Protein AF-0000000072267302 (afdb_homodimer)

pLDDT: mean 96.5, std 3.47, range [72.0, 98.88]

Radius of gyration: 23.95 Å; Cα contacts (8 Å, |Δi|>4): 1007; chains: 2; bounding box: 43×70×54 Å

Solvent-accessible surface area (backbone atoms only — not comparable to full-atom values): 22830 Å² total; per-residue (Å²): 134,77,59,53,18,35,41,33,53,49,39,57,61,41,68,69,37,48,75,72,27,70,84,36,29,48,37,62,41,67,48,81,88,34,34,26,38,53,55,40,49,50,53,42,55,75,63,64,46,77,40,42,34,32,33,29,41,43,64,36,63,67,55,54,62,68,32,59,95,71,38,47,76,41,73,34,95,58,87,25,56,62,31,20,45,49,60,71,33,36,84,79,56,56,84,65,42,29,32,39,32,50,20,51,45,48,76,38,73,59,57,67,65,51,53,46,53,72,64,62,56,90,79,53,41,29,40,36,34,23,39,56,32,40,51,40,57,18,56,23,28,53,46,97,86,21,37,38,41,77,23,84,72,23,20,26,23,30,75,71,48,40,33,40,35,50,56,72,67,59,76,74,54,84,64,62,63,35,50,47,62,62,57,50,51,55,29,31,75,69,65,22,21,29,52,42,73,62,73,43,40,43,18,58,46,70,35,65,69,24,41,60,25,36,34,41,36,63,68,59,95,134,75,58,52,20,34,42,33,52,48,38,57,62,41,69,69,38,48,78,70,28,70,84,36,27,46,38,63,41,68,48,80,88,34,34,25,39,53,56,40,48,49,53,40,54,73,62,65,46,77,40,41,35,33,34,29,41,42,64,37,64,68,56,54,61,69,30,59,96,71,38,46,77,41,73,34,94,57,87,24,56,60,32,22,44,49,61,71,33,37,86,77,55,54,84,63,43,30,32,38,32,50,21,50,43,49,76,40,72,59,55,67,66,53,54,46,53,72,66,61,54,91,80,54,41,28,39,35,34,23,39,59,33,40,50,40,56,19,56,23,27,51,47,97,88,22,37,38,42,77,23,85,70,23,20,26,24,30,76,73,48,39,33,39,35,51,55,72,68,58,75,73,52,84,63,62,62,34,51,48,63,62,57,47,51,55,29,31,74,69,65,23,22,29,53,42,74,61,72,45,39,42,19,59,46,69,36,62,70,24,41,62,26,36,33,41,36,63,67,58,96

Secondary structure (DSSP, 8-state):
----EEEEE-----GGGGGGGSSS-GGGSEETTEEHHHHHHHHHHHTT-SEEEEEE-SSHHHHHHHHTTT-EEEE-SS--HHHHHHHHHHHHH-SS-EEEEESSEEE-SS-HHHHHHHH--TT-SEEEEEEEEEEEE-SEEE-TT-BEEE-TTSEEEEEEEEEEE--GGGGG---SS--HHHHHHHHHHHT-EEEEE-SS-EEE-SSHHHHHHHHHHHHT-/----EEEEE-----GGGGGGGSSS-GGGSEETTEEHHHHHHHHHHHTT-SEEEEEE-SSHHHHHHHHTTT-EEEE-SS--HHHHHHHHHHHHH-SS-EEEEESSEEE-SS-HHHHHHHH--TT-SEEEEEEEEEEEE-SEEE-TT-BEEE-TTSEEEEEEEEEEE--GGGGG---SS--HHHHHHHHHHHT-EEEEE-SS-EEE-SSHHHHHHHHHHHHT-

Foldseek 3Di:
DAFQEEEEEFADQLPQAPPQSPQHGQQQRDFLRGRLQVQVLVLCVVVPRDAYEYEYERNCVVVVVVCVPRHHYQYDPDDQADLLSCVSCDVRRDAWKYKYAYSFKHWDDDRPSVQQRVPDDPLAQKEFEWAWPPQWQEQWAADPVQQTDGSVGGTHIHGQGIMIHHCVCSVVDPGSRDYCVVVVVVCSVVRRHGYDYDDTDMFGRSYVVSSVVRNVRVVVD/DAFQEEEEEFADQLPQAPPQSPQHGQQQRDFLRGRLQVQVLVLCVVVPRDAYEYEYERNCVVVVVVCVPRHHYQYDPDDQADLLSCVSCDVRRDAWKYKYAYSFKHWDDDRPSVQQRVPDDPLAQKEFEWAWPPQWQEQWAADPVQQTDGSVGGTHIHGQGIMIHTCVCSVVDPGSRDYCVVVVVVCSVVRRHGYDYDDTDMFGRSYVVRSVVRNVRVVVD

InterPro domains:
  IPR025877 MobA-like NTP transferase [PF12804] (7-134)
  IPR029044 Nucleotide-diphospho-sugar transferases [G3DSA:3.90.550.10] (5-220)
  IPR029044 Nucleotide-diphospho-sugar transferases [SSF53448] (6-220)
  IPR050065 Bifunctional protein GlmU-like [PTHR43584] (6-219)

Structure (mmCIF, N/CA/C/O backbone):
data_AF-0000000072267302-model_v1
#
loop_
_entity.id
_entity.type
_entity.pdbx_description
1 polymer 'Nucleotidyltransferase family protein'
#
loop_
_atom_site.group_PDB
_atom_site.id
_atom_site.type_symbol
_atom_site.label_atom_id
_atom_site.label_alt_id
_atom_site.label_comp_id
_atom_site.label_asy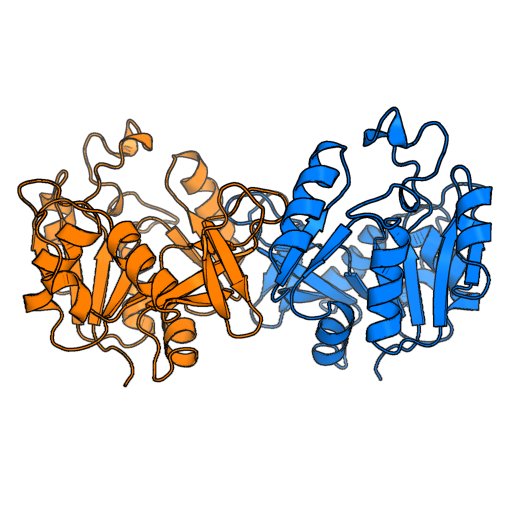m_id
_atom_site.label_entity_id
_atom_site.label_seq_id
_atom_site.pdbx_PDB_ins_code
_atom_site.Cartn_x
_atom_site.Cartn_y
_atom_site.Cartn_z
_atom_site.occupancy
_atom_site.B_iso_or_equiv
_atom_site.auth_seq_id
_atom_site.auth_comp_id
_atom_site.auth_asym_id
_atom_site.auth_atom_id
_atom_site.pdbx_PDB_model_num
ATOM 1 N N . MET A 1 1 ? -0.595 -26.078 10.477 1 72 1 MET A N 1
ATOM 2 C CA . MET A 1 1 ? 0.714 -26.438 9.938 1 72 1 MET A CA 1
ATOM 3 C C . MET A 1 1 ? 1.1 -25.516 8.789 1 72 1 MET A C 1
ATOM 5 O O . MET A 1 1 ? 0.251 -25.141 7.977 1 72 1 MET A O 1
ATOM 9 N N . ARG A 1 2 ? 2.365 -25 8.727 1 85.44 2 ARG A N 1
ATOM 10 C CA . ARG A 1 2 ? 2.891 -24.172 7.645 1 85.44 2 ARG A CA 1
ATOM 11 C C . ARG A 1 2 ? 3.1 -25 6.379 1 85.44 2 ARG A C 1
ATOM 13 O O . ARG A 1 2 ? 3.508 -26.156 6.449 1 85.44 2 ARG A O 1
ATOM 20 N N . PRO A 1 3 ? 2.734 -24.422 5.234 1 94.88 3 PRO A N 1
ATOM 21 C CA . PRO A 1 3 ? 2.936 -25.172 3.992 1 94.88 3 PRO A CA 1
ATOM 22 C C . PRO A 1 3 ? 4.41 -25.438 3.697 1 94.88 3 PRO A C 1
ATOM 24 O O . PRO A 1 3 ? 5.277 -24.672 4.109 1 94.88 3 PRO A O 1
ATOM 27 N N . ASP A 1 4 ? 4.66 -26.516 3.045 1 96.19 4 ASP A N 1
ATOM 28 C CA . ASP A 1 4 ? 6.031 -26.844 2.67 1 96.19 4 ASP A CA 1
ATOM 29 C C . ASP A 1 4 ? 6.195 -26.875 1.152 1 96.19 4 ASP A C 1
ATOM 31 O O . ASP A 1 4 ? 7.23 -27.297 0.643 1 96.19 4 ASP A O 1
ATOM 35 N N . ALA A 1 5 ? 5.168 -26.469 0.423 1 98.5 5 ALA A N 1
ATOM 36 C CA . ALA A 1 5 ? 5.188 -26.453 -1.037 1 98.5 5 ALA A CA 1
ATOM 37 C C . ALA A 1 5 ? 4.707 -25.125 -1.585 1 98.5 5 ALA A C 1
ATOM 39 O O . ALA A 1 5 ? 3.871 -24.453 -0.968 1 98.5 5 ALA A O 1
ATOM 40 N N . VAL A 1 6 ? 5.234 -24.75 -2.715 1 98.81 6 VAL A N 1
ATOM 41 C CA . VAL A 1 6 ? 4.793 -23.531 -3.377 1 98.81 6 VAL A CA 1
ATOM 42 C C . VAL A 1 6 ? 4.57 -23.797 -4.863 1 98.81 6 VAL A C 1
ATOM 44 O O . VAL A 1 6 ? 5.359 -24.5 -5.5 1 98.81 6 VAL A O 1
ATOM 47 N N . MET A 1 7 ? 3.422 -23.344 -5.344 1 98.88 7 MET A N 1
ATOM 48 C CA . MET A 1 7 ? 3.141 -23.25 -6.773 1 98.88 7 MET A CA 1
ATOM 49 C C . MET A 1 7 ? 3.521 -21.891 -7.32 1 98.88 7 MET A C 1
ATOM 51 O O . MET A 1 7 ? 2.955 -20.875 -6.91 1 98.88 7 MET A O 1
ATOM 55 N N . ILE A 1 8 ? 4.488 -21.812 -8.188 1 98.88 8 ILE A N 1
ATOM 56 C CA . ILE A 1 8 ? 4.824 -20.578 -8.898 1 98.88 8 ILE A CA 1
ATOM 57 C C . ILE A 1 8 ? 4.133 -20.562 -10.258 1 98.88 8 ILE A C 1
ATOM 59 O O . ILE A 1 8 ? 4.379 -21.438 -11.102 1 98.88 8 ILE A O 1
ATOM 63 N N . PHE A 1 9 ? 3.275 -19.594 -10.492 1 98.81 9 PHE A N 1
ATOM 64 C CA . PHE A 1 9 ? 2.553 -19.469 -11.75 1 98.81 9 PHE A CA 1
ATOM 65 C C . PHE A 1 9 ? 3.441 -18.859 -12.836 1 98.81 9 PHE A C 1
ATOM 67 O O . PHE A 1 9 ? 3.873 -17.719 -12.719 1 98.81 9 PHE A O 1
ATOM 74 N N . ALA A 1 10 ? 3.689 -19.625 -13.883 1 98.44 10 ALA A N 1
ATOM 75 C CA . ALA A 1 10 ? 4.641 -19.203 -14.906 1 98.44 10 ALA A CA 1
ATOM 76 C C . ALA A 1 10 ? 4.172 -19.609 -16.297 1 98.44 10 ALA A C 1
ATOM 78 O O . ALA A 1 10 ? 4.977 -19.703 -17.234 1 98.44 10 ALA A O 1
ATOM 79 N N . ALA A 1 11 ? 2.877 -19.844 -16.469 1 97.69 11 ALA A N 1
ATOM 80 C CA . ALA A 1 11 ? 2.377 -20.453 -17.688 1 97.69 11 ALA A CA 1
ATOM 81 C C . ALA A 1 11 ? 1.819 -19.391 -18.641 1 97.69 11 ALA A C 1
ATOM 83 O O . ALA A 1 11 ? 1.529 -19.688 -19.812 1 97.69 11 ALA A O 1
ATOM 84 N N . GLY A 1 12 ? 1.693 -18.156 -18.234 1 94.94 12 GLY A N 1
ATOM 85 C CA . GLY A 1 12 ? 0.996 -17.141 -19.016 1 94.94 12 GLY A CA 1
ATOM 86 C C . GLY A 1 12 ? 1.717 -16.766 -20.297 1 94.94 12 GLY A C 1
ATOM 87 O O . GLY A 1 12 ? 2.93 -16.953 -20.406 1 94.94 12 GLY A O 1
ATOM 88 N N . PHE A 1 13 ? 0.987 -16.125 -21.188 1 95.12 13 PHE A N 1
ATOM 89 C CA . PHE A 1 13 ? 1.521 -15.758 -22.5 1 95.12 13 PHE A CA 1
ATOM 90 C C . PHE A 1 13 ? 2.369 -14.492 -22.391 1 95.12 13 PHE A C 1
ATOM 92 O O . PHE A 1 13 ? 3.279 -14.281 -23.188 1 95.12 13 PHE A O 1
ATOM 99 N N . GLY A 1 14 ? 2.041 -13.656 -21.469 1 95.88 14 GLY A N 1
ATOM 100 C CA . GLY A 1 14 ? 2.75 -12.398 -21.344 1 95.88 14 GLY A CA 1
ATOM 101 C C . GLY A 1 14 ? 2.562 -11.477 -22.531 1 95.88 14 GLY A C 1
ATOM 102 O O . GLY A 1 14 ? 3.498 -10.797 -22.953 1 95.88 14 GLY A O 1
ATOM 103 N N . THR A 1 15 ? 1.381 -11.391 -23.078 1 94.62 15 THR A N 1
ATOM 104 C CA . THR A 1 15 ? 1.102 -10.711 -24.344 1 94.62 15 THR A CA 1
ATOM 105 C C . THR A 1 15 ? 1.326 -9.203 -24.203 1 94.62 15 THR A C 1
ATOM 107 O O . THR A 1 15 ? 1.789 -8.555 -25.141 1 94.62 15 THR A O 1
ATOM 110 N N . ARG A 1 16 ? 1.104 -8.609 -23.094 1 94.5 16 ARG A N 1
ATOM 111 C CA . ARG A 1 16 ? 1.224 -7.172 -22.875 1 94.5 16 ARG A CA 1
ATOM 112 C C . ARG A 1 16 ? 2.684 -6.734 -22.906 1 94.5 16 ARG A C 1
ATOM 114 O O . ARG A 1 16 ? 2.975 -5.539 -22.984 1 94.5 16 ARG A O 1
ATOM 121 N N . MET A 1 17 ? 3.557 -7.676 -22.875 1 96.38 17 MET A N 1
ATOM 122 C CA . MET A 1 17 ? 4.984 -7.375 -22.891 1 96.38 17 MET A CA 1
ATOM 123 C C . MET A 1 17 ? 5.477 -7.152 -24.328 1 96.38 17 MET A C 1
ATOM 125 O O . MET A 1 17 ? 6.598 -6.68 -24.531 1 96.38 17 MET A O 1
ATOM 129 N N . GLY A 1 18 ? 4.66 -7.508 -25.312 1 94.81 18 GLY A N 1
ATOM 130 C CA . GLY A 1 18 ? 4.969 -7.246 -26.703 1 94.81 18 GLY A CA 1
ATOM 131 C C . GLY A 1 18 ? 6.148 -8.047 -27.219 1 94.81 18 GLY A C 1
ATOM 132 O O . GLY A 1 18 ? 6.176 -9.273 -27.094 1 94.81 18 GLY A O 1
ATOM 133 N N . ALA A 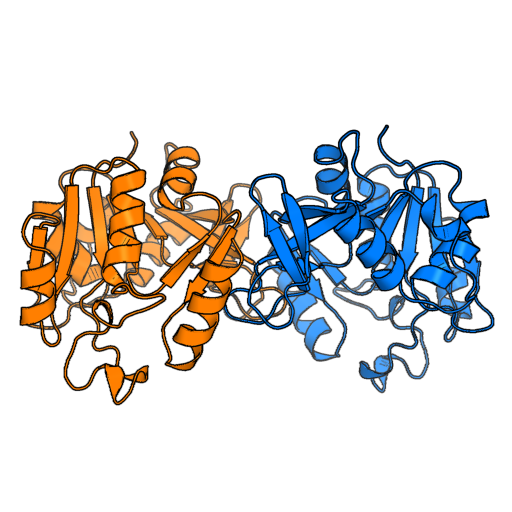1 19 ? 7.113 -7.281 -27.719 1 94.38 19 ALA A N 1
ATOM 134 C CA . ALA A 1 19 ? 8.266 -7.887 -28.391 1 94.38 19 ALA A CA 1
ATOM 135 C C . ALA A 1 19 ? 9.102 -8.695 -27.406 1 94.38 19 ALA A C 1
ATOM 137 O O . ALA A 1 19 ? 9.766 -9.656 -27.781 1 94.38 19 ALA A O 1
ATOM 138 N N . LEU A 1 20 ? 9.023 -8.406 -26.203 1 95.25 20 LEU A N 1
ATOM 139 C CA . LEU A 1 20 ? 9.875 -9.039 -25.188 1 95.25 20 LEU A CA 1
ATOM 140 C C . LEU A 1 20 ? 9.469 -10.492 -24.969 1 95.25 20 LEU A C 1
ATOM 142 O O . LEU A 1 20 ? 10.258 -11.289 -24.453 1 95.25 20 LEU A O 1
ATOM 146 N N . THR A 1 21 ? 8.234 -10.875 -25.359 1 96.12 21 THR A N 1
ATOM 147 C CA . THR A 1 21 ? 7.777 -12.242 -25.141 1 96.12 21 THR A CA 1
ATOM 148 C C . THR A 1 21 ? 7.574 -12.961 -26.484 1 96.12 21 THR A C 1
ATOM 150 O O . THR A 1 21 ? 6.969 -14.031 -26.531 1 96.12 21 THR A O 1
ATOM 153 N N . ALA A 1 22 ? 8.016 -12.375 -27.484 1 95.62 22 ALA A N 1
ATOM 154 C CA . ALA A 1 22 ? 7.867 -13 -28.797 1 95.62 22 ALA A CA 1
ATOM 155 C C . ALA A 1 22 ? 8.695 -14.273 -28.906 1 95.62 22 ALA A C 1
ATOM 157 O O . ALA A 1 22 ? 8.297 -15.227 -29.578 1 95.62 22 ALA A O 1
ATOM 158 N N . THR A 1 23 ? 9.82 -14.312 -28.203 1 95.38 23 THR A N 1
ATOM 159 C CA . THR A 1 23 ? 10.711 -15.453 -28.391 1 95.38 23 THR A CA 1
ATOM 160 C C . THR A 1 23 ? 11.062 -16.094 -27.047 1 95.38 23 THR A C 1
ATOM 162 O O . THR A 1 23 ? 11.914 -16.984 -26.984 1 95.38 23 THR A O 1
ATOM 165 N N . ARG A 1 24 ? 10.516 -15.648 -26.047 1 96.81 24 ARG A N 1
ATOM 166 C CA . ARG A 1 24 ? 10.75 -16.219 -24.719 1 96.81 24 ARG A CA 1
ATOM 167 C C . ARG A 1 24 ? 9.547 -16 -23.812 1 96.81 24 ARG A C 1
ATOM 169 O O . ARG A 1 24 ? 8.805 -15.031 -23.969 1 96.81 24 ARG A O 1
ATOM 176 N N . PRO A 1 25 ? 9.352 -16.906 -22.906 1 98 25 PRO A N 1
ATOM 177 C CA . PRO A 1 25 ? 8.25 -16.688 -21.969 1 98 25 PRO A CA 1
ATOM 178 C C . PRO A 1 25 ? 8.539 -15.555 -20.969 1 98 25 PRO A C 1
ATOM 180 O O . PRO A 1 25 ? 9.703 -15.305 -20.656 1 98 25 PRO A O 1
ATOM 183 N N . LYS A 1 26 ? 7.527 -14.93 -20.406 1 97.88 26 LYS A N 1
ATOM 184 C CA . LYS A 1 26 ? 7.637 -13.766 -19.531 1 97.88 26 LYS A CA 1
ATOM 185 C C . LYS A 1 26 ? 8.539 -14.062 -18.328 1 97.88 26 LYS A C 1
ATOM 187 O O . LYS A 1 26 ? 9.398 -13.258 -17.984 1 97.88 26 LYS A O 1
ATOM 192 N N . PRO A 1 27 ? 8.391 -15.266 -17.688 1 98.44 27 PRO A N 1
ATOM 193 C CA . PRO A 1 27 ? 9.227 -15.555 -16.516 1 98.44 27 PRO A CA 1
ATOM 194 C C . PRO A 1 27 ? 10.719 -15.539 -16.844 1 98.44 27 PRO A C 1
ATOM 196 O O . PRO A 1 27 ? 11.547 -15.477 -15.93 1 98.44 27 PRO A O 1
ATOM 199 N N . MET A 1 28 ? 11.047 -15.531 -18.094 1 98.31 28 MET A N 1
ATOM 200 C CA . MET A 1 28 ? 12.445 -15.57 -18.5 1 98.31 28 MET A CA 1
ATOM 201 C C . MET A 1 28 ? 12.953 -14.172 -18.844 1 98.31 28 MET A C 1
ATOM 203 O O . MET A 1 28 ? 14.133 -13.992 -19.141 1 98.31 28 MET A O 1
ATOM 207 N N . ILE A 1 29 ? 12.094 -13.188 -18.844 1 97.62 29 ILE A N 1
ATOM 208 C CA . ILE A 1 29 ? 12.516 -11.805 -19.047 1 97.62 29 ILE A CA 1
ATOM 209 C C . ILE A 1 29 ? 13.398 -11.359 -17.891 1 97.62 29 ILE A C 1
ATOM 211 O O . ILE A 1 29 ? 13.102 -11.648 -16.734 1 97.62 29 ILE A O 1
ATOM 215 N N . GLU A 1 30 ? 14.445 -10.648 -18.188 1 97.25 30 GLU A N 1
ATOM 216 C CA . GLU A 1 30 ? 15.406 -10.25 -17.172 1 97.25 30 GLU A CA 1
ATOM 217 C C . GLU A 1 30 ? 14.992 -8.938 -16.516 1 97.25 30 GLU A C 1
ATOM 219 O O . GLU A 1 30 ? 14.602 -7.984 -17.188 1 97.25 30 GLU A O 1
ATOM 224 N N . VAL A 1 31 ? 15.047 -8.914 -15.219 1 97.25 31 VAL A N 1
ATOM 225 C CA . VAL A 1 31 ? 14.914 -7.738 -14.367 1 97.25 31 VAL A CA 1
ATOM 226 C C . VAL A 1 31 ? 16.094 -7.668 -13.398 1 97.25 31 VAL A C 1
ATOM 228 O O . VAL A 1 31 ? 16.281 -8.57 -12.578 1 97.25 31 VAL A O 1
ATOM 231 N N . ALA A 1 32 ? 16.844 -6.578 -13.469 1 96.62 32 ALA A N 1
ATOM 232 C CA . ALA A 1 32 ? 18.031 -6.379 -12.641 1 96.62 32 ALA A CA 1
ATOM 233 C C . ALA A 1 32 ? 19.031 -7.516 -12.836 1 96.62 32 ALA A C 1
ATOM 235 O O . ALA A 1 32 ? 19.594 -8.031 -11.867 1 96.62 32 ALA A O 1
ATOM 236 N N . GLY A 1 33 ? 19.109 -7.977 -14.055 1 96.75 33 GLY A N 1
ATOM 237 C CA . GLY A 1 33 ? 20.141 -8.922 -14.445 1 96.75 33 GLY A CA 1
ATOM 238 C C . GLY A 1 33 ? 19.75 -10.367 -14.203 1 96.75 33 GLY A C 1
ATOM 239 O O . GLY A 1 33 ? 20.562 -11.273 -14.43 1 96.75 33 GLY A O 1
ATOM 240 N N . ARG A 1 34 ? 18.594 -10.602 -13.781 1 97.75 34 ARG A N 1
ATOM 241 C CA . ARG A 1 34 ? 18.109 -11.953 -13.516 1 97.75 34 ARG A CA 1
ATOM 242 C C . ARG A 1 34 ? 16.734 -12.188 -14.133 1 97.75 34 ARG A C 1
ATOM 244 O O . ARG A 1 34 ? 15.898 -11.289 -14.148 1 97.75 34 ARG A O 1
ATOM 251 N N . PRO A 1 35 ? 16.516 -13.438 -14.586 1 98.38 35 PRO A N 1
ATOM 252 C CA . PRO A 1 35 ? 15.148 -13.742 -15.039 1 98.38 35 PRO A CA 1
ATOM 253 C C . PRO A 1 35 ? 14.102 -13.539 -13.945 1 98.38 35 PRO A C 1
ATOM 255 O O . PRO A 1 35 ? 14.383 -13.766 -12.766 1 98.38 35 PRO A O 1
ATOM 258 N N . LEU A 1 36 ? 12.922 -13.141 -14.344 1 98.38 36 LEU A N 1
ATOM 259 C CA . LEU A 1 36 ? 11.82 -12.922 -13.406 1 98.38 36 LEU A CA 1
ATOM 260 C C . LEU A 1 36 ? 11.602 -14.148 -12.531 1 98.38 36 LEU A C 1
ATOM 262 O O . LEU A 1 36 ? 11.398 -14.031 -11.32 1 98.38 36 LEU A O 1
ATOM 266 N N . ILE A 1 37 ? 11.656 -15.328 -13.109 1 98.69 37 ILE A N 1
ATOM 267 C CA . ILE A 1 37 ? 11.391 -16.562 -12.375 1 98.69 37 ILE A CA 1
ATOM 268 C C . ILE A 1 37 ? 12.414 -16.719 -11.25 1 98.69 37 ILE A C 1
ATOM 270 O O . ILE A 1 37 ? 12.102 -17.297 -10.203 1 98.69 37 ILE A O 1
ATOM 274 N N . ASP A 1 38 ? 13.625 -16.25 -11.438 1 98.75 38 ASP A N 1
ATOM 275 C CA . ASP A 1 38 ? 14.672 -16.375 -10.43 1 98.75 38 ASP A CA 1
ATOM 276 C C . ASP A 1 38 ? 14.336 -15.555 -9.188 1 98.75 38 ASP A C 1
ATOM 278 O O . ASP A 1 38 ? 14.688 -15.938 -8.07 1 98.75 38 ASP A O 1
ATOM 282 N N . HIS A 1 39 ? 13.695 -14.398 -9.398 1 98.5 39 HIS A N 1
ATOM 283 C CA . HIS A 1 39 ? 13.266 -13.609 -8.258 1 98.5 39 HIS A CA 1
ATOM 284 C C . HIS A 1 39 ? 12.25 -14.367 -7.41 1 98.5 39 HIS A C 1
ATOM 286 O O . HIS A 1 39 ? 12.328 -14.367 -6.18 1 98.5 39 HIS A O 1
ATOM 292 N N . ALA A 1 40 ? 11.328 -14.992 -8.062 1 98.62 40 ALA A N 1
ATOM 293 C CA . ALA A 1 40 ? 10.336 -15.797 -7.359 1 98.62 40 ALA A CA 1
ATOM 294 C C . ALA A 1 40 ? 10.977 -17 -6.688 1 98.62 40 ALA A C 1
ATOM 296 O O . ALA A 1 40 ? 10.688 -17.312 -5.527 1 98.62 40 ALA A O 1
ATOM 297 N N . LEU A 1 41 ? 11.867 -17.703 -7.383 1 98.75 41 LEU A N 1
ATOM 298 C CA . LEU A 1 41 ? 12.57 -18.859 -6.84 1 98.75 41 LEU A CA 1
ATOM 299 C C . LEU A 1 41 ? 13.383 -18.484 -5.609 1 98.75 41 LEU A C 1
ATOM 301 O O . LEU A 1 41 ? 13.414 -19.219 -4.621 1 98.75 41 LEU A O 1
ATOM 305 N N . ALA A 1 42 ? 14.016 -17.344 -5.676 1 98.38 42 ALA A N 1
ATOM 306 C CA . ALA A 1 42 ? 14.844 -16.891 -4.566 1 98.38 42 ALA A CA 1
ATOM 307 C C . ALA A 1 42 ? 14.016 -16.688 -3.303 1 98.38 42 ALA A C 1
ATOM 309 O O . ALA A 1 42 ? 14.477 -16.984 -2.197 1 98.38 42 ALA A O 1
ATOM 310 N N . LEU A 1 43 ? 12.82 -16.156 -3.459 1 98.5 43 LEU A N 1
ATOM 311 C CA . LEU A 1 43 ? 11.922 -15.984 -2.32 1 98.5 43 LEU A CA 1
ATOM 312 C C . LEU A 1 43 ? 11.602 -17.328 -1.68 1 98.5 43 LEU A C 1
ATOM 314 O O . LEU A 1 43 ? 11.648 -17.469 -0.455 1 98.5 43 LEU A O 1
ATOM 318 N N . ALA A 1 44 ? 11.281 -18.281 -2.494 1 98.62 44 ALA A N 1
ATOM 319 C CA . ALA A 1 44 ? 10.922 -19.609 -2.014 1 98.62 44 ALA A CA 1
ATOM 320 C C . ALA A 1 44 ? 12.102 -20.281 -1.317 1 98.62 44 ALA A C 1
ATOM 322 O O . ALA A 1 44 ? 11.945 -20.859 -0.234 1 98.62 44 ALA A O 1
ATOM 323 N N . GLU A 1 45 ? 13.242 -20.188 -1.961 1 98.12 45 GLU A N 1
ATOM 324 C CA . GLU A 1 45 ? 14.453 -20.781 -1.394 1 98.12 45 GLU A CA 1
ATOM 325 C C . GLU A 1 45 ? 14.805 -20.141 -0.056 1 98.12 45 GLU A C 1
ATOM 327 O O . GLU A 1 45 ? 15.102 -20.828 0.916 1 98.12 45 GLU A O 1
ATOM 332 N N . ALA A 1 46 ? 14.711 -18.859 0.021 1 98.06 46 ALA A N 1
ATOM 333 C CA . ALA A 1 46 ? 15.047 -18.125 1.24 1 98.06 46 ALA A CA 1
ATOM 334 C C . ALA A 1 46 ? 14.07 -18.453 2.367 1 98.06 46 ALA A C 1
ATOM 336 O O . ALA A 1 46 ? 14.445 -18.453 3.541 1 98.06 46 ALA A O 1
ATOM 337 N N . ALA A 1 47 ? 12.859 -18.781 1.994 1 97.94 47 ALA A N 1
ATOM 338 C CA . ALA A 1 47 ? 11.836 -19.125 2.984 1 97.94 47 ALA A CA 1
ATOM 339 C C . ALA A 1 47 ? 11.961 -20.578 3.412 1 97.94 47 ALA A C 1
ATOM 341 O O . ALA A 1 47 ? 11.219 -21.047 4.281 1 97.94 47 ALA A O 1
ATOM 342 N N . GLY A 1 48 ? 12.82 -21.328 2.785 1 97.31 48 GLY A N 1
ATOM 343 C CA . GLY A 1 48 ? 13.078 -22.703 3.162 1 97.31 48 GLY A CA 1
ATOM 344 C C . GLY A 1 48 ? 12.039 -23.672 2.631 1 97.31 48 GLY A C 1
ATOM 345 O O . GLY A 1 48 ? 11.797 -24.734 3.23 1 97.31 48 GLY A O 1
ATOM 346 N N . ILE A 1 49 ? 11.438 -23.328 1.584 1 97.38 49 ILE A N 1
ATOM 347 C CA . ILE A 1 49 ? 10.422 -24.203 1.01 1 97.38 49 ILE A CA 1
ATOM 348 C C . ILE A 1 49 ? 11.102 -25.344 0.248 1 97.38 49 ILE A C 1
ATOM 350 O O . ILE A 1 49 ? 11.922 -25.109 -0.636 1 97.38 49 ILE A O 1
ATOM 354 N N . SER A 1 50 ? 10.688 -26.516 0.527 1 94.69 50 SER A N 1
ATOM 355 C CA . SER A 1 50 ? 11.383 -27.688 0.006 1 94.69 50 SER A CA 1
ATOM 356 C C . SER A 1 50 ? 10.812 -28.109 -1.343 1 94.69 50 SER A C 1
ATOM 358 O O . SER A 1 50 ? 11.531 -28.641 -2.191 1 94.69 50 SER A O 1
ATOM 360 N N . ARG A 1 51 ? 9.531 -27.953 -1.503 1 97.75 51 ARG A N 1
ATOM 361 C CA . ARG A 1 51 ? 8.867 -28.406 -2.719 1 97.75 51 ARG A CA 1
ATOM 362 C C . ARG A 1 51 ? 8.391 -27.219 -3.555 1 97.75 51 ARG A C 1
ATOM 364 O O . ARG A 1 51 ? 7.41 -26.562 -3.205 1 97.75 51 ARG A O 1
ATOM 371 N N . ILE A 1 52 ? 9.125 -26.953 -4.613 1 98.81 52 ILE A N 1
ATOM 372 C CA . ILE A 1 52 ? 8.805 -25.859 -5.52 1 98.81 52 ILE A CA 1
ATOM 373 C C . ILE A 1 52 ? 8.312 -26.422 -6.852 1 98.81 52 ILE A C 1
ATOM 375 O O . ILE A 1 52 ? 8.977 -27.25 -7.469 1 98.81 52 ILE A O 1
ATOM 379 N N . VAL A 1 53 ? 7.113 -26.016 -7.242 1 98.88 53 VAL A N 1
ATOM 380 C CA . VAL A 1 53 ? 6.512 -26.422 -8.516 1 98.88 53 VAL A CA 1
ATOM 381 C C . VAL A 1 53 ? 6.207 -25.172 -9.352 1 98.88 53 VAL A C 1
ATOM 383 O O . VAL A 1 53 ? 5.727 -24.172 -8.828 1 98.88 53 VAL A O 1
ATOM 386 N N . ALA A 1 54 ? 6.512 -25.188 -10.617 1 98.88 54 ALA A N 1
ATOM 387 C CA . ALA A 1 54 ? 6.145 -24.141 -11.562 1 98.88 54 ALA A CA 1
ATOM 388 C C . ALA A 1 54 ? 5.414 -24.719 -12.773 1 98.88 54 ALA A C 1
ATOM 390 O O . ALA A 1 54 ? 5.785 -25.781 -13.273 1 98.88 54 ALA A O 1
ATOM 391 N N . ASN A 1 55 ? 4.375 -24.047 -13.203 1 98.81 55 ASN A N 1
ATOM 392 C CA . ASN A 1 55 ? 3.74 -24.5 -14.438 1 98.81 55 ASN A CA 1
ATOM 393 C C . ASN A 1 55 ? 4.332 -23.797 -15.656 1 98.81 55 ASN A C 1
ATOM 395 O O . ASN A 1 55 ? 4.961 -22.75 -15.531 1 98.81 55 ASN A O 1
ATOM 399 N N . THR A 1 56 ? 4.27 -24.438 -16.781 1 98.62 56 THR A N 1
ATOM 400 C CA . THR A 1 56 ? 4.75 -23.906 -18.047 1 98.62 56 THR A CA 1
ATOM 401 C C . THR A 1 56 ? 3.729 -24.141 -19.156 1 98.62 56 THR A C 1
ATOM 403 O O . THR A 1 56 ? 2.895 -25.047 -19.062 1 98.62 56 THR A O 1
ATOM 406 N N . HIS A 1 57 ? 3.789 -23.25 -20.141 1 98.44 57 HIS A N 1
ATOM 407 C CA . HIS A 1 57 ? 2.92 -23.422 -21.297 1 98.44 57 HIS A CA 1
ATOM 408 C C . HIS A 1 57 ? 3.504 -22.734 -22.531 1 98.44 57 HIS A C 1
ATOM 410 O O . HIS A 1 57 ? 3.971 -23.406 -23.453 1 98.44 57 HIS A O 1
ATOM 416 N N . TYR A 1 58 ? 3.602 -21.391 -22.5 1 97.75 58 TYR A N 1
ATOM 417 C CA . TYR A 1 58 ? 4.066 -20.594 -23.625 1 97.75 58 TYR A CA 1
ATOM 418 C C . TYR A 1 58 ? 5.582 -20.656 -23.75 1 97.75 58 TYR A C 1
ATOM 420 O O . TYR A 1 58 ? 6.301 -20.25 -22.828 1 97.75 58 TYR A O 1
ATOM 428 N N . LEU A 1 59 ? 6.059 -21.172 -24.891 1 97.44 59 LEU A N 1
ATOM 429 C CA . LEU A 1 59 ? 7.488 -21.312 -25.156 1 97.44 59 LEU A CA 1
ATOM 430 C C . LEU A 1 59 ? 8.203 -21.906 -23.953 1 97.44 59 LEU A C 1
ATOM 432 O O . LEU A 1 59 ? 9.141 -21.297 -23.422 1 97.44 59 LEU A O 1
ATOM 436 N N . PRO A 1 60 ? 7.852 -23.156 -23.656 1 97.94 60 PRO A N 1
ATOM 437 C CA . PRO A 1 60 ? 8.227 -23.719 -22.359 1 97.94 60 PRO A CA 1
ATOM 438 C C . PRO A 1 60 ? 9.68 -24.188 -22.312 1 97.94 60 PRO A C 1
ATOM 440 O O . PRO A 1 60 ? 10.211 -24.453 -21.234 1 97.94 60 PRO A O 1
ATOM 443 N N . GLU A 1 61 ? 10.344 -24.297 -23.422 1 97.88 61 GLU A N 1
ATOM 444 C CA . GLU A 1 61 ? 11.617 -25 -23.484 1 97.88 61 GLU A CA 1
ATOM 445 C C . GLU A 1 61 ? 12.664 -24.328 -22.609 1 97.88 61 GLU A C 1
ATOM 447 O O . GLU A 1 61 ? 13.281 -24.969 -21.75 1 97.88 61 GLU A O 1
ATOM 452 N N . SER A 1 62 ? 12.867 -23.062 -22.828 1 97.69 62 SER A N 1
ATOM 453 C CA . SER A 1 62 ? 13.891 -22.328 -22.078 1 97.69 62 SER A CA 1
ATOM 454 C C . SER A 1 62 ? 13.578 -22.312 -20.594 1 97.69 62 SER A C 1
ATOM 456 O O . SER A 1 62 ? 14.469 -22.469 -19.75 1 97.69 62 SER A O 1
ATOM 458 N N . LEU A 1 63 ? 12.328 -22.125 -20.234 1 98.5 63 LEU A N 1
ATOM 459 C CA . LEU A 1 63 ? 11.922 -22.078 -18.844 1 98.5 63 LEU A CA 1
ATOM 460 C C . LEU A 1 63 ? 12.102 -23.453 -18.188 1 98.5 63 LEU A C 1
ATOM 462 O O . LEU A 1 63 ? 12.625 -23.547 -17.078 1 98.5 63 LEU A O 1
ATOM 466 N N . THR A 1 64 ? 11.68 -24.484 -18.859 1 98.56 64 THR A N 1
ATOM 467 C CA . THR A 1 64 ? 11.828 -25.844 -18.344 1 98.56 64 THR A CA 1
ATOM 468 C C . THR A 1 64 ? 13.289 -26.156 -18.062 1 98.56 64 THR A C 1
ATOM 470 O O . THR A 1 64 ? 13.633 -26.688 -17 1 98.56 64 THR A O 1
ATOM 473 N N . ALA A 1 65 ? 14.109 -25.828 -19.016 1 98.5 65 ALA A N 1
ATOM 474 C CA . ALA A 1 65 ? 15.539 -26.062 -18.859 1 98.5 65 ALA A CA 1
ATOM 475 C C . ALA A 1 65 ? 16.094 -25.281 -17.656 1 98.5 65 ALA A C 1
ATOM 477 O O . ALA A 1 65 ? 16.906 -25.797 -16.891 1 98.5 65 ALA A O 1
ATOM 478 N N . HIS A 1 66 ? 15.656 -24.125 -17.562 1 98.44 66 HIS A N 1
ATOM 479 C CA . HIS A 1 66 ? 16.125 -23.234 -16.5 1 98.44 66 HIS A CA 1
ATOM 480 C C . HIS A 1 66 ? 15.703 -23.75 -15.125 1 98.44 66 HIS A C 1
ATOM 482 O O . HIS A 1 66 ? 16.406 -23.547 -14.141 1 98.44 66 HIS A O 1
ATOM 488 N N . LEU A 1 67 ? 14.609 -24.391 -15.008 1 98.62 67 LEU A N 1
ATOM 489 C CA . LEU A 1 67 ? 14.031 -24.859 -13.758 1 98.62 67 LEU A CA 1
ATOM 490 C C . LEU A 1 67 ? 14.641 -26.188 -13.328 1 98.62 67 LEU A C 1
ATOM 492 O O . LEU A 1 67 ? 14.453 -26.625 -12.195 1 98.62 67 LEU A O 1
ATOM 496 N N . ALA A 1 68 ? 15.32 -26.797 -14.219 1 98.19 68 ALA A N 1
ATOM 497 C CA . ALA A 1 68 ? 15.875 -28.125 -13.953 1 98.19 68 ALA A CA 1
ATOM 498 C C . ALA A 1 68 ? 16.719 -28.125 -12.688 1 98.19 68 ALA A C 1
ATOM 500 O O . ALA A 1 68 ? 17.641 -27.312 -12.539 1 98.19 68 ALA A O 1
ATOM 501 N N . GLY A 1 69 ? 16.328 -29.031 -11.75 1 97.38 69 GLY A N 1
ATOM 502 C CA . GLY A 1 69 ? 17.078 -29.156 -10.516 1 97.38 69 GLY A CA 1
ATOM 503 C C . GLY A 1 69 ? 16.656 -28.172 -9.453 1 97.38 69 GLY A C 1
ATOM 504 O O . GLY A 1 69 ? 17.094 -28.266 -8.297 1 97.38 69 GLY A O 1
ATOM 505 N N . ARG A 1 70 ? 15.844 -27.25 -9.836 1 97.69 70 ARG A N 1
ATOM 506 C CA . ARG A 1 70 ? 15.469 -26.203 -8.891 1 97.69 70 ARG A CA 1
ATOM 507 C C . ARG A 1 70 ? 13.992 -26.281 -8.539 1 97.69 70 ARG A C 1
ATOM 509 O O . ARG A 1 70 ? 13.586 -25.922 -7.434 1 97.69 70 ARG A O 1
ATOM 516 N N . ALA A 1 71 ? 13.219 -26.719 -9.516 1 98.62 71 ALA A N 1
ATOM 517 C CA . ALA A 1 71 ? 11.773 -26.828 -9.336 1 98.62 71 ALA A CA 1
ATOM 518 C C . ALA A 1 71 ? 11.188 -27.953 -10.195 1 98.62 71 ALA A C 1
ATOM 520 O O . ALA A 1 71 ? 11.75 -28.281 -11.242 1 98.62 71 ALA A O 1
ATOM 521 N N . LEU A 1 72 ? 10.141 -28.547 -9.703 1 98.69 72 LEU A N 1
ATOM 522 C CA . LEU A 1 72 ? 9.359 -29.453 -10.523 1 98.69 72 LEU A CA 1
ATOM 523 C C . LEU A 1 72 ? 8.492 -28.688 -11.516 1 98.69 72 LEU A C 1
ATOM 525 O O . LEU A 1 72 ? 8 -27.594 -11.211 1 98.69 72 LEU A O 1
ATOM 529 N N . VAL A 1 73 ? 8.281 -29.266 -12.688 1 98.81 73 VAL A N 1
ATOM 530 C CA . VAL A 1 73 ? 7.555 -28.578 -13.75 1 98.81 73 VAL A CA 1
ATOM 531 C C . VAL A 1 73 ? 6.188 -29.234 -13.945 1 98.81 73 VAL A C 1
ATOM 533 O O . VAL A 1 73 ? 6.094 -30.453 -14.102 1 98.81 73 VAL A O 1
ATOM 536 N N . SER A 1 74 ? 5.133 -28.5 -13.891 1 98.75 74 SER A N 1
ATOM 537 C CA . SER A 1 74 ? 3.789 -28.906 -14.289 1 98.75 74 SER A CA 1
ATOM 538 C C . SER A 1 74 ? 3.402 -28.281 -15.633 1 98.75 74 SER A C 1
ATOM 540 O O . SER A 1 74 ? 2.781 -27.219 -15.672 1 98.75 74 SER A O 1
ATOM 542 N N . HIS A 1 75 ? 3.674 -28.969 -16.719 1 98.62 75 HIS A N 1
ATOM 543 C CA . HIS A 1 75 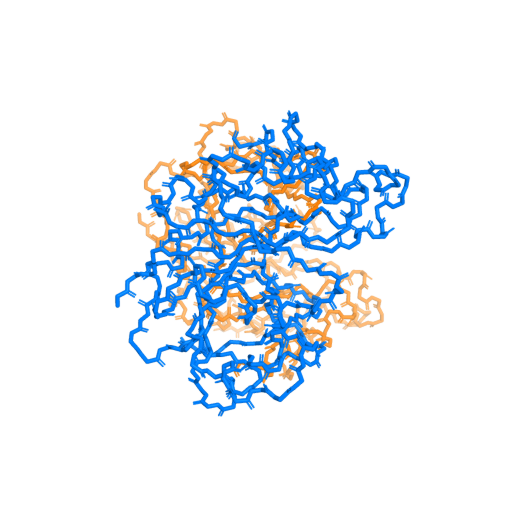? 3.445 -28.406 -18.047 1 98.62 75 HIS A CA 1
ATOM 544 C C . HIS A 1 75 ? 1.972 -28.5 -18.422 1 98.62 75 HIS A C 1
ATOM 546 O O . HIS A 1 75 ? 1.319 -29.516 -18.188 1 98.62 75 HIS A O 1
ATOM 552 N N . GLU A 1 76 ? 1.517 -27.438 -19.016 1 98.56 76 GLU A N 1
ATOM 553 C CA . GLU A 1 76 ? 0.148 -27.359 -19.531 1 98.56 76 GLU A CA 1
ATOM 554 C C . GLU A 1 76 ? 0.123 -27.312 -21.047 1 98.56 76 GLU A C 1
ATOM 556 O O . GLU A 1 76 ? 0.535 -26.312 -21.656 1 98.56 76 GLU A O 1
ATOM 561 N N . GLU A 1 77 ? -0.42 -28.328 -21.688 1 97.44 77 GLU A N 1
ATOM 562 C CA . GLU A 1 77 ? -0.572 -28.312 -23.141 1 97.44 77 GLU A CA 1
ATOM 563 C C . GLU A 1 77 ? -1.52 -27.203 -23.578 1 97.44 77 GLU A C 1
ATOM 565 O O . GLU A 1 77 ? -1.267 -26.531 -24.578 1 97.44 77 GLU A O 1
ATOM 570 N N . GLU A 1 78 ? -2.541 -27.109 -22.906 1 97 78 GLU A N 1
ATOM 571 C CA . GLU A 1 78 ? -3.449 -25.969 -23.016 1 97 78 GLU A CA 1
ATOM 572 C C . GLU A 1 78 ? -3.457 -25.141 -21.75 1 97 78 GLU A C 1
ATOM 574 O O . GLU A 1 78 ? -3.375 -25.672 -20.641 1 97 78 GLU A O 1
ATOM 579 N N . ILE A 1 79 ? -3.555 -23.875 -22.016 1 96.19 79 ILE A N 1
ATOM 580 C CA . ILE A 1 79 ? -3.541 -23 -20.859 1 96.19 79 ILE A CA 1
ATOM 581 C C . ILE A 1 79 ? -4.754 -23.297 -19.969 1 96.19 79 ILE A C 1
ATOM 583 O O . ILE A 1 79 ? -5.875 -23.422 -20.469 1 96.19 79 ILE A O 1
ATOM 587 N N . LEU A 1 80 ? -4.621 -23.391 -18.641 1 97.94 80 LEU A N 1
ATOM 588 C CA . LEU A 1 80 ? -5.66 -23.859 -17.734 1 97.94 80 LEU A CA 1
ATOM 589 C C . LEU A 1 80 ? -6.117 -22.75 -16.812 1 97.94 80 LEU A C 1
ATOM 591 O O . LEU A 1 80 ? -7.016 -22.938 -15.984 1 97.94 80 LEU A O 1
ATOM 595 N N . GLU A 1 81 ? -5.523 -21.516 -16.859 1 97.12 81 GLU A N 1
ATOM 596 C CA . GLU A 1 81 ? -5.699 -20.422 -15.922 1 97.12 81 GLU A CA 1
ATOM 597 C C . GLU A 1 81 ? -5.129 -20.766 -14.547 1 97.12 81 GLU A C 1
ATOM 599 O O . GLU A 1 81 ? -4.383 -21.734 -14.414 1 97.12 81 GLU A O 1
ATOM 604 N N . THR A 1 82 ? -5.32 -19.969 -13.547 1 98 82 THR A N 1
ATOM 605 C CA . THR A 1 82 ? -4.633 -20.141 -12.273 1 98 82 THR A CA 1
ATOM 606 C C . THR A 1 82 ? -5.234 -21.297 -11.484 1 98 82 THR A C 1
ATOM 608 O O . THR A 1 82 ? -4.5 -22.109 -10.906 1 98 82 THR A O 1
ATOM 611 N N . GLY A 1 83 ? -6.566 -21.375 -11.453 1 98.38 83 GLY A N 1
ATOM 612 C CA . GLY A 1 83 ? -7.199 -22.469 -10.734 1 98.38 83 GLY A CA 1
ATOM 613 C C . GLY A 1 83 ? -6.922 -23.828 -11.352 1 98.38 83 GLY A C 1
ATOM 614 O O . GLY A 1 83 ? -6.52 -24.75 -10.648 1 98.38 83 GLY A O 1
ATOM 615 N N . GLY A 1 84 ? -7.148 -23.922 -12.688 1 98.38 84 GLY A N 1
ATOM 616 C CA . GLY A 1 84 ? -6.859 -25.156 -13.383 1 98.38 84 GLY A CA 1
ATOM 617 C C . GLY A 1 84 ? -5.402 -25.562 -13.289 1 98.38 84 GLY A C 1
ATOM 618 O O . GLY A 1 84 ? -5.09 -26.75 -13.141 1 98.38 84 GLY A O 1
ATOM 619 N N . GLY A 1 85 ? -4.5 -24.578 -13.43 1 98.44 85 GLY A N 1
ATOM 620 C CA . GLY A 1 85 ? -3.08 -24.859 -13.305 1 98.44 85 GLY A CA 1
ATOM 621 C C . GLY A 1 85 ? -2.701 -25.422 -11.945 1 98.44 85 GLY A C 1
ATOM 622 O O . GLY A 1 85 ? -1.889 -26.344 -11.852 1 98.44 85 GLY A O 1
ATOM 623 N N . LEU A 1 86 ? -3.301 -24.859 -10.914 1 98.56 86 LEU A N 1
ATOM 624 C CA . LEU A 1 86 ? -3.041 -25.375 -9.57 1 98.56 86 LEU A CA 1
ATOM 625 C C . LEU A 1 86 ? -3.564 -26.797 -9.414 1 98.56 86 LEU A C 1
ATOM 627 O O . LEU A 1 86 ? -2.879 -27.656 -8.867 1 98.56 86 LEU A O 1
ATOM 631 N N . CYS A 1 87 ? -4.746 -27.047 -9.898 1 97.88 87 CYS A N 1
ATOM 632 C CA . CYS A 1 87 ? -5.312 -28.391 -9.844 1 97.88 87 CYS A CA 1
ATOM 633 C C . CYS A 1 87 ? -4.375 -29.406 -10.5 1 97.88 87 CYS A C 1
ATOM 635 O O . CYS A 1 87 ? -4.102 -30.469 -9.93 1 97.88 87 CYS A O 1
ATOM 637 N N . ARG A 1 88 ? -3.924 -29.062 -11.641 1 97.62 88 ARG A N 1
ATOM 638 C CA . ARG A 1 88 ? -3.045 -29.953 -12.383 1 97.62 88 ARG A CA 1
ATOM 639 C C . ARG A 1 88 ? -1.763 -30.234 -11.602 1 97.62 88 ARG A C 1
ATOM 641 O O . ARG A 1 88 ? -1.209 -31.328 -11.68 1 97.62 88 ARG A O 1
ATOM 648 N N . ALA A 1 89 ? -1.29 -29.266 -10.883 1 98.31 89 ALA A N 1
ATOM 649 C CA . ALA A 1 89 ? -0.001 -29.344 -10.195 1 98.31 89 ALA A CA 1
ATOM 650 C C . ALA A 1 89 ? -0.135 -30.047 -8.852 1 98.31 89 ALA A C 1
ATOM 652 O O . ALA A 1 89 ? 0.868 -30.391 -8.219 1 98.31 89 ALA A O 1
ATOM 653 N N . LEU A 1 90 ? -1.313 -30.344 -8.336 1 97.69 90 LEU A N 1
ATOM 654 C CA . LEU A 1 90 ? -1.568 -30.828 -6.98 1 97.69 90 LEU A CA 1
ATOM 655 C C . LEU A 1 90 ? -0.772 -32.094 -6.691 1 97.69 90 LEU A C 1
ATOM 657 O O . LEU A 1 90 ? -0.197 -32.219 -5.609 1 97.69 90 LEU A O 1
ATOM 661 N N . PRO A 1 91 ? -0.684 -33.062 -7.629 1 97.5 91 PRO A N 1
ATOM 662 C CA . PRO A 1 91 ? 0.07 -34.281 -7.336 1 97.5 91 PRO A CA 1
ATOM 663 C C . PRO A 1 91 ? 1.533 -34 -6.996 1 97.5 91 PRO A C 1
ATOM 665 O O . PRO A 1 91 ? 2.16 -34.781 -6.27 1 97.5 91 PRO A O 1
ATOM 668 N N . LEU A 1 92 ? 2.066 -32.906 -7.52 1 98.19 92 LEU A N 1
ATOM 669 C CA . LEU A 1 92 ? 3.459 -32.562 -7.277 1 98.19 92 LEU A CA 1
ATOM 670 C C . LEU A 1 92 ? 3.598 -31.75 -5.98 1 98.19 92 LEU A C 1
ATOM 672 O O . LEU A 1 92 ? 4.684 -31.703 -5.395 1 98.19 92 LEU A O 1
ATOM 676 N N . LEU A 1 93 ? 2.568 -31.125 -5.527 1 97.69 93 LEU A N 1
ATOM 677 C CA . LEU A 1 93 ? 2.605 -30.188 -4.402 1 97.69 93 LEU A CA 1
ATOM 678 C C . LEU A 1 93 ? 2.367 -30.922 -3.086 1 97.69 93 LEU A C 1
ATOM 680 O O . LEU A 1 93 ? 2.83 -30.484 -2.031 1 97.69 93 LEU A O 1
ATOM 684 N N . GLY A 1 94 ? 1.66 -32.031 -3.094 1 91.12 94 GLY A N 1
ATOM 685 C CA . GLY A 1 94 ? 1.367 -32.781 -1.886 1 91.12 94 GLY A CA 1
ATOM 686 C C . GLY A 1 94 ? 0.041 -32.406 -1.254 1 91.12 94 GLY A C 1
ATOM 687 O O . GLY A 1 94 ? -0.799 -31.766 -1.894 1 91.12 94 GLY A O 1
ATOM 688 N N . GLU A 1 95 ? -0.059 -32.938 0.068 1 87.75 95 GLU A N 1
ATOM 689 C CA . GLU A 1 95 ? -1.315 -32.719 0.786 1 87.75 95 GLU A CA 1
ATOM 690 C C . GLU A 1 95 ? -1.273 -31.453 1.634 1 87.75 95 GLU A C 1
ATOM 692 O O . GLU A 1 95 ? -0.197 -31 2.021 1 87.75 95 GLU A O 1
ATOM 697 N N . GLY A 1 96 ? -2.369 -30.844 1.771 1 88.62 96 GLY A N 1
ATOM 698 C CA . GLY A 1 96 ? -2.445 -29.703 2.656 1 88.62 96 GLY A CA 1
ATOM 699 C C . GLY A 1 96 ? -2.498 -28.375 1.915 1 88.62 96 GLY A C 1
ATOM 700 O O . GLY A 1 96 ? -2.73 -28.344 0.705 1 88.62 96 GLY A O 1
ATOM 701 N N . PRO A 1 97 ? -2.322 -27.312 2.721 1 97.44 97 PRO A N 1
ATOM 702 C CA . PRO A 1 97 ? -2.277 -26 2.092 1 97.44 97 PRO A CA 1
ATOM 703 C C . PRO A 1 97 ? -0.97 -25.75 1.343 1 97.44 97 PRO A C 1
ATOM 705 O O . PRO A 1 97 ? 0.055 -26.359 1.66 1 97.44 97 PRO A O 1
ATOM 708 N N . VAL A 1 98 ? -1.021 -24.922 0.388 1 98.56 98 VAL A N 1
ATOM 709 C CA . VAL A 1 98 ? 0.148 -24.609 -0.427 1 98.56 98 VAL A CA 1
ATOM 710 C C . VAL A 1 98 ? 0.304 -23.094 -0.546 1 98.56 98 VAL A C 1
ATOM 712 O O . VAL A 1 98 ? -0.674 -22.359 -0.425 1 98.56 98 VAL A O 1
ATOM 715 N N . TYR A 1 99 ? 1.56 -22.688 -0.692 1 98.81 99 TYR A N 1
ATOM 716 C CA . TYR A 1 99 ? 1.791 -21.328 -1.168 1 98.81 99 TYR A CA 1
ATOM 717 C C . TYR A 1 99 ? 1.516 -21.219 -2.664 1 98.81 99 TYR A C 1
ATOM 719 O O . TYR A 1 99 ? 1.741 -22.172 -3.414 1 98.81 99 TYR A O 1
ATOM 727 N N . THR A 1 100 ? 0.999 -20.125 -3.09 1 98.88 100 THR A N 1
ATOM 728 C CA . THR A 1 100 ? 1.062 -19.75 -4.5 1 98.88 100 THR A CA 1
ATOM 729 C C . THR A 1 100 ? 1.78 -18.422 -4.672 1 98.88 100 THR A C 1
ATOM 731 O O . THR A 1 100 ? 1.69 -17.547 -3.807 1 98.88 100 THR A O 1
ATOM 734 N N . LEU A 1 101 ? 2.486 -18.266 -5.73 1 98.88 101 LEU A N 1
ATOM 735 C CA . LEU A 1 101 ? 3.295 -17.094 -5.996 1 98.88 101 LEU A CA 1
ATOM 736 C C . LEU A 1 101 ? 3.348 -16.781 -7.488 1 98.88 101 LEU A C 1
ATOM 738 O O . LEU A 1 101 ? 3.641 -17.672 -8.297 1 98.88 101 LEU A O 1
ATOM 742 N N . ASN A 1 102 ? 2.965 -15.547 -7.852 1 98.5 102 ASN A N 1
ATOM 743 C CA . ASN A 1 102 ? 3.164 -15.109 -9.227 1 98.5 102 ASN A CA 1
ATOM 744 C C . ASN A 1 102 ? 4.645 -14.93 -9.547 1 98.5 102 ASN A C 1
ATOM 746 O O . ASN A 1 102 ? 5.438 -14.57 -8.672 1 98.5 102 ASN A O 1
ATOM 750 N N . SER A 1 103 ? 4.988 -15.125 -10.758 1 98.06 103 SER A N 1
ATOM 751 C CA . SER A 1 103 ? 6.391 -15.047 -11.156 1 98.06 103 SER A CA 1
ATOM 752 C C . SER A 1 103 ? 6.711 -13.703 -11.797 1 98.06 103 SER A C 1
ATOM 754 O O . SER A 1 103 ? 7.832 -13.477 -12.258 1 98.06 103 SER A O 1
ATOM 756 N N . ASP A 1 104 ? 5.762 -12.812 -11.883 1 97.5 104 ASP A N 1
ATOM 757 C CA . ASP A 1 104 ? 5.957 -11.609 -12.688 1 97.5 104 ASP A CA 1
ATOM 758 C C . ASP A 1 104 ? 6.047 -10.367 -11.812 1 97.5 104 ASP A C 1
ATOM 760 O O . ASP A 1 104 ? 5.625 -9.281 -12.219 1 97.5 104 ASP A O 1
ATOM 764 N N . ALA A 1 105 ? 6.559 -10.477 -10.594 1 96.94 105 ALA A N 1
ATOM 765 C CA . ALA A 1 105 ? 6.719 -9.336 -9.703 1 96.94 105 ALA A CA 1
ATOM 766 C C . ALA A 1 105 ? 8.039 -9.398 -8.945 1 96.94 105 ALA A C 1
ATOM 768 O O . ALA A 1 105 ? 8.648 -10.469 -8.844 1 96.94 105 ALA A O 1
ATOM 769 N N . VAL A 1 106 ? 8.445 -8.281 -8.477 1 97.31 106 VAL A N 1
ATOM 770 C CA . VAL A 1 106 ? 9.578 -8.227 -7.555 1 97.31 106 VAL A CA 1
ATOM 771 C C . VAL A 1 106 ? 9.125 -7.66 -6.215 1 97.31 106 VAL A C 1
ATOM 773 O O . VAL A 1 106 ? 8.141 -6.918 -6.145 1 97.31 106 VAL A O 1
ATOM 776 N N . TRP A 1 107 ? 9.836 -8.047 -5.188 1 96.5 107 TRP A N 1
ATOM 777 C CA . TRP A 1 107 ? 9.484 -7.738 -3.805 1 96.5 107 TRP A CA 1
ATOM 778 C C . TRP A 1 107 ? 10.672 -7.145 -3.059 1 96.5 107 TRP A C 1
ATOM 780 O O . TRP A 1 107 ? 11.828 -7.477 -3.354 1 96.5 107 TRP A O 1
ATOM 790 N N . THR A 1 108 ? 10.414 -6.297 -2.125 1 93.94 108 THR A N 1
ATOM 791 C CA . THR A 1 108 ? 11.398 -5.852 -1.149 1 93.94 108 THR A CA 1
ATOM 792 C C . THR A 1 108 ? 10.82 -5.879 0.261 1 93.94 108 THR A C 1
ATOM 794 O O . THR A 1 108 ? 9.617 -6.094 0.439 1 93.94 108 THR A O 1
ATOM 797 N N . GLY A 1 109 ? 11.695 -5.746 1.262 1 91.81 109 GLY A N 1
ATOM 798 C CA . GLY A 1 109 ? 11.242 -5.855 2.637 1 91.81 109 GLY A CA 1
ATOM 799 C C . GLY A 1 109 ? 11.141 -7.289 3.121 1 91.81 109 GLY A C 1
ATOM 800 O O . GLY A 1 109 ? 12.016 -8.109 2.83 1 91.81 109 GLY A O 1
ATOM 801 N N . GLU A 1 110 ? 10.055 -7.508 3.871 1 93.19 110 GLU A N 1
ATOM 802 C CA . GLU A 1 110 ? 9.852 -8.852 4.41 1 93.19 110 GLU A CA 1
ATOM 803 C C . GLU A 1 110 ? 9.5 -9.836 3.303 1 93.19 110 GLU A C 1
ATOM 805 O O . GLU A 1 110 ? 8.734 -9.516 2.395 1 93.19 110 GLU A O 1
ATOM 810 N N . ASN A 1 111 ? 10.078 -11.031 3.449 1 97.44 111 ASN A N 1
ATOM 811 C CA . ASN A 1 111 ? 9.719 -12.086 2.512 1 97.44 111 ASN A CA 1
ATOM 812 C C . ASN A 1 111 ? 8.227 -12.406 2.566 1 97.44 111 ASN A C 1
ATOM 814 O O . ASN A 1 111 ? 7.703 -12.75 3.625 1 97.44 111 ASN A O 1
ATOM 818 N N . PRO A 1 112 ? 7.574 -12.258 1.405 1 98.19 112 PRO A N 1
ATOM 819 C CA . PRO A 1 112 ? 6.125 -12.453 1.41 1 98.19 112 PRO A CA 1
ATOM 820 C C . PRO A 1 112 ? 5.723 -13.844 1.912 1 98.19 112 PRO A C 1
ATOM 822 O O . PRO A 1 112 ? 4.684 -13.992 2.561 1 98.19 112 PRO A O 1
ATOM 825 N N . LEU A 1 113 ? 6.504 -14.852 1.68 1 98.69 113 LEU A N 1
ATOM 826 C CA . LEU A 1 113 ? 6.172 -16.203 2.111 1 98.69 113 LEU A CA 1
ATOM 827 C C . LEU A 1 113 ? 6.344 -16.359 3.619 1 98.69 113 LEU A C 1
ATOM 829 O O . LEU A 1 113 ? 5.566 -17.047 4.273 1 98.69 113 LEU A O 1
ATOM 833 N N . ASP A 1 114 ? 7.312 -15.711 4.16 1 98.19 114 ASP A N 1
ATOM 834 C CA . ASP A 1 114 ? 7.48 -15.695 5.609 1 98.19 114 ASP A CA 1
ATOM 835 C C . ASP A 1 114 ? 6.324 -14.969 6.289 1 98.19 114 ASP A C 1
ATOM 837 O O . ASP A 1 114 ? 5.832 -15.414 7.328 1 98.19 114 ASP A O 1
ATOM 841 N N . GLU A 1 115 ? 5.934 -13.844 5.723 1 97.31 115 GLU A N 1
ATOM 842 C CA . GLU A 1 115 ? 4.805 -13.094 6.273 1 97.31 115 GLU A CA 1
ATOM 843 C C . GLU A 1 115 ? 3.539 -13.945 6.297 1 97.31 115 GLU A C 1
ATOM 845 O O . GLU A 1 115 ? 2.811 -13.961 7.289 1 97.31 115 GLU A O 1
ATOM 850 N N . LEU A 1 116 ? 3.328 -14.578 5.184 1 98.62 116 LEU A N 1
ATOM 851 C CA . LEU A 1 116 ? 2.15 -15.43 5.082 1 98.62 116 LEU A CA 1
ATOM 852 C C . LEU A 1 116 ? 2.199 -16.547 6.121 1 98.62 116 LEU A C 1
ATOM 854 O O . LEU A 1 116 ? 1.198 -16.828 6.785 1 98.62 116 LEU A O 1
ATOM 858 N N . ALA A 1 117 ? 3.34 -17.172 6.25 1 98.38 117 ALA A N 1
ATOM 859 C CA . ALA A 1 117 ? 3.496 -18.25 7.23 1 98.38 117 ALA A CA 1
ATOM 860 C C . ALA A 1 117 ? 3.178 -17.75 8.641 1 98.38 117 ALA A C 1
ATOM 862 O O . ALA A 1 117 ? 2.496 -18.438 9.406 1 98.38 117 ALA A O 1
ATOM 863 N N . ALA A 1 118 ? 3.654 -16.609 8.93 1 97.38 118 ALA A N 1
ATOM 864 C CA . ALA A 1 118 ? 3.469 -16.047 10.258 1 97.38 118 ALA A CA 1
ATOM 865 C C . ALA A 1 118 ? 2 -15.719 10.523 1 97.38 118 ALA A C 1
ATOM 867 O O . ALA A 1 118 ? 1.543 -15.75 11.664 1 97.38 118 ALA A O 1
ATOM 868 N N . GLY A 1 119 ? 1.261 -15.438 9.477 1 97.44 119 GLY A N 1
ATOM 869 C CA . GLY A 1 119 ? -0.125 -15.023 9.625 1 97.44 119 GLY A CA 1
ATOM 870 C C . GLY A 1 119 ? -1.109 -16.172 9.492 1 97.44 119 GLY A C 1
ATOM 871 O O . GLY A 1 119 ? -2.297 -16.016 9.789 1 97.44 119 GLY A O 1
ATOM 872 N N . TRP A 1 120 ? -0.653 -17.266 9.078 1 98.12 120 TRP A N 1
ATOM 873 C CA . TRP A 1 120 ? -1.523 -18.406 8.812 1 98.12 120 TRP A CA 1
ATOM 874 C C . TRP A 1 120 ? -2.072 -18.984 10.117 1 98.12 120 TRP A C 1
ATOM 876 O O . TRP A 1 120 ? -1.321 -19.203 11.07 1 98.12 120 TRP A O 1
ATOM 886 N N . ARG A 1 121 ? -3.395 -19.125 10.133 1 96.94 121 ARG A N 1
ATOM 887 C CA . ARG A 1 121 ? -4.055 -19.625 11.336 1 96.94 121 ARG A CA 1
ATOM 888 C C . ARG A 1 121 ? -5.051 -20.734 11 1 96.94 121 ARG A C 1
ATOM 890 O O . ARG A 1 121 ? -5.477 -20.859 9.844 1 96.94 121 ARG A O 1
ATOM 897 N N . GLU A 1 122 ? -5.375 -21.406 12.102 1 95.06 122 GLU A N 1
ATOM 898 C CA . GLU A 1 122 ? -6.414 -22.422 11.953 1 95.06 122 GLU A CA 1
ATOM 899 C C . GLU A 1 122 ? -7.738 -21.797 11.531 1 95.06 122 GLU A C 1
ATOM 901 O O . GLU A 1 122 ? -8.094 -20.703 11.984 1 95.06 122 GLU A O 1
ATOM 906 N N . GLY A 1 123 ? -8.398 -22.5 10.703 1 95.56 123 GLY A N 1
ATOM 907 C CA . GLY A 1 123 ? -9.703 -22.016 10.266 1 95.56 123 GLY A CA 1
ATOM 908 C C . GLY A 1 123 ? -9.656 -21.281 8.938 1 95.56 123 GLY A C 1
ATOM 909 O O . GLY A 1 123 ? -10.68 -21.141 8.266 1 95.56 123 GLY A O 1
ATOM 910 N N . MET A 1 124 ? -8.516 -20.75 8.586 1 98.06 124 MET A N 1
ATOM 911 C CA . MET A 1 124 ? -8.367 -20.109 7.289 1 98.06 124 MET A CA 1
ATOM 912 C C . MET A 1 124 ? -8.336 -21.141 6.168 1 98.06 124 MET A C 1
ATOM 914 O O . MET A 1 124 ? -7.75 -22.203 6.316 1 98.06 124 MET A O 1
ATOM 918 N N . GLU A 1 125 ? -8.938 -20.734 5.055 1 98.38 125 GLU A N 1
ATOM 919 C CA . GLU A 1 125 ? -8.773 -21.531 3.84 1 98.38 125 GLU A CA 1
ATOM 920 C C . GLU A 1 125 ? -7.891 -20.812 2.824 1 98.38 125 GLU A C 1
ATOM 922 O O . GLU A 1 125 ? -7.309 -21.438 1.939 1 98.38 125 GLU A O 1
ATOM 927 N N . ALA A 1 126 ? -7.879 -19.484 2.967 1 98.81 126 ALA A N 1
ATOM 928 C CA . ALA A 1 126 ? -6.957 -18.672 2.174 1 98.81 126 ALA A CA 1
ATOM 929 C C . ALA A 1 126 ? -6.434 -17.484 2.984 1 98.81 126 ALA A C 1
ATOM 931 O O . ALA A 1 126 ? -7.156 -16.922 3.803 1 98.81 126 ALA A O 1
ATOM 932 N N . LEU A 1 127 ? -5.207 -17.203 2.846 1 98.88 127 LEU A N 1
ATOM 933 C CA . LEU A 1 127 ? -4.574 -15.977 3.32 1 98.88 127 LEU A CA 1
ATOM 934 C C . LEU A 1 127 ? -3.834 -15.273 2.188 1 98.88 127 LEU A C 1
ATOM 936 O O . LEU A 1 127 ? -2.809 -15.766 1.71 1 98.88 127 LEU A O 1
ATOM 940 N N . LEU A 1 128 ? -4.426 -14.164 1.755 1 98.88 128 LEU A N 1
ATOM 941 C CA . LEU A 1 128 ? -3.898 -13.414 0.619 1 98.88 128 LEU A CA 1
ATOM 942 C C . LEU A 1 128 ? -3.037 -12.25 1.09 1 98.88 128 LEU A C 1
ATOM 944 O O . LEU A 1 128 ? -3.416 -11.523 2.014 1 98.88 128 LEU A O 1
ATOM 948 N N . LEU A 1 129 ? -1.89 -12.102 0.505 1 98.62 129 LEU A N 1
ATOM 949 C CA . LEU A 1 129 ? -1.052 -10.938 0.786 1 98.62 129 LEU A CA 1
ATOM 950 C C . LEU A 1 129 ? -1.505 -9.734 -0.028 1 98.62 129 LEU A C 1
ATOM 952 O O . LEU A 1 129 ? -1.639 -9.82 -1.251 1 98.62 129 LEU A O 1
ATOM 956 N N . LEU A 1 130 ? -1.706 -8.602 0.627 1 98 130 LEU A N 1
ATOM 957 C CA . LEU A 1 130 ? -2.396 -7.465 0.037 1 98 130 LEU A CA 1
ATOM 958 C C . LEU A 1 130 ? -1.622 -6.172 0.282 1 98 130 LEU A C 1
ATOM 960 O O . LEU A 1 130 ? -0.729 -6.133 1.132 1 98 130 LEU A O 1
ATOM 964 N N . ALA A 1 131 ? -1.955 -5.172 -0.472 1 96 131 ALA A N 1
ATOM 965 C CA . ALA A 1 131 ? -1.558 -3.785 -0.241 1 96 131 ALA A CA 1
ATOM 966 C C . ALA A 1 131 ? -2.748 -2.842 -0.39 1 96 131 ALA A C 1
ATOM 968 O O . ALA A 1 131 ? -3.627 -3.066 -1.227 1 96 131 ALA A O 1
ATOM 969 N N . PRO A 1 132 ? -2.791 -1.804 0.397 1 94.25 132 PRO A N 1
ATOM 970 C CA . PRO A 1 132 ? -3.859 -0.823 0.188 1 94.25 132 PRO A CA 1
ATOM 971 C C . PRO A 1 132 ? -3.848 -0.23 -1.22 1 94.25 132 PRO A C 1
ATOM 973 O O . PRO A 1 132 ? -2.777 0.004 -1.786 1 94.25 132 PRO A O 1
ATOM 976 N N . SER A 1 133 ? -5.062 0.059 -1.702 1 94.88 133 SER A N 1
ATOM 977 C CA . SER A 1 133 ? -5.176 0.566 -3.064 1 94.88 133 SER A CA 1
ATOM 978 C C . SER A 1 133 ? -5.246 2.09 -3.084 1 94.88 133 SER A C 1
ATOM 980 O O . SER A 1 133 ? -5.422 2.695 -4.145 1 94.88 133 SER A O 1
ATOM 982 N N . GLY A 1 134 ? -5.133 2.691 -1.845 1 92.81 134 GLY A N 1
ATOM 983 C CA . GLY A 1 134 ? -5.398 4.121 -1.793 1 92.81 134 GLY A CA 1
ATOM 984 C C . GLY A 1 134 ? -6.828 4.473 -2.164 1 92.81 134 GLY A C 1
ATOM 985 O O . GLY A 1 134 ? -7.773 3.867 -1.66 1 92.81 134 GLY A O 1
ATOM 986 N N . CYS A 1 135 ? -6.934 5.477 -3.1 1 93.06 135 CYS A N 1
ATOM 987 C CA . CYS A 1 135 ? -8.266 5.895 -3.535 1 93.06 135 CYS A CA 1
ATOM 988 C C . CYS A 1 135 ? -8.727 5.066 -4.73 1 93.06 135 CYS A C 1
ATOM 990 O O . CYS A 1 135 ? -9.891 5.156 -5.137 1 93.06 135 CYS A O 1
ATOM 992 N N . ALA A 1 136 ? -7.801 4.293 -5.281 1 93.62 136 ALA A N 1
ATOM 993 C CA . ALA A 1 136 ? -8.148 3.494 -6.453 1 93.62 136 ALA A CA 1
ATOM 994 C C . ALA A 1 136 ? -8.961 2.264 -6.055 1 93.62 136 ALA A C 1
ATOM 996 O O . ALA A 1 136 ? -8.906 1.823 -4.902 1 93.62 136 ALA A O 1
ATOM 997 N N . PRO A 1 137 ? -9.727 1.796 -7.016 1 95.12 137 PRO A N 1
ATOM 998 C CA . PRO A 1 137 ? -10.414 0.535 -6.73 1 95.12 137 PRO A CA 1
ATOM 999 C C . PRO A 1 137 ? -9.453 -0.589 -6.352 1 95.12 137 PRO A C 1
ATOM 1001 O O . PRO A 1 137 ? -8.359 -0.689 -6.918 1 95.12 137 PRO A O 1
ATOM 1004 N N . GLY A 1 138 ? -9.852 -1.354 -5.371 1 96.62 138 GLY A N 1
ATOM 1005 C CA . GLY A 1 138 ? -9.094 -2.533 -4.984 1 96.62 138 GLY A CA 1
ATOM 1006 C C . GLY A 1 138 ? -9.766 -3.834 -5.391 1 96.62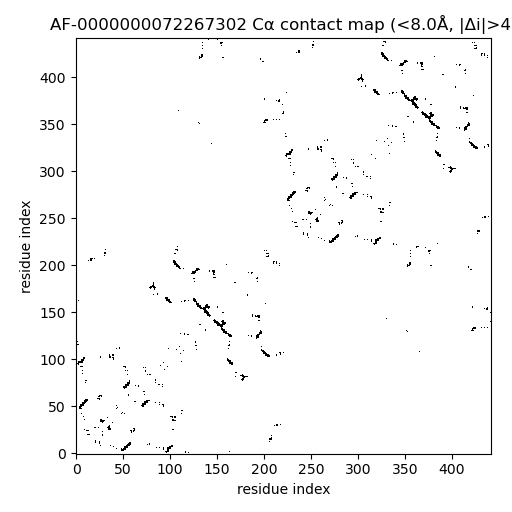 138 GLY A C 1
ATOM 1007 O O . GLY A 1 138 ? -10.82 -3.82 -6.02 1 96.62 138 GLY A O 1
ATOM 1008 N N . ASP A 1 139 ? -9.102 -4.91 -5.066 1 97.94 139 ASP A N 1
ATOM 1009 C CA . ASP A 1 139 ? -9.656 -6.234 -5.301 1 97.94 139 ASP A CA 1
ATOM 1010 C C . ASP A 1 139 ? -10.602 -6.641 -4.172 1 97.94 139 ASP A C 1
ATOM 1012 O O . ASP A 1 139 ? -11.656 -7.238 -4.418 1 97.94 139 ASP A O 1
ATOM 1016 N N . PHE A 1 140 ? -10.18 -6.285 -2.912 1 98.19 140 PHE A N 1
ATOM 1017 C CA . PHE A 1 140 ? -10.875 -6.781 -1.731 1 98.19 140 PHE A CA 1
ATOM 1018 C C . PHE A 1 140 ? -11.07 -5.664 -0.708 1 98.19 140 PHE A C 1
ATOM 1020 O O . PHE A 1 140 ? -10.328 -4.68 -0.71 1 98.19 140 PHE A O 1
ATOM 1027 N N . THR A 1 141 ? -12.055 -5.801 0.096 1 96.12 141 THR A N 1
ATOM 1028 C CA . THR A 1 141 ? -12.102 -5.145 1.397 1 96.12 141 THR A CA 1
ATOM 1029 C C . THR A 1 141 ? -11.805 -6.141 2.516 1 96.12 141 THR A C 1
ATOM 1031 O O . THR A 1 141 ? -11.758 -7.348 2.283 1 96.12 141 THR A O 1
ATOM 1034 N N . MET A 1 142 ? -11.547 -5.656 3.637 1 95.31 142 MET A N 1
ATOM 1035 C CA . MET A 1 142 ? -11.117 -6.484 4.758 1 95.31 142 MET A CA 1
ATOM 1036 C C . MET A 1 142 ? -11.703 -5.969 6.07 1 95.31 142 MET A C 1
ATOM 1038 O O . MET A 1 142 ? -11.656 -4.77 6.348 1 95.31 142 MET A O 1
ATOM 1042 N N . ASP A 1 143 ? -12.258 -6.82 6.883 1 93.19 143 ASP A N 1
ATOM 1043 C CA . ASP A 1 143 ? -12.766 -6.383 8.18 1 93.19 143 ASP A CA 1
ATOM 1044 C C . ASP A 1 143 ? -11.688 -6.453 9.25 1 93.19 143 ASP A C 1
ATOM 1046 O O . ASP A 1 143 ? -10.523 -6.734 8.945 1 93.19 143 ASP A O 1
ATOM 1050 N N . ALA A 1 144 ? -12.055 -6.18 10.469 1 88.44 144 ALA A N 1
ATOM 1051 C CA . ALA A 1 144 ? -11.086 -6.051 11.555 1 88.44 144 ALA A CA 1
ATOM 1052 C C . ALA A 1 144 ? -10.406 -7.387 11.844 1 88.44 144 ALA A C 1
ATOM 1054 O O . ALA A 1 144 ? -9.289 -7.426 12.367 1 88.44 144 ALA A O 1
ATOM 1055 N N . ALA A 1 145 ? -11.078 -8.469 11.477 1 91.62 145 ALA A N 1
ATOM 1056 C CA . ALA A 1 145 ? -10.523 -9.805 11.711 1 91.62 145 ALA A CA 1
ATOM 1057 C C . ALA A 1 145 ? -9.727 -10.281 10.508 1 91.62 145 ALA A C 1
ATOM 1059 O O . ALA A 1 145 ? -9.195 -11.398 10.508 1 91.62 145 ALA A O 1
ATOM 1060 N N . GLY A 1 146 ? -9.695 -9.477 9.469 1 94.94 146 GLY A N 1
ATOM 1061 C CA . GLY A 1 146 ? -8.93 -9.82 8.281 1 94.94 146 GLY A CA 1
ATOM 1062 C C . GLY A 1 146 ? -9.734 -10.586 7.25 1 94.94 146 GLY A C 1
ATOM 1063 O O . GLY A 1 146 ? -9.188 -11.078 6.262 1 94.94 146 GLY A O 1
ATOM 1064 N N . ARG A 1 147 ? -11.008 -10.727 7.492 1 97.69 147 ARG A N 1
ATOM 1065 C CA . ARG A 1 147 ? -11.844 -11.43 6.531 1 97.69 147 ARG A CA 1
ATOM 1066 C C . ARG A 1 147 ? -12.086 -10.586 5.285 1 97.69 147 ARG A C 1
ATOM 1068 O O . ARG A 1 147 ? -12.344 -9.383 5.387 1 97.69 147 ARG A O 1
ATOM 1075 N N . LEU A 1 148 ? -12.07 -11.25 4.16 1 98.38 148 LEU A N 1
ATOM 1076 C CA . LEU A 1 148 ? -12.102 -10.531 2.891 1 98.38 148 LEU A CA 1
ATOM 1077 C C . LEU A 1 148 ? -13.516 -10.516 2.316 1 98.38 148 LEU A C 1
ATOM 1079 O O . LEU A 1 148 ? -14.297 -11.445 2.535 1 98.38 148 LEU A O 1
ATOM 1083 N N . ALA A 1 149 ? -13.766 -9.5 1.601 1 98.06 149 ALA A N 1
ATOM 1084 C CA . ALA A 1 149 ? -14.898 -9.367 0.688 1 98.06 149 ALA A CA 1
ATOM 1085 C C . ALA A 1 149 ? -14.469 -8.703 -0.621 1 98.06 149 ALA A C 1
ATOM 1087 O O . ALA A 1 149 ? -13.422 -8.055 -0.682 1 98.06 149 ALA A O 1
ATOM 1088 N N . ARG A 1 150 ? -15.219 -8.953 -1.649 1 98.12 150 ARG A N 1
ATOM 1089 C CA . ARG A 1 150 ? -14.914 -8.289 -2.912 1 98.12 150 ARG A CA 1
ATOM 1090 C C . ARG A 1 150 ? -15.133 -6.785 -2.809 1 98.12 150 ARG A C 1
ATOM 1092 O O . ARG A 1 150 ? -16.125 -6.34 -2.236 1 98.12 150 ARG A O 1
ATOM 1099 N N . ALA A 1 151 ? -14.203 -5.988 -3.377 1 96.5 151 ALA A N 1
ATOM 1100 C CA . ALA A 1 151 ? -14.281 -4.535 -3.27 1 96.5 151 ALA A CA 1
ATOM 1101 C C . ALA A 1 151 ? -15.352 -3.975 -4.211 1 96.5 151 ALA A C 1
ATOM 1103 O O . ALA A 1 151 ? -15.898 -2.9 -3.963 1 96.5 151 ALA A O 1
ATOM 1104 N N . ARG A 1 152 ? -15.539 -4.629 -5.367 1 94.62 152 ARG A N 1
ATOM 1105 C CA . ARG A 1 152 ? -16.578 -4.273 -6.324 1 94.62 152 ARG A CA 1
ATOM 1106 C C . ARG A 1 152 ? -16.453 -2.822 -6.77 1 94.62 152 ARG A C 1
ATOM 1108 O O . ARG A 1 152 ? -17.422 -2.059 -6.715 1 94.62 152 ARG A O 1
ATOM 1115 N N . GLY A 1 153 ? -15.227 -2.457 -7.102 1 94.12 153 GLY A N 1
ATOM 1116 C CA . GLY A 1 153 ? -14.992 -1.144 -7.676 1 94.12 153 GLY A CA 1
ATOM 1117 C C . GLY A 1 153 ? -14.688 -0.083 -6.637 1 94.12 153 GLY A C 1
ATOM 1118 O O . GLY A 1 153 ? -14.383 1.062 -6.98 1 94.12 153 GLY A O 1
ATOM 1119 N N . ALA A 1 154 ? -14.75 -0.371 -5.359 1 93.19 154 ALA A N 1
ATOM 1120 C CA . ALA A 1 154 ? -14.414 0.551 -4.277 1 93.19 154 ALA A CA 1
ATOM 1121 C C . ALA A 1 154 ? -12.945 0.435 -3.895 1 93.19 154 ALA A C 1
ATOM 1123 O O . ALA A 1 154 ? -12.289 -0.559 -4.215 1 93.19 154 ALA A O 1
ATOM 1124 N N . PRO A 1 155 ? -12.484 1.488 -3.211 1 94.38 155 PRO A N 1
ATOM 1125 C CA . PRO A 1 155 ? -11.148 1.351 -2.633 1 94.38 155 PRO A CA 1
ATOM 1126 C C . PRO A 1 155 ? -11.07 0.244 -1.584 1 94.38 155 PRO A C 1
ATOM 1128 O O . PRO A 1 155 ? -12.055 -0.027 -0.892 1 94.38 155 PRO A O 1
ATOM 1131 N N . GLY A 1 156 ? -9.938 -0.391 -1.481 1 95.31 156 GLY A N 1
ATOM 1132 C CA . GLY A 1 156 ? -9.672 -1.466 -0.538 1 95.31 156 GLY A CA 1
ATOM 1133 C C . GLY A 1 156 ? -8.234 -1.952 -0.574 1 95.31 156 GLY A C 1
ATOM 1134 O O . GLY A 1 156 ? -7.312 -1.194 -0.274 1 95.31 156 GLY A O 1
ATOM 1135 N N . TYR A 1 157 ? -8.102 -3.182 -0.985 1 96.69 157 TYR A N 1
ATOM 1136 C CA . TYR A 1 157 ? -6.781 -3.799 -1.015 1 96.69 157 TYR A CA 1
ATOM 1137 C C . TYR A 1 157 ? -6.566 -4.57 -2.312 1 96.69 157 TYR A C 1
ATOM 1139 O O . TYR A 1 157 ? -7.508 -5.156 -2.855 1 96.69 157 TYR A O 1
ATOM 1147 N N . THR A 1 158 ? -5.359 -4.512 -2.762 1 97.19 158 THR A N 1
ATOM 1148 C CA . THR A 1 158 ? -4.977 -5.188 -3.998 1 97.19 158 THR A CA 1
ATOM 1149 C C . THR A 1 158 ? -4.168 -6.445 -3.697 1 97.19 158 THR A C 1
ATOM 1151 O O . THR A 1 158 ? -3.273 -6.426 -2.85 1 97.19 158 THR A O 1
ATOM 1154 N N . TYR A 1 159 ? -4.559 -7.516 -4.332 1 98.44 159 TYR A N 1
ATOM 1155 C CA . TYR A 1 159 ? -3.834 -8.773 -4.215 1 98.44 159 TYR A CA 1
ATOM 1156 C C . TYR A 1 159 ? -2.465 -8.68 -4.879 1 98.44 159 TYR A C 1
ATOM 1158 O O . TYR A 1 159 ? -2.354 -8.258 -6.031 1 98.44 159 TYR A O 1
ATOM 1166 N N . LEU A 1 160 ? -1.421 -9.188 -4.207 1 98.38 160 LEU A N 1
ATOM 1167 C CA . LEU A 1 160 ? -0.065 -8.938 -4.684 1 98.38 160 LEU A CA 1
ATOM 1168 C C . LEU A 1 160 ? 0.507 -10.172 -5.371 1 98.38 160 LEU A C 1
ATOM 1170 O O . LEU A 1 160 ? 1.646 -10.148 -5.844 1 98.38 160 LEU A O 1
ATOM 1174 N N . GLY A 1 161 ? -0.228 -11.25 -5.363 1 98.62 161 GLY A N 1
ATOM 1175 C CA . GLY A 1 161 ? 0.22 -12.414 -6.113 1 98.62 161 GLY A CA 1
ATOM 1176 C C . GLY A 1 161 ? 0.863 -13.477 -5.242 1 98.62 161 GLY A C 1
ATOM 1177 O O . GLY A 1 161 ? 1.591 -14.336 -5.738 1 98.62 161 GLY A O 1
ATOM 1178 N N . ALA A 1 162 ? 0.641 -13.406 -3.928 1 98.88 162 ALA A N 1
ATOM 1179 C CA . ALA A 1 162 ? 1.123 -14.422 -2.998 1 98.88 162 ALA A CA 1
ATOM 1180 C C . ALA A 1 162 ? 0.043 -14.797 -1.987 1 98.88 162 ALA A C 1
ATOM 1182 O O . ALA A 1 162 ? -0.662 -13.93 -1.472 1 98.88 162 ALA A O 1
ATOM 1183 N N . GLN A 1 163 ? -0.053 -16.078 -1.741 1 98.88 163 GLN A N 1
ATOM 1184 C CA . GLN A 1 163 ? -1.053 -16.516 -0.773 1 98.88 163 GLN A CA 1
ATOM 1185 C C . GLN A 1 163 ? -0.716 -17.906 -0.224 1 98.88 163 GLN A C 1
ATOM 1187 O O . GLN A 1 163 ? 0.173 -18.578 -0.741 1 98.88 163 GLN A O 1
ATOM 1192 N N . ILE A 1 164 ? -1.357 -18.266 0.861 1 98.88 164 ILE A N 1
ATOM 1193 C CA . ILE A 1 164 ? -1.556 -19.641 1.276 1 98.88 164 ILE A CA 1
ATOM 1194 C C . ILE A 1 164 ? -2.996 -20.062 0.996 1 98.88 164 ILE A C 1
ATOM 1196 O O . ILE A 1 164 ? -3.932 -19.312 1.245 1 98.88 164 ILE A O 1
ATOM 1200 N N . LEU A 1 165 ? -3.156 -21.219 0.461 1 98.5 165 LEU A N 1
ATOM 1201 C CA . LEU A 1 165 ? -4.473 -21.688 0.048 1 98.5 165 LEU A CA 1
ATOM 1202 C C . LEU A 1 165 ? -4.66 -23.172 0.397 1 98.5 165 LEU A C 1
ATOM 1204 O O . LEU A 1 165 ? -3.795 -23.984 0.096 1 98.5 165 LEU A O 1
ATOM 1208 N N . ARG A 1 166 ? -5.73 -23.516 1.161 1 98.06 166 ARG A N 1
ATOM 1209 C CA . ARG A 1 166 ? -6.152 -24.906 1.242 1 98.06 166 ARG A CA 1
ATOM 1210 C C . ARG A 1 166 ? -6.723 -25.391 -0.088 1 98.06 166 ARG A C 1
ATOM 1212 O O . ARG A 1 166 ? -7.504 -24.672 -0.724 1 98.06 166 ARG A O 1
ATOM 1219 N N . THR A 1 167 ? -6.398 -26.547 -0.506 1 97.25 167 THR A N 1
ATOM 1220 C CA . THR A 1 167 ? -6.703 -26.969 -1.87 1 97.25 167 THR A CA 1
ATOM 1221 C C . THR A 1 167 ? -7.949 -27.844 -1.901 1 97.25 167 THR A C 1
ATOM 1223 O O . THR A 1 167 ? -8.336 -28.359 -2.959 1 97.25 167 THR A O 1
ATOM 1226 N N . ASP A 1 168 ? -8.656 -28 -0.819 1 96.19 168 ASP A N 1
ATOM 1227 C CA . ASP A 1 168 ? -9.789 -28.922 -0.703 1 96.19 168 ASP A CA 1
ATOM 1228 C C . ASP A 1 168 ? -10.906 -28.531 -1.663 1 96.19 168 ASP A C 1
ATOM 1230 O O . ASP A 1 168 ? -11.516 -29.391 -2.299 1 96.19 168 ASP A O 1
ATOM 1234 N N . ARG A 1 169 ? -11.117 -27.266 -1.818 1 96.25 169 ARG A N 1
ATOM 1235 C CA . ARG A 1 169 ? -12.258 -26.812 -2.607 1 96.25 169 ARG A CA 1
ATOM 1236 C C . ARG A 1 169 ? -12.008 -27.016 -4.098 1 96.25 169 ARG A C 1
ATOM 1238 O O . ARG A 1 169 ? -12.938 -26.969 -4.902 1 96.25 169 ARG A O 1
ATOM 1245 N N . LEU A 1 170 ? -10.828 -27.172 -4.477 1 96.88 170 LEU A N 1
ATOM 1246 C CA . LEU A 1 170 ? -10.492 -27.344 -5.887 1 96.88 170 LEU A CA 1
ATOM 1247 C C . LEU A 1 170 ? -11.141 -28.609 -6.445 1 96.88 170 LEU A C 1
ATOM 1249 O O . LEU A 1 170 ? -11.484 -28.672 -7.629 1 96.88 170 LEU A O 1
ATOM 1253 N N . ALA A 1 171 ? -11.266 -29.609 -5.617 1 92.44 171 ALA A N 1
ATOM 1254 C CA . ALA A 1 171 ? -11.828 -30.891 -6.035 1 92.44 171 ALA A CA 1
ATOM 1255 C C . ALA A 1 171 ? -13.281 -30.734 -6.477 1 92.44 171 ALA A C 1
ATOM 1257 O O . ALA A 1 171 ? -13.789 -31.531 -7.266 1 92.44 171 ALA A O 1
ATOM 1258 N N . GLY A 1 172 ? -13.891 -29.719 -6.051 1 92.62 172 GLY A N 1
ATOM 1259 C CA . GLY A 1 172 ? -15.297 -29.516 -6.355 1 92.62 172 GLY A CA 1
ATOM 1260 C C . GLY A 1 172 ? -15.523 -28.734 -7.645 1 92.62 172 GLY A C 1
ATOM 1261 O O . GLY A 1 172 ? -16.672 -28.578 -8.078 1 92.62 172 GLY A O 1
ATOM 1262 N N . VAL A 1 173 ? -14.477 -28.266 -8.242 1 95.06 173 VAL A N 1
ATOM 1263 C CA . VAL A 1 173 ? -14.617 -27.484 -9.453 1 95.06 173 VAL A CA 1
ATOM 1264 C C . VAL A 1 173 ? -14.641 -28.406 -10.672 1 95.06 173 VAL A C 1
ATOM 1266 O O . VAL A 1 173 ? -13.703 -29.172 -10.898 1 95.06 173 VAL A O 1
ATOM 1269 N N . ALA A 1 174 ? -15.656 -28.328 -11.523 1 92.69 174 ALA A N 1
ATOM 1270 C CA . ALA A 1 174 ? -15.859 -29.219 -12.664 1 92.69 174 ALA A CA 1
ATOM 1271 C C . ALA A 1 174 ? -15.016 -28.781 -13.859 1 92.69 174 ALA A C 1
ATOM 1273 O O . ALA A 1 174 ? -14.469 -29.625 -14.578 1 92.69 174 ALA A O 1
ATOM 1274 N N . GLU A 1 175 ? -14.883 -27.469 -14.07 1 95.25 175 GLU A N 1
ATOM 1275 C CA . GLU A 1 175 ? -14.172 -26.922 -15.219 1 95.25 175 GLU A CA 1
ATOM 1276 C C . GLU A 1 175 ? -12.672 -27.172 -15.117 1 95.25 175 GLU A C 1
ATOM 1278 O O . GLU A 1 175 ? -12.094 -27.047 -14.031 1 95.25 175 GLU A O 1
ATOM 1283 N N . ALA A 1 176 ? -12.102 -27.547 -16.203 1 95.62 176 ALA A N 1
ATOM 1284 C CA . ALA A 1 176 ? -10.656 -27.703 -16.234 1 95.62 176 ALA A CA 1
ATOM 1285 C C . ALA A 1 176 ? -9.953 -26.344 -16.266 1 95.62 176 ALA A C 1
ATOM 1287 O O . ALA A 1 176 ? -8.898 -26.188 -15.648 1 95.62 176 ALA A O 1
ATOM 1288 N N . LYS A 1 177 ? -10.5 -25.484 -17.047 1 97.88 177 LYS A N 1
ATOM 1289 C CA . LYS A 1 177 ? -9.984 -24.125 -17.156 1 97.88 177 LYS A CA 1
ATOM 1290 C C . LYS A 1 177 ? -10.781 -23.156 -16.281 1 97.88 177 LYS A C 1
ATOM 1292 O O . LYS A 1 177 ? -11.961 -22.906 -16.547 1 97.88 177 LYS A O 1
ATOM 1297 N N . PHE A 1 178 ? -10.156 -22.672 -15.203 1 98 178 PHE A N 1
ATOM 1298 C CA . PHE A 1 178 ? -10.852 -21.719 -14.344 1 98 178 PHE A CA 1
ATOM 1299 C C . PHE A 1 178 ? -9.859 -20.891 -13.523 1 98 178 PHE A C 1
ATOM 1301 O O . PHE A 1 178 ? -8.695 -21.281 -13.391 1 98 178 PHE A O 1
ATOM 1308 N N . SER A 1 179 ? -10.32 -19.766 -13.039 1 98.12 179 SER A N 1
ATOM 1309 C CA . SER A 1 179 ? -9.531 -18.828 -12.234 1 98.12 179 SER A CA 1
ATOM 1310 C C . SER A 1 179 ? -9.672 -19.141 -10.742 1 98.12 179 SER A C 1
ATOM 1312 O O . SER A 1 179 ? -10.75 -19.531 -10.289 1 98.12 179 SER A O 1
ATOM 1314 N N . LEU A 1 180 ? -8.625 -18.891 -9.969 1 98.31 180 LEU A N 1
ATOM 1315 C CA . LEU A 1 180 ? -8.68 -19.031 -8.523 1 98.31 180 LEU A CA 1
ATOM 1316 C C . LEU A 1 180 ? -9.734 -18.109 -7.922 1 98.31 180 LEU A C 1
ATOM 1318 O O . LEU A 1 180 ? -10.141 -18.281 -6.77 1 98.31 180 LEU A O 1
ATOM 1322 N N . ASN A 1 181 ? -10.156 -17.094 -8.664 1 98.25 181 ASN A N 1
ATOM 1323 C CA . ASN A 1 181 ? -11.242 -16.219 -8.203 1 98.25 181 ASN A CA 1
ATOM 1324 C C . ASN A 1 181 ? -12.484 -17.031 -7.832 1 98.25 181 ASN A C 1
ATOM 1326 O O . ASN A 1 181 ? -13.195 -16.672 -6.891 1 98.25 181 ASN A O 1
ATOM 1330 N N . LEU A 1 182 ? -12.695 -18.047 -8.617 1 97.94 182 LEU A N 1
ATOM 1331 C CA . LEU A 1 182 ? -13.836 -18.922 -8.336 1 97.94 182 LEU A CA 1
ATOM 1332 C C . LEU A 1 182 ? -13.742 -19.516 -6.938 1 97.94 182 LEU A C 1
ATOM 1334 O O . LEU A 1 182 ? -14.719 -19.516 -6.191 1 97.94 182 LEU A O 1
ATOM 1338 N N . VAL A 1 183 ? -12.602 -19.969 -6.582 1 98.06 183 VAL A N 1
ATOM 1339 C CA . VAL A 1 183 ? -12.352 -20.594 -5.289 1 98.06 183 VAL A CA 1
ATOM 1340 C C . VAL A 1 183 ? -12.367 -19.547 -4.191 1 98.06 183 VAL A C 1
ATOM 1342 O O . VAL A 1 183 ? -12.953 -19.75 -3.125 1 98.06 183 VAL A O 1
ATOM 1345 N N . TRP A 1 184 ? -11.75 -18.406 -4.43 1 98.62 184 TRP A N 1
ATOM 1346 C CA . TRP A 1 184 ? -11.781 -17.297 -3.48 1 98.62 184 TRP A CA 1
ATOM 1347 C C . TRP A 1 184 ? -13.219 -16.906 -3.152 1 98.62 184 TRP A C 1
ATOM 1349 O O . TRP A 1 184 ? -13.555 -16.656 -1.989 1 98.62 184 TRP A O 1
ATOM 1359 N N . ASP A 1 185 ? -14.055 -16.844 -4.188 1 98.38 185 ASP A N 1
ATOM 1360 C CA . ASP A 1 185 ? -15.438 -16.422 -3.975 1 98.38 185 ASP A CA 1
ATOM 1361 C C . ASP A 1 185 ? -16.141 -17.375 -3.008 1 98.38 185 ASP A C 1
ATOM 1363 O O . ASP A 1 185 ? -16.891 -16.922 -2.135 1 98.38 185 ASP A O 1
ATOM 1367 N N . ALA A 1 186 ? -15.93 -18.625 -3.178 1 98.25 186 ALA A N 1
ATOM 1368 C CA . ALA A 1 186 ? -16.516 -19.609 -2.273 1 98.25 186 ALA A CA 1
ATOM 1369 C C . ALA A 1 186 ? -16 -19.438 -0.851 1 98.25 186 ALA A C 1
ATOM 1371 O O . ALA A 1 186 ? -16.766 -19.516 0.113 1 98.25 186 ALA A O 1
ATOM 1372 N N . MET A 1 187 ? -14.742 -19.188 -0.72 1 98.69 187 MET A N 1
ATOM 1373 C CA . MET A 1 187 ? -14.117 -19.016 0.592 1 98.69 187 MET A CA 1
ATOM 1374 C C . MET A 1 187 ? -14.57 -17.719 1.252 1 98.69 187 MET A C 1
ATOM 1376 O O . MET A 1 187 ? -14.75 -17.672 2.471 1 98.69 187 MET A O 1
ATOM 1380 N N . ILE A 1 188 ? -14.695 -16.672 0.472 1 98.75 188 ILE A N 1
ATOM 1381 C CA . ILE A 1 188 ? -15.219 -15.406 0.969 1 98.75 188 ILE A CA 1
ATOM 1382 C C . ILE A 1 188 ? -16.641 -15.602 1.511 1 98.75 188 ILE A C 1
ATOM 1384 O O . ILE A 1 188 ? -16.953 -15.141 2.607 1 98.75 188 ILE A O 1
ATOM 1388 N N . ALA A 1 189 ? -17.453 -16.312 0.762 1 98.38 189 ALA A N 1
ATOM 1389 C CA . ALA A 1 189 ? -18.828 -16.594 1.188 1 98.38 189 ALA A CA 1
ATOM 1390 C C . ALA A 1 189 ? -18.844 -17.375 2.5 1 98.38 189 ALA A C 1
ATOM 1392 O O . ALA A 1 189 ? -19.719 -17.156 3.344 1 98.38 189 ALA A O 1
ATOM 1393 N N . ALA A 1 190 ? -17.891 -18.203 2.695 1 98.38 190 ALA A N 1
ATOM 1394 C CA . ALA A 1 190 ? -17.812 -19.047 3.885 1 98.38 190 ALA A CA 1
ATOM 1395 C C . ALA A 1 190 ? -17.141 -18.312 5.043 1 98.38 190 ALA A C 1
ATOM 1397 O O . ALA A 1 190 ? -17.125 -18.797 6.172 1 98.38 190 ALA A O 1
ATOM 1398 N N . GLY A 1 191 ? -16.531 -17.156 4.801 1 98.19 191 GLY A N 1
ATOM 1399 C CA . GLY A 1 191 ? -15.859 -16.375 5.824 1 98.19 191 GLY A CA 1
ATOM 1400 C C . GLY A 1 191 ? -14.484 -16.922 6.168 1 98.19 191 GLY A C 1
ATOM 1401 O O . GLY A 1 191 ? -13.984 -16.703 7.277 1 98.19 191 GLY A O 1
ATOM 1402 N N . THR A 1 192 ? -13.867 -17.656 5.207 1 98.56 192 THR A N 1
ATOM 1403 C CA . THR A 1 192 ? -12.617 -18.328 5.531 1 98.56 192 THR A CA 1
ATOM 1404 C C . THR A 1 192 ? -11.461 -17.781 4.707 1 98.56 192 THR A C 1
ATOM 1406 O O . THR A 1 192 ? -10.336 -18.266 4.793 1 98.56 192 THR A O 1
ATOM 1409 N N . ALA A 1 193 ? -11.719 -16.766 3.824 1 98.88 193 ALA A N 1
ATOM 1410 C CA . ALA A 1 193 ? -10.672 -16.047 3.113 1 98.88 193 ALA A CA 1
ATOM 1411 C C . ALA A 1 193 ? -10.219 -14.812 3.9 1 98.88 193 ALA A C 1
ATOM 1413 O O . ALA A 1 193 ? -11.039 -13.969 4.27 1 98.88 193 ALA A O 1
ATOM 1414 N N . HIS A 1 194 ? -8.945 -14.719 4.141 1 98.81 194 HIS A N 1
ATOM 1415 C CA . HIS A 1 194 ? -8.383 -13.625 4.93 1 98.81 194 HIS A CA 1
ATOM 1416 C C . HIS A 1 194 ? -7.273 -12.906 4.172 1 98.81 194 HIS A C 1
ATOM 1418 O O . HIS A 1 194 ? -6.742 -13.438 3.191 1 98.81 194 HIS A O 1
ATOM 1424 N N . GLY A 1 195 ? -6.961 -11.711 4.598 1 98.25 195 GLY A N 1
ATOM 1425 C CA . GLY A 1 195 ? -5.891 -10.914 4.012 1 98.25 195 GLY A CA 1
ATOM 1426 C C . GLY A 1 195 ? -4.848 -10.484 5.023 1 98.25 195 GLY A C 1
ATOM 1427 O O . GLY A 1 195 ? -5.133 -10.406 6.223 1 98.25 195 GLY A O 1
ATOM 1428 N N . LEU A 1 196 ? -3.709 -10.258 4.539 1 96.88 196 LEU A N 1
ATOM 1429 C CA . LEU A 1 196 ? -2.574 -9.711 5.277 1 96.88 196 LEU A CA 1
ATOM 1430 C C . LEU A 1 196 ? -1.887 -8.609 4.48 1 96.88 196 LEU A C 1
ATOM 1432 O O . LEU A 1 196 ? -1.635 -8.766 3.285 1 96.88 196 LEU A O 1
ATOM 1436 N N . ILE A 1 197 ? -1.612 -7.496 5.098 1 95.25 197 ILE A N 1
ATOM 1437 C CA . ILE A 1 197 ? -0.973 -6.383 4.406 1 95.25 197 ILE A CA 1
ATOM 1438 C C . ILE A 1 197 ? 0.538 -6.602 4.359 1 95.25 197 ILE A C 1
ATOM 1440 O O . ILE A 1 197 ? 1.167 -6.852 5.391 1 95.25 197 ILE A O 1
ATOM 1444 N N . HIS A 1 198 ? 1.077 -6.473 3.203 1 96.31 198 HIS A N 1
ATOM 1445 C CA . HIS A 1 198 ? 2.512 -6.652 3.008 1 96.31 198 HIS A CA 1
ATOM 1446 C C . HIS A 1 198 ? 3.297 -5.488 3.602 1 96.31 198 HIS A C 1
ATOM 1448 O O . HIS A 1 198 ? 2.918 -4.328 3.432 1 96.31 198 HIS A O 1
ATOM 1454 N N . ARG A 1 199 ? 4.367 -5.816 4.277 1 91.44 199 ARG A N 1
ATOM 1455 C CA . ARG A 1 199 ? 5.242 -4.816 4.879 1 91.44 199 ARG A CA 1
ATOM 1456 C C . ARG A 1 199 ? 6.508 -4.625 4.051 1 91.44 199 ARG A C 1
ATOM 1458 O O . ARG A 1 199 ? 7.613 -4.895 4.52 1 91.44 199 ARG A O 1
ATOM 1465 N N . GLY A 1 200 ? 6.34 -4.113 2.857 1 93.31 200 GLY A N 1
ATOM 1466 C CA . GLY A 1 200 ? 7.457 -3.879 1.954 1 93.31 200 GLY A CA 1
ATOM 1467 C C . GLY A 1 200 ? 7.023 -3.396 0.583 1 93.31 200 GLY A C 1
ATOM 1468 O O . GLY A 1 200 ? 5.887 -2.957 0.404 1 93.31 200 GLY A O 1
ATOM 1469 N N . GLY A 1 201 ? 7.988 -3.402 -0.307 1 94.31 201 GLY A N 1
ATOM 1470 C CA . GLY A 1 201 ? 7.734 -2.996 -1.681 1 94.31 201 GLY A CA 1
ATOM 1471 C C . GLY A 1 201 ? 7.289 -4.145 -2.568 1 94.31 201 GLY A C 1
ATOM 1472 O O . GLY A 1 201 ? 7.574 -5.309 -2.277 1 94.31 201 GLY A O 1
ATOM 1473 N N . TRP A 1 202 ? 6.617 -3.85 -3.576 1 96.19 202 TRP A N 1
ATOM 1474 C CA . TRP A 1 202 ? 6.113 -4.766 -4.594 1 96.19 202 TRP A CA 1
ATOM 1475 C C . TRP A 1 202 ? 5.918 -4.047 -5.926 1 96.19 202 TRP A C 1
ATOM 1477 O O . TRP A 1 202 ? 5.355 -2.949 -5.969 1 96.19 202 TRP A O 1
ATOM 1487 N N . CYS A 1 203 ? 6.418 -4.637 -6.93 1 96.69 203 CYS A N 1
ATOM 1488 C CA . CYS A 1 203 ? 6.238 -4.066 -8.258 1 96.69 203 CYS A CA 1
ATOM 1489 C C . CYS A 1 203 ? 5.953 -5.152 -9.289 1 96.69 203 CYS A C 1
ATOM 1491 O O . CYS A 1 203 ? 6.758 -6.07 -9.469 1 96.69 203 CYS A O 1
ATOM 1493 N N . ASP A 1 204 ? 4.77 -5.008 -9.906 1 94.81 204 ASP A N 1
ATOM 1494 C CA . ASP A 1 204 ? 4.391 -5.945 -10.953 1 94.81 204 ASP A CA 1
ATOM 1495 C C . ASP A 1 204 ? 5.133 -5.645 -12.258 1 94.81 204 ASP A C 1
ATOM 1497 O O . ASP A 1 204 ? 5.305 -4.477 -12.625 1 94.81 204 ASP A O 1
ATOM 1501 N N . VAL A 1 205 ? 5.582 -6.656 -12.953 1 96.31 205 VAL A N 1
ATOM 1502 C CA . VAL A 1 205 ? 6.191 -6.543 -14.273 1 96.31 205 VAL A CA 1
ATOM 1503 C C . VAL A 1 205 ? 5.254 -7.117 -15.328 1 96.31 205 VAL A C 1
ATOM 1505 O O . VAL A 1 205 ? 5.582 -8.109 -15.984 1 96.31 205 VAL A O 1
ATOM 1508 N N . GLY A 1 206 ? 4.102 -6.461 -15.453 1 93.94 206 GLY A N 1
ATOM 1509 C CA . GLY A 1 206 ? 3.09 -6.922 -16.391 1 93.94 206 GLY A CA 1
ATOM 1510 C C . GLY A 1 206 ? 3.145 -6.195 -17.719 1 93.94 206 GLY A C 1
ATOM 1511 O O . GLY A 1 206 ? 2.494 -6.609 -18.688 1 93.94 206 GLY A O 1
ATOM 1512 N N . ARG A 1 207 ? 3.893 -5.098 -17.781 1 94.19 207 ARG A N 1
ATOM 1513 C CA . ARG A 1 207 ? 4.176 -4.289 -18.969 1 94.19 207 ARG A CA 1
ATOM 1514 C C . ARG A 1 207 ? 5.645 -3.883 -19.016 1 94.19 207 ARG A C 1
ATOM 1516 O O . ARG A 1 207 ? 6.336 -3.908 -17.984 1 94.19 207 ARG A O 1
ATOM 1523 N N . PRO A 1 208 ? 6.062 -3.523 -20.172 1 94.38 208 PRO A N 1
ATOM 1524 C CA . PRO A 1 208 ? 7.48 -3.188 -20.297 1 94.38 208 PRO A CA 1
ATOM 1525 C C . PRO A 1 208 ? 7.918 -2.08 -19.344 1 94.38 208 PRO A C 1
ATOM 1527 O O . PRO A 1 208 ? 9.039 -2.111 -18.828 1 94.38 208 PRO A O 1
ATOM 1530 N N . GLU A 1 209 ? 7.078 -1.161 -19.031 1 92.12 209 GLU A N 1
ATOM 1531 C CA . GLU A 1 209 ? 7.406 -0.059 -18.141 1 92.12 209 GLU A CA 1
ATOM 1532 C C . GLU A 1 209 ? 7.691 -0.563 -16.734 1 92.12 209 GLU A C 1
ATOM 1534 O O . GLU A 1 209 ? 8.43 0.069 -15.977 1 92.12 209 GLU A O 1
ATOM 1539 N N . GLY A 1 210 ? 7.098 -1.627 -16.438 1 94.56 210 GLY A N 1
ATOM 1540 C CA . GLY A 1 210 ? 7.297 -2.213 -15.117 1 94.56 210 GLY A CA 1
ATOM 1541 C C . GLY A 1 210 ? 8.719 -2.697 -14.891 1 94.56 210 GLY A C 1
ATOM 1542 O O . GLY A 1 210 ? 9.164 -2.816 -13.75 1 94.56 210 GLY A O 1
ATOM 1543 N N . ILE A 1 211 ? 9.406 -3.016 -15.977 1 96.88 211 ILE A N 1
ATOM 1544 C CA . ILE A 1 211 ? 10.773 -3.516 -15.852 1 96.88 211 ILE 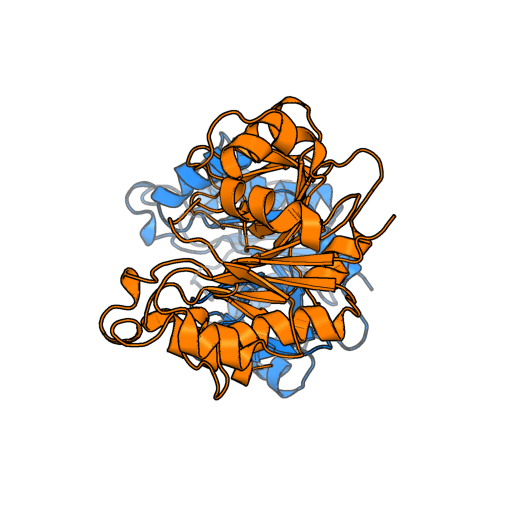A CA 1
ATOM 1545 C C . ILE A 1 211 ? 11.656 -2.443 -15.227 1 96.88 211 ILE A C 1
ATOM 1547 O O . ILE A 1 211 ? 12.32 -2.688 -14.211 1 96.88 211 ILE A O 1
ATOM 1551 N N . ALA A 1 212 ? 11.633 -1.269 -15.805 1 95.69 212 ALA A N 1
ATOM 1552 C CA . ALA A 1 212 ? 12.453 -0.176 -15.289 1 95.69 212 ALA A CA 1
ATOM 1553 C C . ALA A 1 212 ? 12.078 0.161 -13.852 1 95.69 212 ALA A C 1
ATOM 1555 O O . ALA A 1 212 ? 12.953 0.402 -13.016 1 95.69 212 ALA A O 1
ATOM 1556 N N . ALA A 1 213 ? 10.828 0.173 -13.57 1 96.06 213 ALA A N 1
ATOM 1557 C CA . ALA A 1 213 ? 10.352 0.46 -12.219 1 96.06 213 ALA A CA 1
ATOM 1558 C C . ALA A 1 213 ? 10.836 -0.593 -11.227 1 96.06 213 ALA A C 1
ATOM 1560 O O . ALA A 1 213 ? 11.305 -0.259 -10.141 1 96.06 213 ALA A O 1
ATOM 1561 N N . ALA A 1 214 ? 10.703 -1.812 -11.578 1 97 214 ALA A N 1
ATOM 1562 C CA . ALA A 1 214 ? 11.141 -2.92 -10.734 1 97 214 ALA A CA 1
ATOM 1563 C C . ALA A 1 214 ? 12.641 -2.85 -10.469 1 97 214 ALA A C 1
ATOM 1565 O O . ALA A 1 214 ? 13.086 -3.053 -9.344 1 97 214 ALA A O 1
ATOM 1566 N N . GLU A 1 215 ? 13.352 -2.562 -11.508 1 97.38 215 GLU A N 1
ATOM 1567 C CA . GLU A 1 215 ? 14.797 -2.439 -11.359 1 97.38 215 GLU A CA 1
ATOM 1568 C C . GLU A 1 215 ? 15.164 -1.297 -10.414 1 97.38 215 GLU A C 1
ATOM 1570 O O . GLU A 1 215 ? 16.047 -1.441 -9.562 1 97.38 215 GLU A O 1
ATOM 1575 N N . ALA A 1 216 ? 14.477 -0.251 -10.547 1 95.38 216 ALA A N 1
ATOM 1576 C CA . ALA A 1 216 ? 14.703 0.893 -9.672 1 95.38 216 ALA A CA 1
ATOM 1577 C C . ALA A 1 216 ? 14.383 0.544 -8.219 1 95.38 216 ALA A C 1
ATOM 1579 O O . ALA A 1 216 ? 15.109 0.928 -7.305 1 95.38 216 ALA A O 1
ATOM 1580 N N . MET A 1 217 ? 13.32 -0.181 -8 1 94.88 217 MET A N 1
ATOM 1581 C CA . MET A 1 217 ? 12.93 -0.594 -6.66 1 94.88 217 MET A CA 1
ATOM 1582 C C . MET A 1 217 ? 13.992 -1.484 -6.031 1 94.88 217 MET A C 1
ATOM 1584 O O . MET A 1 217 ? 14.336 -1.318 -4.859 1 94.88 217 MET A O 1
ATOM 1588 N N . LEU A 1 218 ? 14.5 -2.367 -6.824 1 94.44 218 LEU A N 1
ATOM 1589 C CA . LEU A 1 218 ? 15.484 -3.318 -6.328 1 94.44 218 LEU A CA 1
ATOM 1590 C C . LEU A 1 218 ? 16.812 -2.625 -6.047 1 94.44 218 LEU A C 1
ATOM 1592 O O . LEU A 1 218 ? 17.578 -3.066 -5.188 1 94.44 218 LEU A O 1
ATOM 1596 N N . ALA A 1 219 ? 17.078 -1.543 -6.746 1 91.75 219 ALA A N 1
ATOM 1597 C CA . ALA A 1 219 ? 18.344 -0.816 -6.59 1 91.75 219 ALA A CA 1
ATOM 1598 C C . ALA A 1 219 ? 18.344 0.013 -5.312 1 91.75 219 ALA A C 1
ATOM 1600 O O . ALA A 1 219 ? 19.406 0.402 -4.816 1 91.75 219 ALA A O 1
ATOM 1601 N N . ASN A 1 220 ? 17.203 0.332 -4.785 1 78.5 220 ASN A N 1
ATOM 1602 C CA . ASN A 1 220 ? 17.078 1.28 -3.682 1 78.5 220 ASN A CA 1
ATOM 1603 C C . ASN A 1 220 ? 16.906 0.566 -2.346 1 78.5 220 ASN A C 1
ATOM 1605 O O . ASN A 1 220 ? 16.469 1.174 -1.366 1 78.5 220 ASN A O 1
ATOM 1609 N N . VAL A 1 221 ? 17.109 -0.659 -2.383 1 72.5 221 VAL A N 1
ATOM 1610 C CA . VAL A 1 221 ? 17.047 -1.368 -1.109 1 72.5 221 VAL A CA 1
ATOM 1611 C C . VAL A 1 221 ? 18.453 -1.685 -0.614 1 72.5 221 VAL A C 1
ATOM 1613 O O . VAL A 1 221 ? 19.375 -1.864 -1.415 1 72.5 221 VAL A O 1
ATOM 1616 N N . MET B 1 1 ? 9.414 9.695 24.891 1 72.06 1 MET B N 1
ATOM 1617 C CA . MET B 1 1 ? 8.086 10.094 25.344 1 72.06 1 MET B CA 1
ATOM 1618 C C . MET B 1 1 ? 7.141 10.258 24.156 1 72.06 1 MET B C 1
ATOM 1620 O O . MET B 1 1 ? 7.543 10.75 23.094 1 72.06 1 MET B O 1
ATOM 1624 N N . ARG B 1 2 ? 5.867 9.75 24.219 1 85.44 2 ARG B N 1
ATOM 1625 C CA . ARG B 1 2 ? 4.84 9.906 23.203 1 85.44 2 ARG B CA 1
ATOM 1626 C C . ARG B 1 2 ? 4.316 11.336 23.172 1 85.44 2 ARG B C 1
ATOM 1628 O O . ARG B 1 2 ? 4.176 11.977 24.203 1 85.44 2 ARG B O 1
ATOM 1635 N N . PRO B 1 3 ? 4.133 11.875 21.953 1 94.88 3 PRO B N 1
ATOM 1636 C CA . PRO B 1 3 ? 3.615 13.242 21.875 1 94.88 3 PRO B CA 1
ATOM 1637 C C . PRO B 1 3 ? 2.209 13.375 22.453 1 94.88 3 PRO B C 1
ATOM 1639 O O . PRO B 1 3 ? 1.436 12.414 22.438 1 94.88 3 PRO B O 1
ATOM 1642 N N . ASP B 1 4 ? 1.926 14.523 22.969 1 96.19 4 ASP B N 1
ATOM 1643 C CA . ASP B 1 4 ? 0.592 14.773 23.5 1 96.19 4 ASP B CA 1
ATOM 1644 C C . ASP B 1 4 ? -0.112 15.883 22.734 1 96.19 4 ASP B C 1
ATOM 1646 O O . ASP B 1 4 ? -1.172 16.359 23.141 1 96.19 4 ASP B O 1
ATOM 1650 N N . ALA B 1 5 ? 0.487 16.328 21.625 1 98.5 5 ALA B N 1
ATOM 1651 C CA . ALA B 1 5 ? -0.074 17.406 20.812 1 98.5 5 ALA B CA 1
ATOM 1652 C C . ALA B 1 5 ? -0.075 17.016 19.328 1 98.5 5 ALA B C 1
ATOM 1654 O O . ALA B 1 5 ? 0.797 16.266 18.875 1 98.5 5 ALA B O 1
ATOM 1655 N N . VAL B 1 6 ? -1.05 17.516 18.609 1 98.81 6 VAL B N 1
ATOM 1656 C CA . VAL B 1 6 ? -1.111 17.281 17.172 1 98.81 6 VAL B CA 1
ATOM 1657 C C . VAL B 1 6 ? -1.41 18.578 16.453 1 98.81 6 VAL B C 1
ATOM 1659 O O . VAL B 1 6 ? -2.242 19.375 16.906 1 98.81 6 VAL B O 1
ATOM 1662 N N . MET B 1 7 ? -0.621 18.844 15.422 1 98.88 7 MET B N 1
ATOM 1663 C CA . MET B 1 7 ? -0.912 19.875 14.438 1 98.88 7 MET B CA 1
ATOM 1664 C C . MET B 1 7 ? -1.704 19.312 13.266 1 98.88 7 MET B C 1
ATOM 1666 O O . MET B 1 7 ? -1.213 18.453 12.539 1 98.88 7 MET B O 1
ATOM 1670 N N . ILE B 1 8 ? -2.926 19.75 13.086 1 98.88 8 ILE B N 1
ATOM 1671 C CA . ILE B 1 8 ? -3.713 19.406 11.906 1 98.88 8 ILE B CA 1
ATOM 1672 C C . ILE B 1 8 ? -3.592 20.516 10.867 1 98.88 8 ILE B C 1
ATOM 1674 O O . ILE B 1 8 ? -3.977 21.656 11.117 1 98.88 8 ILE B O 1
ATOM 1678 N N . PHE B 1 9 ? -3.064 20.203 9.688 1 98.81 9 PHE B N 1
ATOM 1679 C CA . PHE B 1 9 ? -2.895 21.172 8.617 1 98.81 9 PHE B CA 1
ATOM 1680 C C . PHE B 1 9 ? -4.215 21.422 7.898 1 98.81 9 PHE B C 1
ATOM 1682 O O . PHE B 1 9 ? -4.773 20.516 7.289 1 98.81 9 PHE B O 1
ATOM 1689 N N . ALA B 1 10 ? -4.688 22.656 7.949 1 98.44 10 ALA B N 1
ATOM 1690 C CA . ALA B 1 10 ? -6.012 22.969 7.414 1 98.44 10 ALA B CA 1
ATOM 1691 C C . ALA B 1 10 ? -6.031 24.344 6.754 1 98.44 10 ALA B C 1
ATOM 1693 O O . ALA B 1 10 ? -7.094 24.938 6.598 1 98.44 10 ALA B O 1
ATOM 1694 N N . ALA B 1 11 ? -4.871 24.828 6.344 1 97.75 11 ALA B N 1
ATOM 1695 C CA . ALA B 1 11 ? -4.766 26.234 5.914 1 97.75 11 ALA B CA 1
ATOM 1696 C C . ALA B 1 11 ? -4.801 26.328 4.391 1 97.75 11 ALA B C 1
ATOM 1698 O O . ALA B 1 11 ? -4.922 27.438 3.844 1 97.75 11 ALA B O 1
ATOM 1699 N N . GLY B 1 12 ? -4.758 25.25 3.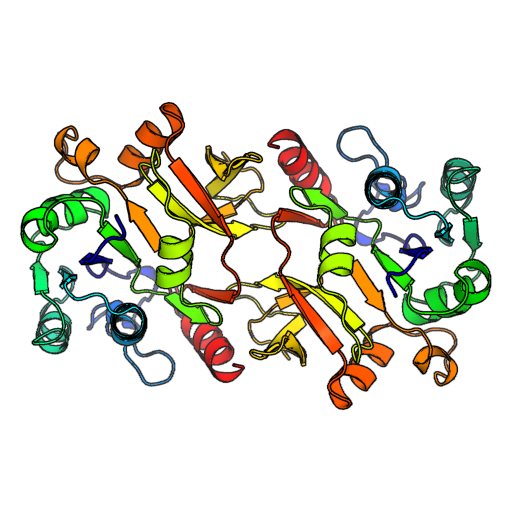654 1 94.94 12 GLY B N 1
ATOM 1700 C CA . GLY B 1 12 ? -4.586 25.281 2.211 1 94.94 12 GLY B CA 1
ATOM 1701 C C . GLY B 1 12 ? -5.785 25.859 1.481 1 94.94 12 GLY B C 1
ATOM 1702 O O . GLY B 1 12 ? -6.898 25.875 2.012 1 94.94 12 GLY B O 1
ATOM 1703 N N . PHE B 1 13 ? -5.559 26.234 0.233 1 95.19 13 PHE B N 1
ATOM 1704 C CA . PHE B 1 13 ? -6.598 26.844 -0.583 1 95.19 13 PHE B CA 1
ATOM 1705 C C . PHE B 1 13 ? -7.547 25.797 -1.136 1 95.19 13 PHE B C 1
ATOM 1707 O O . PHE B 1 13 ? -8.719 26.078 -1.405 1 95.19 13 PHE B O 1
ATOM 1714 N N . GLY B 1 14 ? -7.059 24.625 -1.346 1 95.88 14 GLY B N 1
ATOM 1715 C CA . GLY B 1 14 ? -7.875 23.578 -1.936 1 95.88 14 GLY B CA 1
ATOM 1716 C C . GLY B 1 14 ? -8.305 23.875 -3.355 1 95.88 14 GLY B C 1
ATOM 1717 O O . GLY B 1 14 ? -9.438 23.578 -3.746 1 95.88 14 GLY B O 1
ATOM 1718 N N . THR B 1 15 ? -7.441 24.438 -4.168 1 94.62 15 THR B N 1
ATOM 1719 C CA . THR B 1 15 ? -7.777 24.953 -5.488 1 94.62 15 THR B CA 1
ATOM 1720 C C . THR B 1 15 ? -8.188 23.828 -6.43 1 94.62 15 THR B C 1
ATOM 1722 O O . THR B 1 15 ? -9.07 24 -7.273 1 94.62 15 THR B O 1
ATOM 1725 N N . ARG B 1 16 ? -7.684 22.672 -6.305 1 94.44 16 ARG B N 1
ATOM 1726 C CA . ARG B 1 16 ? -7.957 21.547 -7.191 1 94.44 16 ARG B CA 1
ATOM 1727 C C . ARG B 1 16 ? -9.383 21.031 -6.992 1 94.44 16 ARG B C 1
ATOM 1729 O O . ARG B 1 16 ? -9.875 20.234 -7.801 1 94.44 16 ARG B O 1
ATOM 1736 N N . MET B 1 17 ? -10 21.469 -5.965 1 96.31 17 MET B N 1
ATOM 1737 C CA . MET B 1 17 ? -11.367 21.031 -5.664 1 96.31 17 MET B CA 1
ATOM 1738 C C . MET B 1 17 ? -12.383 21.859 -6.453 1 96.31 17 MET B C 1
ATOM 1740 O O . MET B 1 17 ? -13.562 21.5 -6.496 1 96.31 17 MET B O 1
ATOM 1744 N N . GLY B 1 18 ? -11.945 22.953 -7.07 1 94.69 18 GLY B N 1
ATOM 1745 C CA . GLY B 1 18 ? -12.789 23.766 -7.941 1 94.69 18 GLY B CA 1
ATOM 1746 C C . GLY B 1 18 ? -13.914 24.453 -7.203 1 94.69 18 GLY B C 1
ATOM 1747 O O . GLY B 1 18 ? -13.68 25.172 -6.223 1 94.69 18 GLY B O 1
ATOM 1748 N N . ALA B 1 19 ? -15.117 24.141 -7.688 1 94.19 19 ALA B N 1
ATOM 1749 C CA . ALA B 1 19 ? -16.312 24.828 -7.188 1 94.19 19 ALA B CA 1
ATOM 1750 C C . ALA B 1 19 ? -16.562 24.484 -5.723 1 94.19 19 ALA B C 1
ATOM 1752 O O . ALA B 1 19 ? -17.141 25.281 -4.984 1 94.19 19 ALA B O 1
ATOM 1753 N N . LEU B 1 20 ? -16.094 23.438 -5.273 1 95.19 20 LEU B N 1
ATOM 1754 C CA . LEU B 1 20 ? -16.375 22.953 -3.926 1 95.19 20 LEU B CA 1
ATOM 1755 C C . LEU B 1 20 ? -15.68 23.828 -2.885 1 95.19 20 LEU B C 1
ATOM 1757 O O . LEU B 1 20 ? -16.062 23.828 -1.713 1 95.19 20 LEU B O 1
ATOM 1761 N N . THR B 1 21 ? -14.641 24.578 -3.277 1 96.06 21 THR B N 1
ATOM 1762 C CA . THR B 1 21 ? -13.898 25.391 -2.322 1 96.06 21 THR B CA 1
ATOM 1763 C C . THR B 1 21 ? -14.094 26.875 -2.627 1 96.06 21 THR B C 1
ATOM 1765 O O . THR B 1 21 ? -13.367 27.734 -2.094 1 96.06 21 THR B O 1
ATOM 1768 N N . ALA B 1 22 ? -14.961 27.172 -3.463 1 95.56 22 ALA B N 1
ATOM 1769 C CA . ALA B 1 22 ? -15.211 28.562 -3.805 1 95.56 22 ALA B CA 1
ATOM 1770 C C . ALA B 1 22 ? -15.789 29.328 -2.613 1 95.56 22 ALA B C 1
ATOM 1772 O O . ALA B 1 22 ? -15.508 30.516 -2.438 1 95.56 22 ALA B O 1
ATOM 1773 N N . THR B 1 23 ? -16.531 28.625 -1.773 1 95.31 23 THR B N 1
ATOM 1774 C CA . THR B 1 23 ? -17.219 29.359 -0.71 1 95.31 23 THR B CA 1
ATOM 1775 C C . THR B 1 23 ? -16.922 28.734 0.65 1 95.31 23 THR B C 1
ATOM 1777 O O . THR B 1 23 ? -17.516 29.109 1.657 1 95.31 23 THR B O 1
ATOM 1780 N N . ARG B 1 24 ? -16.125 27.781 0.688 1 96.81 24 ARG B N 1
ATOM 1781 C CA . ARG B 1 24 ? -15.75 27.125 1.94 1 96.81 24 ARG B CA 1
ATOM 1782 C C . ARG B 1 24 ? -14.344 26.547 1.853 1 96.81 24 ARG B C 1
ATOM 1784 O O . ARG B 1 24 ? -13.891 26.156 0.771 1 96.81 24 ARG B O 1
ATOM 1791 N N . PRO B 1 25 ? -13.68 26.5 2.949 1 98.06 25 PRO B N 1
ATOM 1792 C CA . PRO B 1 25 ? -12.367 25.859 2.912 1 98.06 25 PRO B CA 1
ATOM 1793 C C . PRO B 1 25 ? -12.461 24.344 2.752 1 98.06 25 PRO B C 1
ATOM 1795 O O . PRO B 1 25 ? -13.438 23.734 3.186 1 98.06 25 PRO B O 1
ATOM 1798 N N . LYS B 1 26 ? -11.43 23.703 2.23 1 97.88 26 LYS B N 1
ATOM 1799 C CA . LYS B 1 26 ? -11.406 22.281 1.913 1 97.88 26 LYS B CA 1
ATOM 1800 C C . LYS B 1 26 ? -11.727 21.438 3.145 1 97.88 26 LYS B C 1
ATOM 1802 O O . LYS B 1 26 ? -12.523 20.5 3.07 1 97.88 26 LYS B O 1
ATOM 1807 N N . PRO B 1 27 ? -11.148 21.766 4.336 1 98.44 27 PRO B N 1
ATOM 1808 C CA . PRO B 1 27 ? -11.422 20.953 5.52 1 98.44 27 PRO B CA 1
ATOM 1809 C C . PRO B 1 27 ? -12.906 20.906 5.883 1 98.44 27 PRO B C 1
ATOM 1811 O O . PRO B 1 27 ? -13.336 20.047 6.656 1 98.44 27 PRO B O 1
ATOM 1814 N N . MET B 1 28 ? -13.68 21.781 5.289 1 98.31 28 MET B N 1
ATOM 1815 C CA . MET B 1 28 ? -15.102 21.844 5.613 1 98.31 28 MET B CA 1
ATOM 1816 C C . MET B 1 28 ? -15.938 21.109 4.574 1 98.31 28 MET B C 1
ATOM 1818 O O . MET B 1 28 ? -17.156 20.984 4.711 1 98.31 28 MET B O 1
ATOM 1822 N N . ILE B 1 29 ? -15.32 20.609 3.533 1 97.69 29 ILE B N 1
ATOM 1823 C CA . ILE B 1 29 ? -16.016 19.781 2.557 1 97.69 29 ILE B CA 1
ATOM 1824 C C . ILE B 1 29 ? -16.469 18.469 3.211 1 97.69 29 ILE B C 1
ATOM 1826 O O . ILE B 1 29 ? -15.719 17.859 3.973 1 97.69 29 ILE B O 1
ATOM 1830 N N . GLU B 1 30 ? -17.656 18.047 2.912 1 97.19 30 GLU B N 1
ATOM 1831 C CA . GLU B 1 30 ? -18.234 16.875 3.549 1 97.19 30 GLU B CA 1
ATOM 1832 C C . GLU B 1 30 ? -17.844 15.602 2.801 1 97.19 30 GLU B C 1
ATOM 1834 O O . GLU B 1 30 ? -17.891 15.555 1.57 1 97.19 30 GLU B O 1
ATOM 1839 N N . VAL B 1 31 ? -17.406 14.625 3.533 1 97.19 31 VAL B N 1
ATOM 1840 C CA . VAL B 1 31 ? -17.188 13.25 3.1 1 97.19 31 VAL B CA 1
ATOM 1841 C C . VAL B 1 31 ? -17.906 12.281 4.031 1 97.19 31 VAL B C 1
ATOM 1843 O O . VAL B 1 31 ? -17.625 12.234 5.23 1 97.19 31 VAL B O 1
ATOM 1846 N N . ALA B 1 32 ? -18.812 11.492 3.471 1 96.56 32 ALA B N 1
ATOM 1847 C CA . ALA B 1 32 ? -19.625 10.547 4.23 1 96.56 32 ALA B CA 1
ATOM 1848 C C . ALA B 1 32 ? -20.406 11.258 5.324 1 96.56 32 ALA B C 1
ATOM 1850 O O . ALA B 1 32 ? -20.484 10.789 6.465 1 96.56 32 ALA B O 1
ATOM 1851 N N . GLY B 1 33 ? -20.844 12.438 5.012 1 96.75 33 GLY B N 1
ATOM 1852 C CA . GLY B 1 33 ? -21.766 13.164 5.871 1 96.75 33 GLY B CA 1
ATOM 1853 C C . GLY B 1 33 ? -21.078 14 6.93 1 96.75 33 GLY B C 1
ATOM 1854 O O . GLY B 1 33 ? -21.734 14.617 7.77 1 96.75 33 GLY B O 1
ATOM 1855 N N . ARG B 1 34 ? -19.812 14.047 6.906 1 97.81 34 ARG B N 1
ATOM 1856 C CA . ARG B 1 34 ? -19.047 14.82 7.879 1 97.81 34 ARG B CA 1
ATOM 1857 C C . ARG B 1 34 ? -17.984 15.672 7.188 1 97.81 34 ARG B C 1
ATOM 1859 O O . ARG B 1 34 ? -17.375 15.242 6.203 1 97.81 34 ARG B O 1
ATOM 1866 N N . PRO B 1 35 ? -17.719 16.859 7.773 1 98.38 35 PRO B N 1
ATOM 1867 C CA . PRO B 1 35 ? -16.594 17.625 7.238 1 98.38 35 PRO B CA 1
ATOM 1868 C C . PRO B 1 35 ? -15.273 16.875 7.32 1 98.38 35 PRO B C 1
ATOM 1870 O O . PRO B 1 35 ? -15.055 16.109 8.258 1 98.38 35 PRO B O 1
ATOM 1873 N N . LEU B 1 36 ? -14.406 17.109 6.359 1 98.38 36 LEU B N 1
ATOM 1874 C CA . LEU B 1 36 ? -13.094 16.469 6.324 1 98.38 36 LEU B CA 1
ATOM 1875 C C . LEU B 1 36 ? -12.352 16.688 7.641 1 98.38 36 LEU B C 1
ATOM 1877 O O . LEU B 1 36 ? -11.742 15.75 8.164 1 98.38 36 LEU B O 1
ATOM 1881 N N . ILE B 1 37 ? -12.422 17.859 8.203 1 98.69 37 ILE B N 1
ATOM 1882 C CA . ILE B 1 37 ? -11.695 18.188 9.422 1 98.69 37 ILE B CA 1
ATOM 1883 C C . ILE B 1 37 ? -12.18 17.281 10.562 1 98.69 37 ILE B C 1
ATOM 1885 O O . ILE B 1 37 ? -11.406 16.953 11.461 1 98.69 37 ILE B O 1
ATOM 1889 N N . ASP B 1 38 ? -13.43 16.891 10.562 1 98.75 38 ASP B N 1
ATOM 1890 C CA . ASP B 1 38 ? -13.984 16.047 11.609 1 98.75 38 ASP B CA 1
ATOM 1891 C C . ASP B 1 38 ? -13.359 14.656 11.586 1 98.75 38 ASP B C 1
ATOM 1893 O O . ASP B 1 38 ? -13.203 14.023 12.625 1 98.75 38 ASP B O 1
ATOM 1897 N N . HIS B 1 39 ? -13.062 14.172 10.367 1 98.5 39 HIS B N 1
ATOM 1898 C CA . HIS B 1 39 ? -12.375 12.883 10.273 1 98.5 39 HIS B CA 1
ATOM 1899 C C . HIS B 1 39 ? -11 12.945 10.938 1 98.5 39 HIS B C 1
ATOM 1901 O O . HIS B 1 39 ? -10.617 12.023 11.664 1 98.5 39 HIS B O 1
ATOM 1907 N N . ALA B 1 40 ? -10.297 14 10.68 1 98.62 40 ALA B N 1
ATOM 1908 C CA . ALA B 1 40 ? -8.992 14.188 11.297 1 98.62 40 ALA B CA 1
ATOM 1909 C C . ALA B 1 40 ? -9.117 14.367 12.812 1 98.62 40 ALA B C 1
ATOM 1911 O O . ALA B 1 40 ? -8.367 13.758 13.578 1 98.62 40 ALA B O 1
ATOM 1912 N N . LEU B 1 41 ? -10.07 15.172 13.266 1 98.75 41 LEU B N 1
ATOM 1913 C CA . LEU B 1 41 ? -10.297 15.406 14.688 1 98.75 41 LEU B CA 1
ATOM 1914 C C . LEU B 1 41 ? -10.648 14.109 15.406 1 98.75 41 LEU B C 1
ATOM 1916 O O . LEU B 1 41 ? -10.18 13.867 16.516 1 98.75 41 LEU B O 1
ATOM 1920 N N . ALA B 1 42 ? -11.445 13.312 14.766 1 98.38 42 ALA B N 1
ATOM 1921 C CA . ALA B 1 42 ? -11.867 12.047 15.367 1 98.38 42 ALA B CA 1
ATOM 1922 C C . ALA B 1 42 ? -10.672 11.133 15.625 1 98.38 42 ALA B C 1
ATOM 1924 O O . ALA B 1 42 ? -10.625 10.43 16.641 1 98.38 42 ALA B O 1
ATOM 1925 N N . LEU B 1 43 ? -9.742 11.102 14.695 1 98.5 43 LEU B N 1
ATOM 1926 C CA . LEU B 1 43 ? -8.531 10.312 14.883 1 98.5 43 LEU B CA 1
ATOM 1927 C C . LEU B 1 43 ? -7.762 10.781 16.109 1 98.5 43 LEU B C 1
ATOM 1929 O O . LEU B 1 43 ? -7.328 9.961 16.922 1 98.5 43 LEU B O 1
ATOM 1933 N N . ALA B 1 44 ? -7.602 12.062 16.25 1 98.62 44 ALA B N 1
ATOM 1934 C CA . ALA B 1 44 ? -6.863 12.641 17.359 1 98.62 44 ALA B CA 1
ATOM 1935 C C . ALA B 1 44 ? -7.562 12.359 18.688 1 98.62 44 ALA B C 1
ATOM 1937 O O . ALA B 1 44 ? -6.922 11.961 19.672 1 98.62 44 ALA B O 1
ATOM 1938 N N . GLU B 1 45 ? -8.859 12.562 18.672 1 98.12 45 GLU B N 1
ATOM 1939 C CA . GLU B 1 45 ? -9.648 12.32 19.875 1 98.12 45 GLU B CA 1
ATOM 1940 C C . GLU B 1 45 ? -9.578 10.859 20.297 1 98.12 45 GLU B C 1
ATOM 1942 O O . GLU B 1 45 ? -9.367 10.547 21.469 1 98.12 45 GLU B O 1
ATOM 1947 N N . ALA B 1 46 ? -9.695 9.984 19.359 1 98 46 ALA B N 1
ATOM 1948 C CA . ALA B 1 46 ? -9.672 8.547 19.641 1 98 46 ALA B CA 1
ATOM 1949 C C . ALA B 1 46 ? -8.305 8.109 20.156 1 98 46 ALA B C 1
ATOM 1951 O O . ALA B 1 46 ? -8.211 7.176 20.969 1 98 46 ALA B O 1
ATOM 1952 N N . ALA B 1 47 ? -7.285 8.812 19.75 1 97.94 47 ALA B N 1
ATOM 1953 C CA . ALA B 1 47 ? -5.93 8.492 20.172 1 97.94 47 ALA B CA 1
ATOM 1954 C C . ALA B 1 47 ? -5.625 9.109 21.531 1 97.94 47 ALA B C 1
ATOM 1956 O O . ALA B 1 47 ? -4.539 8.914 22.094 1 97.94 47 ALA B O 1
ATOM 1957 N N . GLY B 1 48 ? -6.508 9.906 22.047 1 97.31 48 GLY B N 1
ATOM 1958 C CA . GLY B 1 48 ? -6.363 10.492 23.375 1 97.31 48 GLY B CA 1
ATOM 1959 C C . GLY B 1 48 ? -5.445 11.695 23.391 1 97.31 48 GLY B C 1
ATOM 1960 O O . GLY B 1 48 ? -4.82 11.984 24.406 1 97.31 48 GLY B O 1
ATOM 1961 N N . ILE B 1 49 ? -5.352 12.336 22.312 1 97.38 49 ILE B N 1
ATOM 1962 C CA . ILE B 1 49 ? -4.484 13.508 22.266 1 97.38 49 ILE B CA 1
ATOM 1963 C C . ILE B 1 49 ? -5.184 14.695 22.922 1 97.38 49 ILE B C 1
ATOM 1965 O O . ILE B 1 49 ? -6.309 15.047 22.547 1 97.38 49 ILE B O 1
ATOM 1969 N N . SER B 1 50 ? -4.496 15.328 23.781 1 94.56 50 SER B N 1
ATOM 1970 C CA . SER B 1 50 ? -5.117 16.359 24.609 1 94.56 50 SER B CA 1
ATOM 1971 C C . SER B 1 50 ? -5.02 17.734 23.938 1 94.56 50 SER B C 1
ATOM 1973 O O . SER B 1 50 ? -5.906 18.562 24.094 1 94.56 50 SER B O 1
ATOM 1975 N N . ARG B 1 51 ? -3.943 17.984 23.266 1 97.75 51 ARG B N 1
ATOM 1976 C CA . ARG B 1 51 ? -3.703 19.281 22.656 1 97.75 51 ARG B CA 1
ATOM 1977 C C . ARG B 1 51 ? -3.795 19.203 21.141 1 97.75 51 ARG B C 1
ATOM 1979 O O . ARG B 1 51 ? -2.887 18.688 20.484 1 97.75 51 ARG B O 1
ATOM 1986 N N . ILE B 1 52 ? -4.914 19.672 20.609 1 98.75 52 ILE B N 1
ATOM 1987 C CA . ILE B 1 52 ? -5.156 19.672 19.172 1 98.75 52 ILE B CA 1
ATOM 1988 C C . ILE B 1 52 ? -5.102 21.109 18.641 1 98.75 52 ILE B C 1
ATOM 1990 O O . ILE B 1 52 ? -5.793 21.984 19.156 1 98.75 52 ILE B O 1
ATOM 1994 N N . VAL B 1 53 ? -4.223 21.344 17.688 1 98.88 53 VAL B N 1
ATOM 1995 C CA . VAL B 1 53 ? -4.082 22.641 17.031 1 98.88 53 VAL B CA 1
ATOM 1996 C C . VAL B 1 53 ? -4.336 22.5 15.531 1 98.88 53 VAL B C 1
ATOM 1998 O O . VAL B 1 53 ? -3.879 21.547 14.906 1 98.88 53 VAL B O 1
ATOM 2001 N N . ALA B 1 54 ? -5.086 23.391 14.938 1 98.88 54 ALA B N 1
ATOM 2002 C CA . ALA B 1 54 ? -5.285 23.469 13.492 1 98.88 54 ALA B CA 1
ATOM 2003 C C . ALA B 1 54 ? -4.973 24.859 12.969 1 98.88 54 ALA B C 1
ATOM 2005 O O . ALA B 1 54 ? -5.309 25.859 13.602 1 98.88 54 ALA B O 1
ATOM 2006 N N . ASN B 1 55 ? -4.297 24.922 11.836 1 98.81 55 ASN B N 1
ATOM 2007 C CA . ASN B 1 55 ? -4.102 26.234 11.242 1 98.81 55 ASN B CA 1
ATOM 2008 C C . ASN B 1 55 ? -5.219 26.578 10.258 1 98.81 55 ASN B C 1
ATOM 2010 O O . ASN B 1 55 ? -5.93 25.688 9.781 1 98.81 55 ASN B O 1
ATOM 2014 N N . THR B 1 56 ? -5.465 27.828 10.07 1 98.62 56 THR B N 1
ATOM 2015 C CA . THR B 1 56 ? -6.469 28.328 9.141 1 98.62 56 THR B CA 1
ATOM 2016 C C . THR B 1 56 ? -5.91 29.484 8.312 1 98.62 56 THR B C 1
ATOM 2018 O O . THR B 1 56 ? -4.957 30.141 8.727 1 98.62 56 THR B O 1
ATOM 2021 N N . HIS B 1 57 ? -6.484 29.609 7.129 1 98.44 57 HIS B N 1
ATOM 2022 C CA . HIS B 1 57 ? -6.094 30.734 6.27 1 98.44 57 HIS B CA 1
ATOM 2023 C C . HIS B 1 57 ? -7.203 31.078 5.281 1 98.44 57 HIS B C 1
ATOM 2025 O O . HIS B 1 57 ? -7.859 32.125 5.418 1 98.44 57 HIS B O 1
ATOM 2031 N N . TYR B 1 58 ? -7.504 30.156 4.355 1 97.75 58 TYR B N 1
ATOM 2032 C CA . TYR B 1 58 ? -8.484 30.375 3.299 1 97.75 58 TYR B CA 1
ATOM 2033 C C . TYR B 1 58 ? -9.906 30.234 3.836 1 97.75 58 TYR B C 1
ATOM 2035 O O . TYR B 1 58 ? -10.289 29.156 4.32 1 97.75 58 TYR B O 1
ATOM 2043 N N . LEU B 1 59 ? -10.68 31.328 3.738 1 97.5 59 LEU B N 1
ATOM 2044 C CA . LEU B 1 59 ? -12.055 31.359 4.223 1 97.5 59 LEU B CA 1
ATOM 2045 C C . LEU B 1 59 ? -12.148 30.75 5.613 1 97.5 59 LEU B C 1
ATOM 2047 O O . LEU B 1 59 ? -12.898 29.797 5.824 1 97.5 59 LEU B O 1
ATOM 2051 N N . PRO B 1 60 ? -11.5 31.406 6.57 1 97.94 60 PRO B N 1
ATOM 2052 C CA . PRO B 1 60 ? -11.258 30.766 7.863 1 97.94 60 PRO B CA 1
ATOM 2053 C C . PRO B 1 60 ? -12.484 30.781 8.773 1 97.94 60 PRO B C 1
ATOM 2055 O O . PRO B 1 60 ? -12.523 30.062 9.773 1 97.94 60 PRO B O 1
ATOM 2058 N N . GLU B 1 61 ? -13.484 31.562 8.469 1 97.88 61 GLU B N 1
ATOM 2059 C CA . GLU B 1 61 ? -14.555 31.844 9.422 1 97.88 61 GLU B CA 1
ATOM 2060 C C . GLU B 1 61 ? -15.297 30.562 9.812 1 97.88 61 GLU B C 1
ATOM 2062 O O . GLU B 1 61 ? -15.43 30.25 10.992 1 97.88 61 GLU B O 1
ATOM 2067 N N . SER B 1 62 ? -15.789 29.859 8.836 1 97.75 62 SER B N 1
ATOM 2068 C CA . SER B 1 62 ? -16.562 28.656 9.102 1 97.75 62 SER B CA 1
ATOM 2069 C C . SER B 1 62 ? -15.727 27.594 9.812 1 97.75 62 SER B C 1
ATOM 2071 O O . SER B 1 62 ? -16.219 26.938 10.734 1 97.75 62 SER B O 1
ATOM 2073 N N . LEU B 1 63 ? -14.5 27.438 9.406 1 98.5 63 LEU B N 1
ATOM 2074 C CA . LEU B 1 63 ? -13.617 26.453 10.016 1 98.5 63 LEU B CA 1
ATOM 2075 C C . LEU B 1 63 ? -13.297 26.828 11.461 1 98.5 63 LEU B C 1
ATOM 2077 O O . LEU B 1 63 ? -13.352 25.984 12.352 1 98.5 63 LEU B O 1
ATOM 2081 N N . THR B 1 64 ? -12.984 28.094 11.695 1 98.56 64 THR B N 1
ATOM 2082 C CA . THR B 1 64 ? -12.68 28.562 13.039 1 98.56 64 THR B CA 1
ATOM 2083 C C . THR B 1 64 ? -13.867 28.312 13.977 1 98.56 64 THR B C 1
ATOM 2085 O O . THR B 1 64 ? -13.688 27.812 15.086 1 98.56 64 THR B O 1
ATOM 2088 N N . ALA B 1 65 ? -15.023 28.656 13.484 1 98.5 65 ALA B N 1
ATOM 2089 C CA . ALA B 1 65 ? -16.234 28.422 14.281 1 98.5 65 ALA B CA 1
ATOM 2090 C C . ALA B 1 65 ? -16.422 26.938 14.578 1 98.5 65 ALA B C 1
ATOM 2092 O O . ALA B 1 65 ? -16.781 26.562 15.695 1 98.5 65 ALA B O 1
ATOM 2093 N N . HIS B 1 66 ? -16.188 26.172 13.625 1 98.5 66 HIS B N 1
ATOM 2094 C CA . HIS B 1 66 ? -16.375 24.734 13.75 1 98.5 66 HIS B CA 1
ATOM 2095 C C . HIS B 1 66 ? -15.391 24.141 14.75 1 98.5 66 HIS B C 1
ATOM 2097 O O . HIS B 1 66 ? -15.703 23.156 15.43 1 98.5 66 HIS B O 1
ATOM 2103 N N . LEU B 1 67 ? -14.234 24.672 14.883 1 98.62 67 LEU B N 1
ATOM 2104 C CA . LEU B 1 67 ? -13.156 24.156 15.719 1 98.62 67 LEU B CA 1
ATOM 2105 C C . LEU B 1 67 ? -13.32 24.609 17.172 1 98.62 67 LEU B C 1
ATOM 2107 O O . LEU B 1 67 ? -12.656 24.094 18.062 1 98.62 67 LEU B O 1
ATOM 2111 N N . ALA B 1 68 ? -14.172 25.547 17.359 1 98.19 68 ALA B N 1
ATOM 2112 C CA . ALA B 1 68 ? -14.344 26.125 18.703 1 98.19 68 ALA B CA 1
ATOM 2113 C C . ALA B 1 68 ? -14.648 25.047 19.734 1 98.19 68 ALA B C 1
ATOM 2115 O O . ALA B 1 68 ? -15.57 24.25 19.547 1 98.19 68 ALA B O 1
ATOM 2116 N N . GLY B 1 69 ? -13.781 25 20.766 1 97.38 69 GLY B N 1
ATOM 2117 C CA . GLY B 1 69 ? -13.992 24.047 21.844 1 97.38 69 GLY B CA 1
ATOM 2118 C C . GLY B 1 69 ? -13.383 22.688 21.562 1 97.38 69 GLY B C 1
ATOM 2119 O O . GLY B 1 69 ? -13.328 21.828 22.438 1 97.38 69 GLY B O 1
ATOM 2120 N N . ARG B 1 70 ? -12.93 22.516 20.359 1 97.69 70 ARG B N 1
ATOM 2121 C CA . ARG B 1 70 ? -12.422 21.203 19.984 1 97.69 70 ARG B CA 1
ATOM 2122 C C . ARG B 1 70 ? -10.922 21.25 19.688 1 97.69 70 ARG B C 1
ATOM 2124 O O . ARG B 1 70 ? -10.211 20.266 19.891 1 97.69 70 ARG B O 1
ATOM 2131 N N . ALA B 1 71 ? -10.508 22.406 19.188 1 98.62 71 ALA B N 1
ATOM 2132 C CA . ALA B 1 71 ? -9.109 22.594 18.828 1 98.62 71 ALA B CA 1
ATOM 2133 C C . ALA B 1 71 ? -8.703 24.047 18.953 1 98.62 71 ALA B C 1
ATOM 2135 O O . ALA B 1 71 ? -9.539 24.953 18.812 1 98.62 71 ALA B O 1
ATOM 2136 N N . LEU B 1 72 ? -7.449 24.266 19.281 1 98.69 72 LEU B N 1
ATOM 2137 C CA . LEU B 1 72 ? -6.883 25.609 19.203 1 98.69 72 LEU B CA 1
ATOM 2138 C C . LEU B 1 72 ? -6.602 26 17.75 1 98.69 72 LEU B C 1
ATOM 2140 O O . LEU B 1 72 ? -6.234 25.141 16.938 1 98.69 72 LEU B O 1
ATOM 2144 N N . VAL B 1 73 ? -6.742 27.266 17.453 1 98.81 73 VAL B N 1
ATOM 2145 C CA . VAL B 1 73 ? -6.594 27.719 16.062 1 98.81 73 VAL B CA 1
ATOM 2146 C C . VAL B 1 73 ? -5.305 28.531 15.93 1 98.81 73 VAL B C 1
ATOM 2148 O O . VAL B 1 73 ? -5.062 29.469 16.703 1 98.81 73 VAL B O 1
ATOM 2151 N N . SER B 1 74 ? -4.449 28.203 15.023 1 98.75 74 SER B N 1
ATOM 2152 C CA . SER B 1 74 ? -3.305 29 14.594 1 98.75 74 SER B CA 1
ATOM 2153 C C . SER B 1 74 ? -3.561 29.641 13.234 1 98.75 74 SER B C 1
ATOM 2155 O O . SER B 1 74 ? -3.188 29.094 12.203 1 98.75 74 SER B O 1
ATOM 2157 N N . HIS B 1 75 ? -4.094 30.828 13.227 1 98.62 75 HIS B N 1
ATOM 2158 C CA . HIS B 1 75 ? -4.477 31.5 11.984 1 98.62 75 HIS B CA 1
ATOM 2159 C C . HIS B 1 75 ? -3.26 32.094 11.281 1 98.62 75 HIS B C 1
ATOM 2161 O O . HIS B 1 75 ? -2.395 32.688 11.922 1 98.62 75 HIS B O 1
ATOM 2167 N N . GLU B 1 76 ? -3.27 31.922 9.977 1 98.56 76 GLU B N 1
ATOM 2168 C CA . GLU B 1 76 ? -2.223 32.469 9.133 1 98.56 76 GLU B CA 1
ATOM 2169 C C . GLU B 1 76 ? -2.773 33.562 8.227 1 98.56 76 GLU B C 1
ATOM 2171 O O . GLU B 1 76 ? -3.547 33.312 7.305 1 98.56 76 GLU B O 1
ATOM 2176 N N . GLU B 1 77 ? -2.33 34.781 8.414 1 97.38 77 GLU B N 1
ATOM 2177 C CA . GLU B 1 77 ? -2.734 35.875 7.523 1 97.38 77 GLU B CA 1
ATOM 2178 C C . GLU B 1 77 ? -2.234 35.656 6.102 1 97.38 77 GLU B C 1
ATOM 2180 O O . GLU B 1 77 ? -2.959 35.875 5.137 1 97.38 77 GLU B O 1
ATOM 2185 N N . GLU B 1 78 ? -1.062 35.281 6.039 1 97 78 GLU B N 1
ATOM 2186 C CA . GLU B 1 78 ? -0.482 34.781 4.797 1 97 78 GLU B CA 1
ATOM 2187 C C . GLU B 1 78 ? -0.146 33.281 4.902 1 97 78 GLU B C 1
ATOM 2189 O O . GLU B 1 78 ? 0.282 32.812 5.957 1 97 78 GLU B O 1
ATOM 2194 N N . ILE B 1 79 ? -0.376 32.688 3.787 1 96.25 79 ILE B N 1
ATOM 2195 C CA . ILE B 1 79 ? -0.108 31.25 3.807 1 96.25 79 ILE B CA 1
ATOM 2196 C C . ILE B 1 79 ? 1.376 31 4.07 1 96.25 79 ILE B C 1
ATOM 2198 O O . ILE B 1 79 ? 2.234 31.656 3.465 1 96.25 79 ILE B O 1
ATOM 2202 N N . LEU B 1 80 ? 1.773 30.062 4.938 1 97.94 80 LEU B N 1
ATOM 2203 C CA . LEU B 1 80 ? 3.143 29.891 5.414 1 97.94 80 LEU B CA 1
ATOM 2204 C C . LEU B 1 80 ? 3.711 28.547 4.945 1 97.94 80 LEU B C 1
ATOM 2206 O O . LEU B 1 80 ? 4.867 28.234 5.227 1 97.94 80 LEU B O 1
ATOM 2210 N N . GLU B 1 81 ? 2.928 27.688 4.23 1 97.12 81 GLU B N 1
ATOM 2211 C CA . GLU B 1 81 ? 3.25 26.312 3.891 1 97.12 81 GLU B CA 1
ATOM 2212 C C . GLU B 1 81 ? 3.303 25.422 5.137 1 97.12 81 GLU B C 1
ATOM 2214 O O . GLU B 1 81 ? 2.852 25.828 6.211 1 97.12 81 GLU B O 1
ATOM 2219 N N . THR B 1 82 ? 3.707 24.203 5.043 1 97.94 82 THR B N 1
ATOM 2220 C CA . THR B 1 82 ? 3.584 23.25 6.145 1 97.94 82 THR B CA 1
ATOM 2221 C C . THR B 1 82 ? 4.621 23.547 7.223 1 97.94 82 THR B C 1
ATOM 2223 O O . THR B 1 82 ? 4.309 23.516 8.414 1 97.94 82 THR B O 1
ATOM 2226 N N . GLY B 1 83 ? 5.863 23.797 6.805 1 98.31 83 GLY B N 1
ATOM 2227 C CA . GLY B 1 83 ? 6.898 24.094 7.781 1 98.31 83 GLY B CA 1
ATOM 2228 C C . GLY B 1 83 ? 6.652 25.391 8.531 1 98.31 83 GLY B C 1
ATOM 2229 O O . GLY B 1 83 ? 6.711 25.422 9.766 1 98.31 83 GLY B O 1
ATOM 2230 N N . GLY B 1 84 ? 6.387 26.469 7.75 1 98.38 84 GLY B N 1
ATOM 2231 C CA . GLY B 1 84 ? 6.082 27.75 8.375 1 98.38 84 GLY B CA 1
ATOM 2232 C C . GLY B 1 84 ? 4.855 27.703 9.266 1 98.38 84 GLY B C 1
ATOM 2233 O O . GLY B 1 84 ? 4.832 28.312 10.336 1 98.38 84 GLY B O 1
ATOM 2234 N N . GLY B 1 85 ? 3.809 26.984 8.797 1 98.44 85 GLY B N 1
ATOM 2235 C CA . GLY B 1 85 ? 2.607 26.828 9.602 1 98.44 85 GLY B CA 1
ATOM 2236 C C . GLY B 1 85 ? 2.863 26.125 10.922 1 98.44 85 GLY B C 1
ATOM 2237 O O . GLY B 1 85 ? 2.32 26.516 11.961 1 98.44 85 GLY B O 1
ATOM 2238 N N . LEU B 1 86 ? 3.695 25.109 10.883 1 98.5 86 LEU B N 1
ATOM 2239 C CA . LEU B 1 86 ? 4.047 24.422 12.117 1 98.5 86 LEU B CA 1
ATOM 2240 C C . LEU B 1 86 ? 4.828 25.328 13.055 1 98.5 86 LEU B C 1
ATOM 2242 O O . LEU B 1 86 ? 4.559 25.359 14.258 1 98.5 86 LEU B O 1
ATOM 2246 N N . CYS B 1 87 ? 5.77 26.047 12.531 1 97.81 87 CYS B N 1
ATOM 2247 C CA . CYS B 1 87 ? 6.539 26.984 13.336 1 97.81 87 CYS B CA 1
ATOM 2248 C C . CYS B 1 87 ? 5.621 27.969 14.062 1 97.81 87 CYS B C 1
ATOM 2250 O O . CYS B 1 87 ? 5.77 28.188 15.266 1 97.81 87 CYS B O 1
ATOM 2252 N N . ARG B 1 88 ? 4.723 28.5 13.328 1 97.62 88 ARG B N 1
ATOM 2253 C CA . ARG B 1 88 ? 3.805 29.469 13.898 1 97.62 88 ARG B CA 1
ATOM 2254 C C . ARG B 1 88 ? 2.975 28.859 15.023 1 97.62 88 ARG B C 1
ATOM 2256 O O . ARG B 1 88 ? 2.633 29.531 15.992 1 97.62 88 ARG B O 1
ATOM 2263 N N . ALA B 1 89 ? 2.646 27.609 14.891 1 98.25 89 ALA B N 1
ATOM 2264 C CA . ALA B 1 89 ? 1.738 26.922 15.812 1 98.25 89 ALA B CA 1
ATOM 2265 C C . ALA B 1 89 ? 2.484 26.422 17.047 1 98.25 89 ALA B C 1
ATOM 2267 O O . ALA B 1 89 ? 1.864 26 18.031 1 98.25 89 ALA B O 1
ATOM 2268 N N . LEU B 1 90 ? 3.807 26.453 17.125 1 97.62 90 LEU B N 1
ATOM 2269 C CA . LEU B 1 90 ? 4.625 25.797 18.141 1 97.62 90 LEU B CA 1
ATOM 2270 C C . LEU B 1 90 ? 4.23 26.281 19.531 1 97.62 90 LEU B C 1
ATOM 2272 O O . LEU B 1 90 ? 4.133 25.469 20.469 1 97.62 90 LEU B O 1
ATOM 2276 N N . PRO B 1 91 ? 3.971 27.594 19.766 1 97.44 91 PRO B N 1
ATOM 2277 C CA . PRO B 1 91 ? 3.605 28.047 21.109 1 97.44 91 PRO B CA 1
ATOM 2278 C C . PRO B 1 91 ? 2.352 27.359 21.641 1 97.44 91 PRO B C 1
ATOM 2280 O O . PRO B 1 91 ? 2.188 27.219 22.859 1 97.44 91 PRO B O 1
ATOM 2283 N N . LEU B 1 92 ? 1.475 26.922 20.719 1 98.19 92 LEU B N 1
ATOM 2284 C CA . LEU B 1 92 ? 0.233 26.266 21.109 1 98.19 92 LEU B CA 1
ATOM 2285 C C . LEU B 1 92 ? 0.453 24.766 21.312 1 98.19 92 LEU B C 1
ATOM 2287 O O . LEU B 1 92 ? -0.333 24.109 22 1 98.19 92 LEU B O 1
ATOM 2291 N N . LEU B 1 93 ? 1.453 24.203 20.719 1 97.69 93 LEU B N 1
ATOM 2292 C CA . LEU B 1 93 ? 1.677 22.766 20.688 1 97.69 93 LEU B CA 1
ATOM 2293 C C . LEU B 1 93 ? 2.518 22.312 21.875 1 97.69 93 LEU B C 1
ATOM 2295 O O . LEU B 1 93 ? 2.414 21.172 22.328 1 97.69 93 LEU B O 1
ATOM 2299 N N . GLY B 1 94 ? 3.357 23.156 22.422 1 91.19 94 GLY B N 1
ATOM 2300 C CA . GLY B 1 94 ? 4.211 22.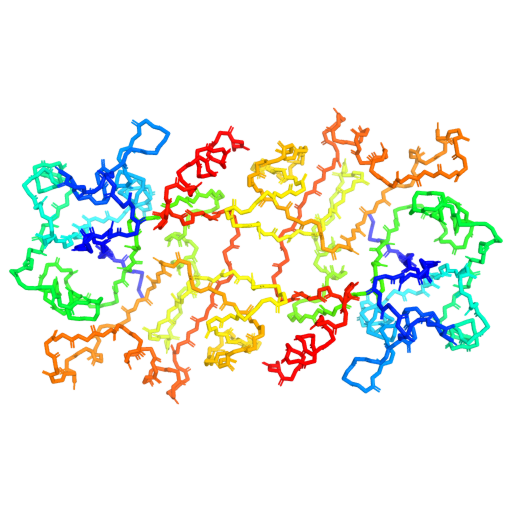812 23.547 1 91.19 94 GLY B CA 1
ATOM 2301 C C . GLY B 1 94 ? 5.586 22.328 23.125 1 91.19 94 GLY B C 1
ATOM 2302 O O . GLY B 1 94 ? 6 22.531 21.984 1 91.19 94 GLY B O 1
ATOM 2303 N N . GLU B 1 95 ? 6.242 21.703 24.266 1 87.38 95 GLU B N 1
ATOM 2304 C CA . GLU B 1 95 ? 7.625 21.281 24.078 1 87.38 95 GLU B CA 1
ATOM 2305 C C . GLU B 1 95 ? 7.695 19.828 23.625 1 87.38 95 GLU B C 1
ATOM 2307 O O . GLU B 1 95 ? 6.785 19.047 23.906 1 87.38 95 GLU B O 1
ATOM 2312 N N . GLY B 1 96 ? 8.578 19.516 22.812 1 87.62 96 GLY B N 1
ATOM 2313 C CA . GLY B 1 96 ? 8.781 18.125 22.422 1 87.62 96 GLY B CA 1
ATOM 2314 C C . GLY B 1 96 ? 8.344 17.828 21 1 87.62 96 GLY B C 1
ATOM 2315 O O . GLY B 1 96 ? 8.102 18.75 20.219 1 87.62 96 GLY B O 1
ATOM 2316 N N . PRO B 1 97 ? 8.297 16.5 20.781 1 97.38 97 PRO B N 1
ATOM 2317 C CA . PRO B 1 97 ? 7.793 16.109 19.469 1 97.38 97 PRO B CA 1
ATOM 2318 C C . PRO B 1 97 ? 6.281 16.266 19.328 1 97.38 97 PRO B C 1
ATOM 2320 O O . PRO B 1 97 ? 5.566 16.25 20.344 1 97.38 97 PRO B O 1
ATOM 2323 N N . VAL B 1 98 ? 5.836 16.438 18.172 1 98.5 98 VAL B N 1
ATOM 2324 C CA . VAL B 1 98 ? 4.414 16.625 17.922 1 98.5 98 VAL B CA 1
ATOM 2325 C C . VAL B 1 98 ? 3.965 15.695 16.797 1 98.5 98 VAL B C 1
ATOM 2327 O O . VAL B 1 98 ? 4.773 15.281 15.961 1 98.5 98 VAL B O 1
ATOM 2330 N N . TYR B 1 99 ? 2.686 15.312 16.875 1 98.81 99 TYR B N 1
ATOM 2331 C CA . TYR B 1 99 ? 2.062 14.727 15.688 1 98.81 99 TYR B CA 1
ATOM 2332 C C . TYR B 1 99 ? 1.739 15.805 14.664 1 98.81 99 TYR B C 1
ATOM 2334 O O . TYR B 1 99 ? 1.425 16.938 15.023 1 98.81 99 TYR B O 1
ATOM 2342 N N . THR B 1 100 ? 1.866 15.508 13.43 1 98.88 100 THR B N 1
ATOM 2343 C CA . THR B 1 100 ? 1.219 16.281 12.383 1 98.88 100 THR B CA 1
ATOM 2344 C C . THR B 1 100 ? 0.266 15.406 11.57 1 98.88 100 THR B C 1
ATOM 2346 O O . THR B 1 100 ? 0.518 14.219 11.383 1 98.88 100 THR B O 1
ATOM 2349 N N . LEU B 1 101 ? -0.803 15.977 11.125 1 98.88 101 LEU B N 1
ATOM 2350 C CA . LEU B 1 101 ? -1.847 15.25 10.406 1 98.88 101 LEU B CA 1
ATOM 2351 C C . LEU B 1 101 ? -2.504 16.141 9.359 1 98.88 101 LEU B C 1
ATOM 2353 O O . LEU B 1 101 ? -2.92 17.266 9.664 1 98.88 101 LEU B O 1
ATOM 2357 N N . ASN B 1 102 ? -2.502 15.664 8.102 1 98.5 102 ASN B N 1
ATOM 2358 C CA . ASN B 1 102 ? -3.273 16.344 7.07 1 98.5 102 ASN B CA 1
ATOM 2359 C C . ASN B 1 102 ? -4.773 16.203 7.309 1 98.5 102 ASN B C 1
ATOM 2361 O O . ASN B 1 102 ? -5.23 15.195 7.84 1 98.5 102 ASN B O 1
ATOM 2365 N N . SER B 1 103 ? -5.504 17.172 6.891 1 98.12 103 SER B N 1
ATOM 2366 C CA . SER B 1 103 ? -6.945 17.156 7.133 1 98.12 103 SER B CA 1
ATOM 2367 C C . SER B 1 103 ? -7.711 16.688 5.898 1 98.12 103 SER B C 1
ATOM 2369 O O . SER B 1 103 ? -8.945 16.672 5.895 1 98.12 103 SER B O 1
ATOM 2371 N N . ASP B 1 104 ? -7.027 16.344 4.848 1 97.5 104 ASP B N 1
ATOM 2372 C CA . ASP B 1 104 ? -7.719 16.109 3.58 1 97.5 104 ASP B CA 1
ATOM 2373 C C . ASP B 1 104 ? -7.691 14.641 3.197 1 97.5 104 ASP B C 1
ATOM 2375 O O . ASP B 1 104 ? -7.652 14.297 2.012 1 97.5 104 ASP B O 1
ATOM 2379 N N . ALA B 1 105 ? -7.688 13.727 4.164 1 96.94 105 ALA B N 1
ATOM 2380 C CA . ALA B 1 105 ? -7.695 12.297 3.885 1 96.94 105 ALA B CA 1
ATOM 2381 C C . ALA B 1 105 ? -8.617 11.555 4.852 1 96.94 105 ALA B C 1
ATOM 2383 O O . ALA B 1 105 ? -8.953 12.07 5.922 1 96.94 105 ALA B O 1
ATOM 2384 N N . VAL B 1 106 ? -9 10.406 4.453 1 97.25 106 VAL B N 1
ATOM 2385 C CA . VAL B 1 106 ? -9.703 9.5 5.352 1 97.25 106 VAL B CA 1
ATOM 2386 C C . VAL B 1 106 ? -8.898 8.219 5.523 1 97.25 106 VAL B C 1
ATOM 2388 O O . VAL B 1 106 ? -8.102 7.852 4.652 1 97.25 106 VAL B O 1
ATOM 2391 N N . TRP B 1 107 ? -9.086 7.582 6.656 1 96.44 107 TRP B N 1
ATOM 2392 C CA . TRP B 1 107 ? -8.312 6.426 7.082 1 96.44 107 TRP B CA 1
ATOM 2393 C C . TRP B 1 107 ? -9.227 5.281 7.512 1 96.44 107 TRP B C 1
ATOM 2395 O O . TRP B 1 107 ? -10.328 5.516 8.016 1 96.44 107 TRP B O 1
ATOM 2405 N N . THR B 1 108 ? -8.789 4.094 7.312 1 93.81 108 THR B N 1
ATOM 2406 C CA . THR B 1 108 ? -9.406 2.916 7.906 1 93.81 108 THR B CA 1
ATOM 2407 C C . THR B 1 108 ? -8.352 1.996 8.508 1 93.81 108 THR B C 1
ATOM 2409 O O . THR B 1 108 ? -7.152 2.213 8.32 1 93.81 108 THR B O 1
ATOM 2412 N N . GLY B 1 109 ? -8.805 1.014 9.297 1 91.62 109 GLY B N 1
ATOM 2413 C CA . GLY B 1 109 ? -7.852 0.156 9.984 1 91.62 109 GLY B CA 1
ATOM 2414 C C . GLY B 1 109 ? -7.332 0.757 11.281 1 91.62 109 GLY B C 1
ATOM 2415 O O . GLY B 1 109 ? -8.094 1.361 12.039 1 91.62 109 GLY B O 1
ATOM 2416 N N . GLU B 1 110 ? -6.016 0.527 11.461 1 93 110 GLU B N 1
ATOM 2417 C CA . GLU B 1 110 ? -5.395 1.047 12.68 1 93 110 GLU B CA 1
ATOM 2418 C C . GLU B 1 110 ? -5.305 2.57 12.648 1 93 110 GLU B C 1
ATOM 2420 O O . GLU B 1 110 ? -4.996 3.156 11.609 1 93 110 GLU B O 1
ATOM 2425 N N . ASN B 1 111 ? -5.578 3.152 13.812 1 97.38 111 ASN B N 1
ATOM 2426 C CA . ASN B 1 111 ? -5.418 4.598 13.922 1 97.38 111 ASN B CA 1
ATOM 2427 C C . ASN B 1 111 ? -3.98 5.027 13.633 1 97.38 111 ASN B C 1
ATOM 2429 O O . ASN B 1 111 ? -3.047 4.566 14.297 1 97.38 111 ASN B O 1
ATOM 2433 N N . PRO B 1 112 ? -3.836 5.891 12.625 1 98.19 112 PRO B N 1
ATOM 2434 C CA . PRO B 1 112 ? -2.477 6.273 12.234 1 98.19 112 PRO B CA 1
ATOM 2435 C C . PRO B 1 112 ? -1.682 6.879 13.391 1 98.19 112 PRO B C 1
ATOM 2437 O O . PRO B 1 112 ? -0.467 6.68 13.477 1 98.19 112 PRO B O 1
ATOM 2440 N N . LEU B 1 113 ? -2.305 7.574 14.297 1 98.69 113 LEU B N 1
ATOM 2441 C CA . LEU B 1 113 ? -1.604 8.195 15.414 1 98.69 113 LEU B CA 1
ATOM 2442 C C . LEU B 1 113 ? -1.174 7.152 16.438 1 98.69 113 LEU B C 1
ATOM 2444 O O . LEU B 1 113 ? -0.101 7.266 17.031 1 98.69 113 LEU B O 1
ATOM 2448 N N . ASP B 1 114 ? -1.966 6.168 16.625 1 98.19 114 ASP B N 1
ATOM 2449 C CA . ASP B 1 114 ? -1.585 5.062 17.5 1 98.19 114 ASP B CA 1
ATOM 2450 C C . ASP B 1 114 ? -0.404 4.289 16.922 1 98.19 114 ASP B C 1
ATOM 2452 O O . ASP B 1 114 ? 0.51 3.902 17.656 1 98.19 114 ASP B O 1
ATOM 2456 N N . GLU B 1 115 ? -0.458 4.035 15.625 1 97.31 115 GLU B N 1
ATOM 2457 C CA . GLU B 1 115 ? 0.645 3.34 14.969 1 97.31 115 GLU B CA 1
ATOM 2458 C C . GLU B 1 115 ? 1.956 4.102 15.141 1 97.31 115 GLU B C 1
ATOM 2460 O O . GLU B 1 115 ? 2.992 3.508 15.438 1 97.31 115 GLU B O 1
ATOM 2465 N N . LEU B 1 116 ? 1.848 5.367 14.898 1 98.62 116 LEU B N 1
ATOM 2466 C CA . LEU B 1 116 ? 3.031 6.211 15.031 1 98.62 116 LEU B CA 1
ATOM 2467 C C . LEU B 1 116 ? 3.57 6.168 16.453 1 98.62 116 LEU B C 1
ATOM 2469 O O . LEU B 1 116 ? 4.777 6.035 16.672 1 98.62 116 LEU B O 1
ATOM 2473 N N . ALA B 1 117 ? 2.688 6.277 17.422 1 98.31 117 ALA B N 1
ATOM 2474 C CA . ALA B 1 117 ? 3.098 6.23 18.812 1 98.31 117 ALA B CA 1
ATOM 2475 C C . ALA B 1 117 ? 3.824 4.926 19.141 1 98.31 117 ALA B C 1
ATOM 2477 O O . ALA B 1 117 ? 4.848 4.93 19.828 1 98.31 117 ALA B O 1
ATOM 2478 N N . ALA B 1 118 ? 3.297 3.893 18.625 1 97.38 118 ALA B N 1
ATOM 2479 C CA . ALA B 1 118 ? 3.863 2.574 18.891 1 97.38 118 ALA B CA 1
ATOM 2480 C C . ALA B 1 118 ? 5.242 2.428 18.25 1 97.38 118 ALA B C 1
ATOM 2482 O O . ALA B 1 118 ? 6.09 1.689 18.75 1 97.38 118 ALA B O 1
ATOM 2483 N N . GLY B 1 119 ? 5.477 3.141 17.188 1 97.44 119 GLY B N 1
ATOM 2484 C CA . GLY B 1 119 ? 6.723 3 16.453 1 97.44 119 GLY B CA 1
ATOM 2485 C C . GLY B 1 119 ? 7.77 4.02 16.844 1 97.44 119 GLY B C 1
ATOM 2486 O O . GLY B 1 119 ? 8.938 3.908 16.453 1 97.44 119 GLY B O 1
ATOM 2487 N N . TRP B 1 120 ? 7.387 4.961 17.594 1 98.12 120 TRP B N 1
ATOM 2488 C CA . TRP B 1 120 ? 8.281 6.051 17.969 1 98.12 120 TRP B CA 1
ATOM 2489 C C . TRP B 1 120 ? 9.367 5.562 18.922 1 98.12 120 TRP B C 1
ATOM 2491 O O . TRP B 1 120 ? 9.078 4.871 19.891 1 98.12 120 TRP B O 1
ATOM 2501 N N . ARG B 1 121 ? 10.617 5.883 18.531 1 96.94 121 ARG B N 1
ATOM 2502 C CA . ARG B 1 121 ? 11.75 5.441 19.328 1 96.94 121 ARG B CA 1
ATOM 2503 C C . ARG B 1 121 ? 12.719 6.59 19.594 1 96.94 121 ARG B C 1
ATOM 2505 O O . ARG B 1 121 ? 12.695 7.598 18.875 1 96.94 121 ARG B O 1
ATOM 2512 N N . GLU B 1 122 ? 13.555 6.258 20.594 1 95 122 GLU B N 1
ATOM 2513 C CA . GLU B 1 122 ? 14.617 7.219 20.875 1 95 122 GLU B CA 1
ATOM 2514 C C . GLU B 1 122 ? 15.562 7.367 19.688 1 95 122 GLU B C 1
ATOM 2516 O O . GLU B 1 122 ? 15.867 6.387 19 1 95 122 GLU B O 1
ATOM 2521 N N . GLY B 1 123 ? 15.977 8.547 19.484 1 95.5 123 GLY B N 1
ATOM 2522 C CA . GLY B 1 123 ? 16.922 8.797 18.422 1 95.5 123 GLY B CA 1
ATOM 2523 C C . GLY B 1 123 ? 16.25 9.281 17.141 1 95.5 123 GLY B C 1
ATOM 2524 O O . GLY B 1 123 ? 16.922 9.867 16.281 1 95.5 123 GLY B O 1
ATOM 2525 N N . MET B 1 124 ? 14.992 8.977 16.969 1 98.06 124 MET B N 1
ATOM 2526 C CA . MET B 1 124 ? 14.258 9.484 15.812 1 98.06 124 MET B CA 1
ATOM 2527 C C . MET B 1 124 ? 13.992 10.977 15.945 1 98.06 124 MET B C 1
ATOM 2529 O O . MET B 1 124 ? 13.703 11.469 17.031 1 98.06 124 MET B O 1
ATOM 2533 N N . GLU B 1 125 ? 14.055 11.648 14.797 1 98.38 125 GLU B N 1
ATOM 2534 C CA . GLU B 1 125 ? 13.594 13.031 14.758 1 98.38 125 GLU B CA 1
ATOM 2535 C C . GLU B 1 125 ? 12.281 13.148 13.977 1 98.38 125 GLU B C 1
ATOM 2537 O O . GLU B 1 125 ? 11.531 14.109 14.164 1 98.38 125 GLU B O 1
ATOM 2542 N N . ALA B 1 126 ? 12.094 12.18 13.086 1 98.81 126 ALA B N 1
ATOM 2543 C CA . ALA B 1 126 ? 10.82 12.07 12.375 1 98.81 126 ALA B CA 1
ATOM 2544 C C . ALA B 1 126 ? 10.438 10.602 12.164 1 98.81 126 ALA B C 1
ATOM 2546 O O . ALA B 1 126 ? 11.305 9.758 11.922 1 98.81 126 ALA B O 1
ATOM 2547 N N . LEU B 1 127 ? 9.219 10.305 12.336 1 98.88 127 LEU B N 1
ATOM 2548 C CA . LEU B 1 127 ? 8.602 9.047 11.938 1 98.88 127 LEU B CA 1
ATOM 2549 C C . LEU B 1 127 ? 7.387 9.289 11.055 1 98.88 127 LEU B C 1
ATOM 2551 O O . LEU B 1 127 ? 6.359 9.781 11.523 1 98.88 127 LEU B O 1
ATOM 2555 N N . LEU B 1 128 ? 7.566 8.977 9.766 1 98.88 128 LEU B N 1
ATOM 2556 C CA . LEU B 1 128 ? 6.535 9.234 8.773 1 98.88 128 LEU B CA 1
ATOM 2557 C C . LEU B 1 128 ? 5.723 7.969 8.5 1 98.88 128 LEU B C 1
ATOM 2559 O O . LEU B 1 128 ? 6.285 6.883 8.344 1 98.88 128 LEU B O 1
ATOM 2563 N N . LEU B 1 129 ? 4.426 8.102 8.492 1 98.62 129 LEU B N 1
ATOM 2564 C CA . LEU B 1 129 ? 3.564 6.988 8.109 1 98.62 129 LEU B CA 1
ATOM 2565 C C . LEU B 1 129 ? 3.465 6.875 6.59 1 98.62 129 LEU B C 1
ATOM 2567 O O . LEU B 1 129 ? 3.145 7.852 5.914 1 98.62 129 LEU B O 1
ATOM 2571 N N . LEU B 1 130 ? 3.699 5.695 6.055 1 98 130 LEU B N 1
ATOM 2572 C CA . LEU B 1 130 ? 3.908 5.504 4.625 1 98 130 LEU B CA 1
ATOM 2573 C C . LEU B 1 130 ? 3.068 4.344 4.102 1 98 130 LEU B C 1
ATOM 2575 O O . LEU B 1 130 ? 2.557 3.541 4.887 1 98 130 LEU B O 1
ATOM 2579 N N . ALA B 1 131 ? 2.92 4.301 2.809 1 96.06 131 ALA B N 1
ATOM 2580 C CA . ALA B 1 131 ? 2.402 3.154 2.066 1 96.06 131 ALA B CA 1
ATOM 2581 C C . ALA B 1 131 ? 3.27 2.855 0.846 1 96.06 131 ALA B C 1
ATOM 2583 O O . ALA B 1 131 ? 3.801 3.771 0.216 1 96.06 131 ALA B O 1
ATOM 2584 N N . PRO B 1 132 ? 3.416 1.607 0.513 1 94.38 132 PRO B N 1
ATOM 2585 C CA . PRO B 1 132 ? 4.141 1.306 -0.723 1 94.38 132 PRO B CA 1
ATOM 2586 C C . PRO B 1 132 ? 3.504 1.947 -1.953 1 94.38 132 PRO B C 1
ATOM 2588 O O . PRO B 1 132 ? 2.275 2.021 -2.049 1 94.38 132 PRO B O 1
ATOM 2591 N N . SER B 1 133 ? 4.379 2.32 -2.893 1 94.94 133 SER B N 1
ATOM 2592 C CA . SER B 1 133 ? 3.885 3.01 -4.082 1 94.94 133 SER B CA 1
ATOM 2593 C C . SER B 1 133 ? 3.678 2.039 -5.238 1 94.94 133 SER B C 1
ATOM 2595 O O . SER B 1 133 ? 3.348 2.451 -6.352 1 94.94 133 SER B O 1
ATOM 2597 N N . GLY B 1 134 ? 3.922 0.709 -4.938 1 92.88 134 GLY B N 1
ATOM 2598 C CA . GLY B 1 134 ? 3.938 -0.217 -6.059 1 92.88 134 GLY B CA 1
ATOM 2599 C C . GLY B 1 134 ? 5.039 0.073 -7.055 1 92.88 134 GLY B C 1
ATOM 2600 O O . GLY B 1 134 ? 6.199 0.258 -6.676 1 92.88 134 GLY B O 1
ATOM 2601 N N . CYS B 1 135 ? 4.621 0.134 -8.359 1 93.19 135 CYS B N 1
ATOM 2602 C CA . CYS B 1 135 ? 5.598 0.414 -9.406 1 93.19 135 CYS B CA 1
ATOM 2603 C C . CYS B 1 135 ? 5.723 1.914 -9.641 1 93.19 135 CYS B C 1
ATOM 2605 O O . CYS B 1 135 ? 6.613 2.357 -10.367 1 93.19 135 CYS B O 1
ATOM 2607 N N . ALA B 1 136 ? 4.809 2.664 -9.039 1 93.81 136 ALA B N 1
ATOM 2608 C CA . ALA B 1 136 ? 4.828 4.109 -9.242 1 93.81 136 ALA B CA 1
ATOM 2609 C C . ALA B 1 136 ? 5.93 4.766 -8.422 1 93.81 136 ALA B C 1
ATOM 2611 O O . ALA B 1 136 ? 6.395 4.199 -7.426 1 93.81 136 ALA B O 1
ATOM 2612 N N . PRO B 1 137 ? 6.355 5.918 -8.906 1 95.25 137 PRO B N 1
ATOM 2613 C CA . PRO B 1 137 ? 7.309 6.656 -8.078 1 95.25 137 PRO B CA 1
ATOM 2614 C C . PRO B 1 137 ? 6.77 6.949 -6.68 1 95.25 137 PRO B C 1
ATOM 2616 O O . PRO B 1 137 ? 5.578 7.234 -6.52 1 95.25 137 PRO B O 1
ATOM 2619 N N . GLY B 1 138 ? 7.625 6.785 -5.707 1 96.69 138 GLY B N 1
ATOM 2620 C CA . GLY B 1 138 ? 7.285 7.141 -4.336 1 96.69 138 GLY B CA 1
ATOM 2621 C C . GLY B 1 138 ? 7.973 8.406 -3.863 1 96.69 138 GLY B C 1
ATOM 2622 O O . GLY B 1 138 ? 8.703 9.047 -4.625 1 96.69 138 GLY B O 1
ATOM 2623 N N . ASP B 1 139 ? 7.676 8.758 -2.637 1 97.94 139 ASP B N 1
ATOM 2624 C CA . ASP B 1 139 ? 8.328 9.898 -2.006 1 97.94 139 ASP B CA 1
ATOM 2625 C C . ASP B 1 139 ? 9.68 9.5 -1.418 1 97.94 139 ASP B C 1
ATOM 2627 O O . ASP B 1 139 ? 10.648 10.258 -1.508 1 97.94 139 ASP B O 1
ATOM 2631 N N . PHE B 1 140 ? 9.695 8.258 -0.813 1 98.19 140 PHE B N 1
ATOM 2632 C CA . PHE B 1 140 ? 10.859 7.84 -0.039 1 98.19 140 PHE B CA 1
ATOM 2633 C C . PHE B 1 140 ? 11.227 6.395 -0.351 1 98.19 140 PHE B C 1
ATOM 2635 O O . PHE B 1 140 ? 10.375 5.621 -0.806 1 98.19 140 PHE B O 1
ATOM 2642 N N . THR B 1 141 ? 12.445 6.07 -0.155 1 96.19 141 THR B N 1
ATOM 2643 C CA . THR B 1 141 ? 12.867 4.691 0.079 1 96.19 141 THR B CA 1
ATOM 2644 C C . THR B 1 141 ? 13.18 4.465 1.555 1 96.19 141 THR B C 1
ATOM 2646 O O . THR B 1 141 ? 13.258 5.418 2.33 1 96.19 141 THR B O 1
ATOM 2649 N N . MET B 1 142 ? 13.273 3.271 1.931 1 95.38 142 MET B N 1
ATOM 2650 C CA . MET B 1 142 ? 13.445 2.914 3.336 1 95.38 142 MET B CA 1
ATOM 2651 C C . MET B 1 142 ? 14.375 1.715 3.482 1 95.38 142 MET B C 1
ATOM 2653 O O . MET B 1 142 ? 14.227 0.716 2.777 1 95.38 142 MET B O 1
ATOM 2657 N N . ASP B 1 143 ? 15.336 1.785 4.363 1 93.19 143 ASP B N 1
ATOM 2658 C CA . ASP B 1 143 ? 16.203 0.636 4.582 1 93.19 143 AS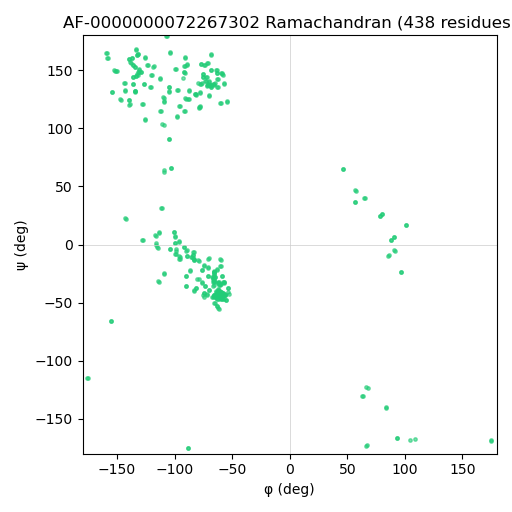P B CA 1
ATOM 2659 C C . ASP B 1 143 ? 15.633 -0.297 5.648 1 93.19 143 ASP B C 1
ATOM 2661 O O . ASP B 1 143 ? 14.516 -0.09 6.121 1 93.19 143 ASP B O 1
ATOM 2665 N N . ALA B 1 144 ? 16.359 -1.312 6 1 88.56 144 ALA B N 1
ATOM 2666 C CA . ALA B 1 144 ? 15.867 -2.363 6.883 1 88.56 144 ALA B CA 1
ATOM 2667 C C . ALA B 1 144 ? 15.594 -1.821 8.281 1 88.56 144 ALA B C 1
ATOM 2669 O O . ALA B 1 144 ? 14.773 -2.375 9.023 1 88.56 144 ALA B O 1
ATOM 2670 N N . ALA B 1 145 ? 16.266 -0.723 8.625 1 91.62 145 ALA B N 1
ATOM 2671 C CA . ALA B 1 145 ? 16.078 -0.12 9.945 1 91.62 145 ALA B CA 1
ATOM 2672 C C . ALA B 1 145 ? 14.984 0.944 9.914 1 91.62 145 ALA B C 1
ATOM 2674 O O . ALA B 1 145 ? 14.695 1.578 10.93 1 91.62 145 ALA B O 1
ATOM 2675 N N . GLY B 1 146 ? 14.43 1.172 8.734 1 94.94 146 GLY B N 1
ATOM 2676 C CA . GLY B 1 146 ? 13.344 2.135 8.602 1 94.94 146 GLY B CA 1
ATOM 2677 C C . GLY B 1 146 ? 13.828 3.537 8.289 1 94.94 146 GLY B C 1
ATOM 2678 O O . GLY B 1 146 ? 13.047 4.488 8.297 1 94.94 146 GLY B O 1
ATOM 2679 N N . ARG B 1 147 ? 15.109 3.674 8.047 1 97.69 147 ARG B N 1
ATOM 2680 C CA . ARG B 1 147 ? 15.641 4.992 7.711 1 97.69 147 ARG B CA 1
ATOM 2681 C C . ARG B 1 147 ? 15.25 5.391 6.293 1 97.69 147 ARG B C 1
ATOM 2683 O O . ARG B 1 147 ? 15.312 4.574 5.371 1 97.69 147 ARG B O 1
ATOM 2690 N N . LEU B 1 148 ? 14.93 6.652 6.152 1 98.38 148 LEU B N 1
ATOM 2691 C CA . LEU B 1 148 ? 14.359 7.121 4.895 1 98.38 148 LEU B CA 1
ATOM 2692 C C . LEU B 1 148 ? 15.43 7.773 4.027 1 98.38 148 LEU B C 1
ATOM 2694 O O . LEU B 1 148 ? 16.391 8.359 4.543 1 98.38 148 LEU B O 1
ATOM 2698 N N . ALA B 1 149 ? 15.211 7.684 2.779 1 98.06 149 ALA B N 1
ATOM 2699 C CA . ALA B 1 149 ? 15.875 8.469 1.74 1 98.06 149 ALA B CA 1
ATOM 2700 C C . ALA B 1 149 ? 14.883 8.922 0.675 1 98.06 149 ALA B C 1
ATOM 2702 O O . ALA B 1 149 ? 13.797 8.359 0.552 1 98.06 149 ALA B O 1
ATOM 2703 N N . ARG B 1 150 ? 15.227 9.969 -0.012 1 98.12 150 ARG B N 1
ATOM 2704 C CA . ARG B 1 150 ? 14.359 10.406 -1.1 1 98.12 150 ARG B CA 1
ATOM 2705 C C . ARG B 1 150 ? 14.344 9.383 -2.23 1 98.12 150 ARG B C 1
ATOM 2707 O O . ARG B 1 150 ? 15.383 8.844 -2.605 1 98.12 150 ARG B O 1
ATOM 2714 N N . ALA B 1 151 ? 13.141 9.125 -2.789 1 96.62 151 ALA B N 1
ATOM 2715 C CA . ALA B 1 151 ? 13.008 8.109 -3.83 1 96.62 151 ALA B CA 1
ATOM 2716 C C . ALA B 1 151 ? 13.523 8.617 -5.168 1 96.62 151 ALA B C 1
ATOM 2718 O O . ALA B 1 151 ? 13.938 7.832 -6.023 1 96.62 151 ALA B O 1
ATOM 2719 N N . ARG B 1 152 ? 13.383 9.922 -5.422 1 94.69 152 ARG B N 1
ATOM 2720 C CA . ARG B 1 152 ? 13.914 10.578 -6.609 1 94.69 152 ARG B CA 1
ATOM 2721 C C . ARG B 1 152 ? 13.367 9.93 -7.883 1 94.69 152 ARG B C 1
ATOM 2723 O O . ARG B 1 152 ? 14.141 9.562 -8.773 1 94.69 152 ARG B O 1
ATOM 2730 N N . GLY B 1 153 ? 12.07 9.711 -7.883 1 94.31 153 GLY B N 1
ATOM 2731 C CA . GLY B 1 153 ? 11.406 9.234 -9.086 1 94.31 153 GLY B CA 1
ATOM 2732 C C . GLY B 1 153 ? 11.328 7.719 -9.156 1 94.31 153 GLY B C 1
ATOM 2733 O O . GLY B 1 153 ? 10.734 7.164 -10.086 1 94.31 153 GLY B O 1
ATOM 2734 N N . ALA B 1 154 ? 11.914 6.992 -8.25 1 93.38 154 ALA B N 1
ATOM 2735 C CA . ALA B 1 154 ? 11.859 5.531 -8.188 1 93.38 154 ALA B CA 1
ATOM 2736 C C . ALA B 1 154 ? 10.68 5.066 -7.332 1 93.38 154 ALA B C 1
ATOM 2738 O O . ALA B 1 154 ? 10.133 5.84 -6.543 1 93.38 154 ALA B O 1
ATOM 2739 N N . PRO B 1 155 ? 10.336 3.797 -7.562 1 94.5 155 PRO B N 1
ATOM 2740 C CA . PRO B 1 155 ? 9.352 3.227 -6.633 1 94.5 155 PRO B CA 1
ATOM 2741 C C . PRO B 1 155 ? 9.867 3.17 -5.199 1 94.5 155 PRO B C 1
ATOM 2743 O O . PRO B 1 155 ? 11.07 3.008 -4.973 1 94.5 155 PRO B O 1
ATOM 2746 N N . GLY B 1 156 ? 8.992 3.316 -4.246 1 95.44 156 GLY B N 1
ATOM 2747 C CA . GLY B 1 156 ? 9.289 3.287 -2.824 1 95.44 156 GLY B CA 1
ATOM 2748 C C . GLY B 1 156 ? 8.055 3.375 -1.952 1 95.44 156 GLY B C 1
ATOM 2749 O O . GLY B 1 156 ? 7.188 2.496 -1.998 1 95.44 156 GLY B O 1
ATOM 2750 N N . TYR B 1 157 ? 7.98 4.465 -1.227 1 96.75 157 TYR B N 1
ATOM 2751 C CA . TYR B 1 157 ? 6.875 4.656 -0.297 1 96.75 157 TYR B CA 1
ATOM 2752 C C . TYR B 1 157 ? 6.328 6.078 -0.386 1 96.75 157 TYR B C 1
ATOM 2754 O O . TYR B 1 157 ? 7.086 7.027 -0.607 1 96.75 157 TYR B O 1
ATOM 2762 N N . THR B 1 158 ? 5.047 6.152 -0.237 1 97.19 158 THR B N 1
ATOM 2763 C CA . THR B 1 158 ? 4.355 7.438 -0.295 1 97.19 158 THR B CA 1
ATOM 2764 C C . THR B 1 158 ? 3.953 7.898 1.104 1 97.19 158 THR B C 1
ATOM 2766 O O . THR B 1 158 ? 3.457 7.105 1.906 1 97.19 158 THR B O 1
ATOM 2769 N N . TYR B 1 159 ? 4.262 9.133 1.387 1 98.44 159 TYR B N 1
ATOM 2770 C CA . TYR B 1 159 ? 3.865 9.742 2.65 1 98.44 159 TYR B CA 1
ATOM 2771 C C . TYR B 1 159 ? 2.355 9.93 2.715 1 98.44 159 TYR B C 1
ATOM 2773 O O . TYR B 1 159 ? 1.75 10.477 1.79 1 98.44 159 TYR B O 1
ATOM 2781 N N . LEU B 1 160 ? 1.742 9.586 3.852 1 98.31 160 LEU B N 1
ATOM 2782 C CA . LEU B 1 160 ? 0.285 9.531 3.902 1 98.31 160 LEU B CA 1
ATOM 2783 C C . LEU B 1 160 ? -0.278 10.75 4.637 1 98.31 160 LEU B C 1
ATOM 2785 O O . LEU B 1 160 ? -1.496 10.883 4.777 1 98.31 160 LEU B O 1
ATOM 2789 N N . GLY B 1 161 ? 0.584 11.578 5.164 1 98.56 161 GLY B N 1
ATOM 2790 C CA . GLY B 1 161 ? 0.098 12.812 5.762 1 98.56 161 GLY B CA 1
ATOM 2791 C C . GLY B 1 161 ? 0.022 12.75 7.273 1 98.56 161 GLY B C 1
ATOM 2792 O O . GLY B 1 161 ? -0.676 13.555 7.898 1 98.56 161 GLY B O 1
ATOM 2793 N N . ALA B 1 162 ? 0.704 11.781 7.883 1 98.88 162 ALA B N 1
ATOM 2794 C CA . ALA B 1 162 ? 0.789 11.68 9.336 1 98.88 162 ALA B CA 1
ATOM 2795 C C . ALA B 1 162 ? 2.215 11.367 9.781 1 98.88 162 ALA B C 1
ATOM 2797 O O . ALA B 1 162 ? 2.898 10.547 9.172 1 98.88 162 ALA B O 1
ATOM 2798 N N . GLN B 1 163 ? 2.619 12.039 10.828 1 98.88 163 GLN B N 1
ATOM 2799 C CA . GLN B 1 163 ? 3.967 11.789 11.328 1 98.88 163 GLN B CA 1
ATOM 2800 C C . GLN B 1 163 ? 4.105 12.227 12.781 1 98.88 163 GLN B C 1
ATOM 2802 O O . GLN B 1 163 ? 3.225 12.898 13.32 1 98.88 163 GLN B O 1
ATOM 2807 N N . ILE B 1 164 ? 5.16 11.781 13.422 1 98.88 164 ILE B N 1
ATOM 2808 C CA . ILE B 1 164 ? 5.738 12.414 14.609 1 98.88 164 ILE B CA 1
ATOM 2809 C C . ILE B 1 164 ? 7.02 13.156 14.227 1 98.88 164 ILE B C 1
ATOM 2811 O O . ILE B 1 164 ? 7.832 12.641 13.453 1 98.88 164 ILE B O 1
ATOM 2815 N N . LEU B 1 165 ? 7.16 14.328 14.719 1 98.5 165 LEU B N 1
ATOM 2816 C CA . LEU B 1 165 ? 8.289 15.172 14.336 1 98.5 165 LEU B CA 1
ATOM 2817 C C . LEU B 1 165 ? 8.844 15.914 15.555 1 98.5 165 LEU B C 1
ATOM 2819 O O . LEU B 1 165 ? 8.086 16.531 16.312 1 98.5 165 LEU B O 1
ATOM 2823 N N . ARG B 1 166 ? 10.164 15.766 15.844 1 98.06 166 ARG B N 1
ATOM 2824 C CA . ARG B 1 166 ? 10.828 16.703 16.766 1 98.06 166 ARG B CA 1
ATOM 2825 C C . ARG B 1 166 ? 10.938 18.094 16.141 1 98.06 166 ARG B C 1
ATOM 2827 O O . ARG B 1 166 ? 11.281 18.219 14.969 1 98.06 166 ARG B O 1
ATOM 2834 N N . THR B 1 167 ? 10.688 19.109 16.875 1 97.25 167 THR B N 1
ATOM 2835 C CA . THR B 1 167 ? 10.523 20.438 16.297 1 97.25 167 THR B CA 1
ATOM 2836 C C . THR B 1 167 ? 11.805 21.25 16.453 1 97.25 167 THR B C 1
ATOM 2838 O O . THR B 1 167 ? 11.844 22.422 16.094 1 97.25 167 THR B O 1
ATOM 2841 N N . ASP B 1 168 ? 12.883 20.688 16.922 1 96.19 168 ASP B N 1
ATOM 2842 C CA . ASP B 1 168 ? 14.117 21.391 17.234 1 96.19 168 ASP B CA 1
ATOM 2843 C C . ASP B 1 168 ? 14.711 22.047 15.992 1 96.19 168 ASP B C 1
ATOM 2845 O O . ASP B 1 168 ? 15.172 23.188 16.047 1 96.19 168 ASP B O 1
ATOM 2849 N N . ARG B 1 169 ? 14.625 21.359 14.883 1 96.25 169 ARG B N 1
ATOM 2850 C CA . ARG B 1 169 ? 15.289 21.859 13.68 1 96.25 169 ARG B CA 1
ATOM 2851 C C . ARG B 1 169 ? 14.539 23.031 13.078 1 96.25 169 ARG B C 1
ATOM 2853 O O . ARG B 1 169 ? 15.078 23.766 12.242 1 96.25 169 ARG B O 1
ATOM 2860 N N . LEU B 1 170 ? 13.344 23.203 13.422 1 96.81 170 LEU B N 1
ATOM 2861 C CA . LEU B 1 170 ? 12.547 24.297 12.883 1 96.81 170 LEU B CA 1
ATOM 2862 C C . LEU B 1 170 ? 13.148 25.656 13.258 1 96.81 170 LEU B C 1
ATOM 2864 O O . LEU B 1 170 ? 13.031 26.625 12.5 1 96.81 170 LEU B O 1
ATOM 2868 N N . ALA B 1 171 ? 13.742 25.719 14.406 1 92.31 171 ALA B N 1
ATOM 2869 C CA . ALA B 1 171 ? 14.32 26.953 14.906 1 92.31 171 ALA B CA 1
ATOM 2870 C C . ALA B 1 171 ? 15.453 27.438 14 1 92.31 171 ALA B C 1
ATOM 2872 O O . ALA B 1 171 ? 15.758 28.625 13.945 1 92.31 171 ALA B O 1
ATOM 2873 N N . GLY B 1 172 ? 16 26.562 13.273 1 92.44 172 GLY B N 1
ATOM 2874 C CA . GLY B 1 172 ? 17.141 26.906 12.43 1 92.44 172 GLY B CA 1
ATOM 2875 C C . GLY B 1 172 ? 16.734 27.391 11.047 1 92.44 172 GLY B C 1
ATOM 2876 O O . GLY B 1 172 ? 17.578 27.797 10.25 1 92.44 172 GLY B O 1
ATOM 2877 N N . VAL B 1 173 ? 15.461 27.344 10.758 1 95.06 173 VAL B N 1
ATOM 2878 C CA . VAL B 1 173 ? 15 27.734 9.43 1 95.06 173 VAL B CA 1
ATOM 2879 C C . VAL B 1 173 ? 14.727 29.234 9.398 1 95.06 173 VAL B C 1
ATOM 2881 O O . VAL B 1 173 ? 13.922 29.734 10.188 1 95.06 173 VAL B O 1
ATOM 2884 N N . ALA B 1 174 ? 15.328 29.984 8.484 1 92.69 174 ALA B N 1
ATOM 2885 C CA . ALA B 1 174 ? 15.25 31.438 8.414 1 92.69 174 ALA B CA 1
ATOM 2886 C C . ALA B 1 174 ? 13.961 31.875 7.727 1 92.69 174 ALA B C 1
ATOM 2888 O O . ALA B 1 174 ? 13.344 32.875 8.133 1 92.69 174 ALA B O 1
ATOM 2889 N N . GLU B 1 175 ? 13.531 31.141 6.699 1 95.25 175 GLU B N 1
ATOM 2890 C CA . GLU B 1 175 ? 12.359 31.5 5.906 1 95.25 175 GLU B CA 1
ATOM 2891 C C . GLU B 1 175 ? 11.078 31.328 6.707 1 95.25 175 GLU B C 1
ATOM 2893 O O . GLU B 1 175 ? 10.922 30.344 7.445 1 95.25 175 GLU B O 1
ATOM 2898 N N . ALA B 1 176 ? 10.227 32.281 6.57 1 95.69 176 ALA B N 1
ATOM 2899 C CA . ALA B 1 176 ? 8.922 32.156 7.211 1 95.69 176 ALA B CA 1
ATOM 2900 C C . ALA B 1 176 ? 8.031 31.172 6.465 1 95.69 176 ALA B C 1
ATOM 2902 O O . ALA B 1 176 ? 7.266 30.422 7.082 1 95.69 176 ALA B O 1
ATOM 2903 N N . LYS B 1 177 ? 8.086 31.281 5.18 1 97.88 177 LYS B N 1
ATOM 2904 C CA . LYS B 1 177 ? 7.336 30.375 4.312 1 97.88 177 LYS B CA 1
ATOM 2905 C C . LYS B 1 177 ? 8.219 29.25 3.805 1 97.88 177 LYS B C 1
ATOM 2907 O O . LYS B 1 177 ? 9.156 29.484 3.037 1 97.88 177 LYS B O 1
ATOM 2912 N N . PHE B 1 178 ? 7.965 28.031 4.289 1 98 178 PHE B N 1
ATOM 2913 C CA . PHE B 1 178 ? 8.75 26.891 3.816 1 98 178 PHE B CA 1
ATOM 2914 C C . PHE B 1 178 ? 8.008 25.578 4.047 1 98 178 PHE B C 1
ATOM 2916 O O . PHE B 1 178 ? 7.066 25.531 4.836 1 98 178 PHE B O 1
ATOM 2923 N N . SER B 1 179 ? 8.422 24.562 3.309 1 98.12 179 SER B N 1
ATOM 2924 C CA . SER B 1 179 ? 7.84 23.234 3.381 1 98.12 179 SER B CA 1
ATOM 2925 C C . SER B 1 179 ? 8.578 22.359 4.395 1 98.12 179 SER B C 1
ATOM 2927 O O . SER B 1 179 ? 9.797 22.469 4.539 1 98.12 179 SER B O 1
ATOM 2929 N N . LEU B 1 180 ? 7.867 21.438 5.039 1 98.31 180 LEU B N 1
ATOM 2930 C CA . LEU B 1 180 ? 8.484 20.484 5.945 1 98.31 180 LEU B CA 1
ATOM 2931 C C . LEU B 1 180 ? 9.508 19.625 5.215 1 98.31 180 LEU B C 1
ATOM 2933 O O . LEU B 1 180 ? 10.336 18.969 5.848 1 98.31 180 LEU B O 1
ATOM 2937 N N . ASN B 1 181 ? 9.438 19.578 3.889 1 98.31 181 ASN B N 1
ATOM 2938 C CA . ASN B 1 181 ? 10.445 18.859 3.109 1 98.31 181 ASN B CA 1
ATOM 2939 C C . ASN B 1 181 ? 11.859 19.328 3.453 1 98.31 181 ASN B C 1
ATOM 2941 O O . ASN B 1 181 ? 12.797 18.531 3.455 1 98.31 181 ASN B O 1
ATOM 2945 N N . LEU B 1 182 ? 11.93 20.609 3.68 1 97.94 182 LEU B N 1
ATOM 2946 C CA . LEU B 1 182 ? 13.227 21.172 4.051 1 97.94 182 LEU B CA 1
ATOM 2947 C C . LEU B 1 182 ? 13.766 20.516 5.316 1 97.94 182 LEU B C 1
ATOM 2949 O O . LEU B 1 182 ? 14.938 20.125 5.375 1 97.94 182 LEU B O 1
ATOM 2953 N N . VAL B 1 183 ? 12.953 20.344 6.285 1 98 183 VAL B N 1
ATOM 2954 C CA . VAL B 1 183 ? 13.305 19.766 7.57 1 98 183 VAL B CA 1
ATOM 2955 C C . VAL B 1 183 ? 13.547 18.266 7.406 1 98 183 VAL B C 1
ATOM 2957 O O . VAL B 1 183 ? 14.508 17.719 7.945 1 98 183 VAL B O 1
ATOM 2960 N N . TRP B 1 184 ? 12.695 17.594 6.652 1 98.62 184 TRP B N 1
ATOM 2961 C CA . TRP B 1 184 ? 12.875 16.172 6.359 1 98.62 184 TRP B CA 1
ATOM 2962 C C . TRP B 1 184 ? 14.234 15.922 5.723 1 98.62 184 TRP B C 1
ATOM 2964 O O . TRP B 1 184 ? 14.93 14.969 6.078 1 98.62 184 TRP B O 1
ATOM 2974 N N . ASP B 1 185 ? 14.594 16.781 4.789 1 98.38 185 ASP B N 1
ATOM 2975 C CA . ASP B 1 185 ? 15.867 16.609 4.094 1 98.38 185 ASP B CA 1
ATOM 2976 C C . ASP B 1 185 ? 17.047 16.641 5.07 1 98.38 185 ASP B C 1
ATOM 2978 O O . ASP B 1 185 ? 17.969 15.836 4.961 1 98.38 185 ASP B O 1
ATOM 2982 N N . ALA B 1 186 ? 17 17.547 5.984 1 98.25 186 ALA B N 1
ATOM 2983 C CA . ALA B 1 186 ? 18.047 17.625 7 1 98.25 186 ALA B CA 1
ATOM 2984 C C . ALA B 1 186 ? 18.062 16.359 7.863 1 98.25 186 ALA B C 1
ATOM 2986 O O . ALA B 1 186 ? 19.141 15.852 8.188 1 98.25 186 ALA B O 1
ATOM 2987 N N . MET B 1 187 ? 16.922 15.883 8.219 1 98.69 187 MET B N 1
ATOM 2988 C CA . MET B 1 187 ? 16.812 14.703 9.07 1 98.69 187 MET B CA 1
ATOM 2989 C C . MET B 1 187 ? 17.25 13.445 8.32 1 98.69 187 MET B C 1
ATOM 2991 O O . MET B 1 187 ? 17.844 12.547 8.906 1 98.69 187 MET B O 1
ATOM 2995 N N . ILE B 1 188 ? 16.891 13.359 7.059 1 98.75 188 ILE B N 1
ATOM 2996 C CA . ILE B 1 188 ? 17.344 12.258 6.215 1 98.75 188 ILE B CA 1
ATOM 2997 C C . ILE B 1 188 ? 18.859 12.234 6.145 1 98.75 188 ILE B C 1
ATOM 2999 O O . ILE B 1 188 ? 19.484 11.18 6.305 1 98.75 188 ILE B O 1
ATOM 3003 N N . ALA B 1 189 ? 19.453 13.391 5.934 1 98.38 189 ALA B N 1
ATOM 3004 C CA . ALA B 1 189 ? 20.906 13.508 5.875 1 98.38 189 ALA B CA 1
ATOM 3005 C C . ALA B 1 189 ? 21.547 13.055 7.184 1 98.38 189 ALA B C 1
ATOM 3007 O O . ALA B 1 189 ? 22.625 12.445 7.18 1 98.38 189 ALA B O 1
ATOM 3008 N N . ALA B 1 190 ? 20.891 13.281 8.266 1 98.38 190 ALA B N 1
ATOM 3009 C CA . ALA B 1 190 ? 21.422 12.945 9.594 1 98.38 190 ALA B CA 1
ATOM 3010 C C . ALA B 1 190 ? 21.109 11.492 9.945 1 98.38 190 ALA B C 1
ATOM 3012 O O . ALA B 1 190 ? 21.594 10.984 10.961 1 98.38 190 ALA B O 1
ATOM 3013 N N . GLY B 1 191 ? 20.266 10.812 9.188 1 98.19 191 GLY B N 1
ATOM 3014 C CA . GLY B 1 191 ? 19.891 9.43 9.453 1 98.19 191 GLY B CA 1
ATOM 3015 C C . GLY B 1 191 ? 18.859 9.297 10.555 1 98.19 191 GLY B C 1
ATOM 3016 O O . GLY B 1 191 ? 18.781 8.258 11.219 1 98.19 191 GLY B O 1
ATOM 3017 N N . THR B 1 192 ? 18.062 10.375 10.781 1 98.56 192 THR B N 1
ATOM 3018 C CA . THR B 1 192 ? 17.172 10.375 11.93 1 98.56 192 THR B CA 1
ATOM 3019 C C . THR B 1 192 ? 15.711 10.414 11.484 1 98.56 192 THR B C 1
ATOM 3021 O O . THR B 1 192 ? 14.805 10.477 12.312 1 98.56 192 THR B O 1
ATOM 3024 N N . ALA B 1 193 ? 15.438 10.445 10.148 1 98.88 193 ALA B N 1
ATOM 3025 C CA . ALA B 1 193 ? 14.094 10.305 9.594 1 98.88 193 ALA B CA 1
ATOM 3026 C C . ALA B 1 193 ? 13.766 8.844 9.312 1 98.88 193 ALA B C 1
ATOM 3028 O O . ALA B 1 193 ? 14.5 8.164 8.594 1 98.88 193 ALA B O 1
ATOM 3029 N N . HIS B 1 194 ? 12.672 8.383 9.859 1 98.81 194 HIS B N 1
ATOM 3030 C CA . HIS B 1 194 ? 12.266 6.988 9.711 1 98.81 194 HIS B CA 1
ATOM 3031 C C . HIS B 1 194 ? 10.844 6.883 9.164 1 98.81 194 HIS B C 1
ATOM 3033 O O . HIS B 1 194 ? 10.086 7.855 9.203 1 98.81 194 HIS B O 1
ATOM 3039 N N . GLY B 1 195 ? 10.516 5.727 8.625 1 98.25 195 GLY B N 1
ATOM 3040 C CA . GLY B 1 195 ? 9.18 5.449 8.109 1 98.25 195 GLY B CA 1
ATOM 3041 C C . GLY B 1 195 ? 8.531 4.238 8.75 1 98.25 195 GLY B C 1
ATOM 3042 O O . GLY B 1 195 ? 9.219 3.359 9.273 1 98.25 195 GLY B O 1
ATOM 3043 N N . LEU B 1 196 ? 7.273 4.254 8.734 1 96.88 196 LEU B N 1
ATOM 3044 C CA . LEU B 1 196 ? 6.418 3.154 9.172 1 96.88 196 LEU B CA 1
ATOM 3045 C C . LEU B 1 196 ? 5.301 2.898 8.164 1 96.88 196 LEU B C 1
ATOM 3047 O O . LEU B 1 196 ? 4.652 3.84 7.703 1 96.88 196 LEU B O 1
ATOM 3051 N N . ILE B 1 197 ? 5.09 1.664 7.797 1 95.31 197 ILE B N 1
ATOM 3052 C CA . ILE B 1 197 ? 4.055 1.333 6.824 1 95.31 197 ILE B CA 1
ATOM 3053 C C . ILE B 1 197 ? 2.697 1.246 7.523 1 95.31 197 ILE B C 1
ATOM 3055 O O . ILE B 1 197 ? 2.551 0.536 8.516 1 95.31 197 ILE B O 1
ATOM 3059 N N . HIS B 1 198 ? 1.755 1.924 6.98 1 96.31 198 HIS B N 1
ATOM 3060 C CA . HIS B 1 198 ? 0.404 1.929 7.531 1 96.31 198 HIS B CA 1
ATOM 3061 C C . HIS B 1 198 ? -0.289 0.59 7.301 1 96.31 198 HIS B C 1
ATOM 3063 O O . HIS B 1 198 ? -0.201 0.018 6.211 1 96.31 198 HIS B O 1
ATOM 3069 N N . ARG B 1 199 ? -0.964 0.129 8.328 1 91.19 199 ARG B N 1
ATOM 3070 C CA . ARG B 1 199 ? -1.71 -1.123 8.258 1 91.19 199 ARG B CA 1
ATOM 3071 C C . ARG B 1 199 ? -3.205 -0.863 8.109 1 91.19 199 ARG B C 1
ATOM 3073 O O . ARG B 1 199 ? -3.992 -1.229 8.984 1 91.19 199 ARG B O 1
ATOM 3080 N N . GLY B 1 200 ? -3.594 -0.291 7.008 1 93.25 200 GLY B N 1
ATOM 3081 C CA . GLY B 1 200 ? -4.988 0.02 6.738 1 93.25 200 GLY B CA 1
ATOM 3082 C C . GLY B 1 200 ? -5.191 0.788 5.445 1 93.25 200 GLY B C 1
ATOM 3083 O O . GLY B 1 200 ? -4.305 0.82 4.59 1 93.25 200 GLY B O 1
ATOM 3084 N N . GLY B 1 201 ? -6.398 1.284 5.312 1 94.31 201 GLY B N 1
ATOM 3085 C CA . GLY B 1 201 ? -6.754 2.072 4.145 1 94.31 201 GLY B CA 1
ATOM 3086 C C . GLY B 1 201 ? -6.48 3.555 4.32 1 94.31 201 GLY B C 1
ATOM 3087 O O . GLY B 1 201 ? -6.434 4.055 5.445 1 94.31 201 GLY B O 1
ATOM 3088 N N . TRP B 1 202 ? -6.289 4.215 3.279 1 96.12 202 TRP B N 1
ATOM 3089 C CA . TRP B 1 202 ? -6.051 5.652 3.191 1 96.12 202 TRP B CA 1
ATOM 3090 C C . TRP B 1 202 ? -6.488 6.195 1.835 1 96.12 202 TRP B C 1
ATOM 3092 O O . TRP B 1 202 ? -6.18 5.605 0.796 1 96.12 202 TRP B O 1
ATOM 3102 N N . CYS B 1 203 ? -7.215 7.238 1.889 1 96.62 203 CYS B N 1
ATOM 3103 C CA . CYS B 1 203 ? -7.641 7.875 0.647 1 96.62 203 CYS B CA 1
ATOM 3104 C C . CYS B 1 203 ? -7.566 9.391 0.759 1 96.62 203 CYS B C 1
ATOM 3106 O O . CYS B 1 203 ? -8.195 9.984 1.637 1 96.62 203 CYS B O 1
ATOM 3108 N N . ASP B 1 204 ? -6.754 9.953 -0.15 1 94.62 204 ASP B N 1
ATOM 3109 C CA . ASP B 1 204 ? -6.633 11.406 -0.199 1 94.62 204 ASP B CA 1
ATOM 3110 C C . ASP B 1 204 ? -7.84 12.039 -0.884 1 94.62 204 ASP B C 1
ATOM 3112 O O . ASP B 1 204 ? -8.336 11.523 -1.89 1 94.62 204 ASP B O 1
ATOM 3116 N N . VAL B 1 205 ? -8.328 13.133 -0.353 1 96.25 205 VAL B N 1
ATOM 3117 C CA . VAL B 1 205 ? -9.398 13.922 -0.952 1 96.25 205 VAL B CA 1
ATOM 3118 C C . VAL B 1 205 ? -8.836 15.242 -1.477 1 96.25 205 VAL B C 1
ATOM 3120 O O . VAL B 1 205 ? -9.234 16.312 -1.017 1 96.25 205 VAL B O 1
ATOM 3123 N N . GLY B 1 206 ? -7.926 15.109 -2.445 1 93.69 206 GLY B N 1
ATOM 3124 C CA . GLY B 1 206 ? -7.281 16.281 -3.014 1 93.69 206 GLY B CA 1
ATOM 3125 C C . GLY B 1 206 ? -7.949 16.781 -4.285 1 93.69 206 GLY B C 1
ATOM 3126 O O . GLY B 1 206 ? -7.648 17.859 -4.77 1 93.69 206 GLY B O 1
ATOM 3127 N N . ARG B 1 207 ? -8.844 15.961 -4.844 1 94 207 ARG B N 1
ATOM 3128 C CA . ARG B 1 207 ? -9.68 16.25 -6.004 1 94 207 ARG B CA 1
ATOM 3129 C C . ARG B 1 207 ? -11.109 15.758 -5.785 1 94 207 ARG B C 1
ATOM 3131 O O . ARG B 1 207 ? -11.352 14.898 -4.938 1 94 207 ARG B O 1
ATOM 3138 N N . PRO B 1 208 ? -11.992 16.297 -6.547 1 94.25 208 PRO B N 1
ATOM 3139 C CA . PRO B 1 208 ? -13.391 15.93 -6.348 1 94.25 208 PRO B CA 1
ATOM 3140 C C . PRO B 1 208 ? -13.625 14.422 -6.461 1 94.25 208 PRO B C 1
ATOM 3142 O O . PRO B 1 208 ? -14.453 13.867 -5.73 1 94.25 208 PRO B O 1
ATOM 3145 N N . GLU B 1 209 ? -12.906 13.75 -7.281 1 92 209 GLU B N 1
ATOM 3146 C CA . GLU B 1 209 ? -13.062 12.312 -7.461 1 92 209 GLU B CA 1
ATOM 3147 C C . GLU B 1 209 ? -12.703 11.555 -6.184 1 92 209 GLU B C 1
ATOM 3149 O O . GLU B 1 209 ? -13.211 10.453 -5.945 1 92 209 GLU B O 1
ATOM 3154 N N . GLY B 1 210 ? -11.875 12.133 -5.457 1 94.5 210 GLY B N 1
ATOM 3155 C CA . GLY B 1 210 ? -11.469 11.516 -4.203 1 94.5 210 GLY B CA 1
ATOM 3156 C C . GLY B 1 210 ? -12.594 11.422 -3.193 1 94.5 210 GLY B C 1
ATOM 3157 O O . GLY B 1 210 ? -12.555 10.578 -2.293 1 94.5 210 GLY B O 1
ATOM 3158 N N . ILE B 1 211 ? -13.57 12.297 -3.318 1 96.81 211 ILE B N 1
ATOM 3159 C CA . ILE B 1 211 ? -14.68 12.297 -2.373 1 96.81 211 ILE B CA 1
ATOM 3160 C C . ILE B 1 211 ? -15.445 10.984 -2.48 1 96.81 211 ILE B C 1
ATOM 3162 O O . ILE B 1 211 ? -15.633 10.281 -1.481 1 96.81 211 ILE B O 1
ATOM 3166 N N . ALA B 1 212 ? -15.844 10.656 -3.689 1 95.56 212 ALA B N 1
ATOM 3167 C CA . ALA B 1 212 ? -16.594 9.414 -3.896 1 95.56 212 ALA B CA 1
ATOM 3168 C C . ALA B 1 212 ? -15.773 8.203 -3.471 1 95.56 212 ALA B C 1
ATOM 3170 O O . ALA B 1 212 ? -16.297 7.277 -2.85 1 95.56 212 ALA B O 1
ATOM 3171 N N . ALA B 1 213 ? -14.539 8.203 -3.783 1 95.94 213 ALA B N 1
ATOM 3172 C CA . ALA B 1 213 ? -13.648 7.109 -3.41 1 95.94 213 ALA B CA 1
ATOM 3173 C C . ALA B 1 213 ? -13.539 6.98 -1.894 1 95.94 213 ALA B C 1
ATOM 3175 O O . ALA B 1 213 ? -13.625 5.875 -1.35 1 95.94 213 ALA B O 1
ATOM 3176 N N . ALA B 1 214 ? -13.344 8.055 -1.239 1 96.94 214 ALA B N 1
ATOM 3177 C CA . ALA B 1 214 ? -13.234 8.086 0.217 1 96.94 214 ALA B CA 1
ATOM 3178 C C . ALA B 1 214 ? -14.523 7.578 0.871 1 96.94 214 ALA B C 1
ATOM 3180 O O . ALA B 1 214 ? -14.477 6.801 1.827 1 96.94 214 ALA B O 1
ATOM 3181 N N . GLU B 1 215 ? -15.602 8.023 0.339 1 97.38 215 GLU B N 1
ATOM 3182 C CA . GLU B 1 215 ? -16.891 7.586 0.868 1 97.38 215 GLU B CA 1
ATOM 3183 C C . GLU B 1 215 ? -17.062 6.078 0.694 1 97.38 215 GLU B C 1
ATOM 3185 O O . GLU B 1 215 ? -17.531 5.395 1.608 1 97.38 215 GLU B O 1
ATOM 3190 N N . ALA B 1 216 ? -16.672 5.617 -0.411 1 95.31 216 ALA B N 1
ATOM 3191 C CA . ALA B 1 216 ? -16.766 4.184 -0.671 1 95.31 216 ALA B CA 1
ATOM 3192 C C . ALA B 1 216 ? -15.867 3.398 0.287 1 95.31 216 ALA B C 1
ATOM 3194 O O . ALA B 1 216 ? -16.266 2.344 0.791 1 95.31 216 ALA B O 1
ATOM 3195 N N . MET B 1 217 ? -14.695 3.883 0.557 1 94.81 217 MET B N 1
ATOM 3196 C CA . MET B 1 217 ? -13.766 3.232 1.476 1 94.81 217 MET B CA 1
ATOM 3197 C C . MET B 1 217 ? -14.352 3.164 2.883 1 94.81 217 MET B C 1
ATOM 3199 O O . MET B 1 217 ? -14.258 2.133 3.551 1 94.81 217 MET B O 1
ATOM 3203 N N . LEU B 1 218 ? -14.953 4.242 3.27 1 94.31 218 LEU B N 1
ATOM 3204 C CA . LEU B 1 218 ? -15.5 4.328 4.617 1 94.31 218 LEU B CA 1
ATOM 3205 C C . LEU B 1 218 ? -16.734 3.434 4.758 1 94.31 218 LEU B C 1
ATOM 3207 O O . LEU B 1 218 ? -17.031 2.951 5.855 1 94.31 218 LEU B O 1
ATOM 3211 N N . ALA B 1 219 ? -17.422 3.201 3.664 1 91.69 219 ALA B N 1
ATOM 3212 C CA . ALA B 1 219 ? -18.641 2.391 3.684 1 91.69 219 ALA B CA 1
ATOM 3213 C C . ALA B 1 219 ? -18.297 0.905 3.795 1 91.69 219 ALA B C 1
ATOM 3215 O O . ALA B 1 219 ? -19.156 0.101 4.188 1 91.69 219 ALA B O 1
ATOM 3216 N N . ASN B 1 220 ? -17.141 0.507 3.438 1 78.06 220 ASN B N 1
ATOM 3217 C CA . ASN B 1 220 ? -16.781 -0.902 3.312 1 78.06 220 ASN B CA 1
ATOM 3218 C C . ASN B 1 220 ? -16 -1.392 4.531 1 78.06 220 ASN B C 1
ATOM 3220 O O . ASN B 1 220 ? -15.352 -2.438 4.477 1 78.06 220 ASN B O 1
ATOM 3224 N N . VAL B 1 221 ? -16 -0.595 5.488 1 72.06 221 VAL B N 1
ATOM 3225 C CA . VAL B 1 221 ? -15.352 -1.058 6.707 1 72.06 221 VAL B CA 1
ATOM 3226 C C . VAL B 1 221 ? -16.406 -1.41 7.758 1 72.06 221 VAL B C 1
ATOM 3228 O O . VAL B 1 221 ? -17.484 -0.826 7.781 1 72.06 221 VAL B O 1
#

Sequence (442 aa):
MRPDAVMIFAAGFGTRMGALTATRPKPMIEVAGRPLIDHALALAEAAGISRIVANTHYLPESLTAHLAGRALVSHEEEILETGGGLCRALPLLGEGPVYTLNSDAVWTGENPLDELAAGWREGMEALLLLAPSGCAPGDFTMDAAGRLARARGAPGYTYLGAQILRTDRLAGVAEAKFSLNLVWDAMIAAGTAHGLIHRGGWCDVGRPEGIAAAEAMLANVMRPDAVMIFAAGFGTRMGALTATRPKPMIEVAGRPLIDHALALAEAAGISRIVANTHYLPESLTAHLAGRALVSHEEEILETGGGLCRALPLLGEGPVYTLNSDAVWTGENPLDELAAGWREGMEALLLLAPSGCAPGDFTMDAAGRLARARGAPGYTYLGAQILRTDRLAGVAEAKFSLNLVWDAMIAAGTAHGLIHRGGWCDVGRPEGIAAAEAMLANV

Nearest PDB structures (foldseek):
  4y7t-assembly1_A  TM=9.109E-01  e=7.374E-21  Pseudomonas putida BIRD-1
  4y7v-assembly1_A  TM=9.012E-01  e=1.209E-20  Pseudomonas putida BIRD-1
  4b4g-assembly2_B  TM=8.298E-01  e=3.328E-13  Pseudomonas aeruginosa PAO1
  4ac3-assembly1_A  TM=8.178E-01  e=4.201E-12  Streptococcus pneumoniae
  4aaw-assembly1_A  TM=8.244E-01  e=5.303E-11  Streptococcus pneumoniae

Organism: Cereibacter sphaeroides (strain ATCC 17023 / DSM 158 / JCM 6121 / CCUG 31486 / LMG 2827 / NBRC 12203 / NCIMB 8253 / ATH 2.4.1.) (NCBI:txid272943)

=== Feature glossary ===
Key to the feature types in this record:

pLDDT. pLDDT is the predicted lDDT-Cα score: AlphaFold's confidence that the local environment of each residue (all inter-atomic distances within 15 Å) is correctly placed. It is a per-residue number between 0 and 100, with higher meaning more reliable.

Radius of gyration, Cα contacts, bounding box. The geometric summary reports three shape descriptors. Rg (radius of gyration) measures how spread out the Cα atoms are about their centre of mass; compact globular proteins have small Rg, elongated or unfolded ones large. Cα contacts (<8 Å, |i−j|>4) count long-range residue pairs in spatial proximity — high for tightly packed folds, near zero for rods or random coil. The bounding-box extents give the protein's footprint along x, y, z in Å.

Backbone torsions (φ/ψ). Backbone dihedral angles. Every residue except chain termini has a φ (preceding-C → N → Cα → C) and a ψ (N → Cα → C → next-N). They are reported in degrees following the IUPAC sign convention. Secondary structure is essentially a statement about which (φ, ψ) basin each residue occupies.

Contact-map, Ramachandran, and PAE plots. Plot images: a contact map (which residues are close in 3D, as an N×N binary image), a Ramachandran scatter (backbone torsion angles, revealing secondary-structure composition at a glance), and — for AlphaFold structures — a PAE heatmap (pairwise prediction confidence).

Predicted aligned error. Predicted Aligned Error (PAE) is an AlphaFold confidence matrix: entry (i, j) is the expected error in the position of residue j, in ångströms, when the prediction is superimposed on the true structure at residue i. Low PAE within a block of residues means that block is internally rigid and well-predicted; high PAE between two blocks means their relative placement is uncertain even if each block individually is confident.

Secondary structure (3-state, P-SEA). Three-state secondary structure (P-SEA) collapses the eight DSSP classes into helix (a), strand (b), and coil (c). P-SEA assigns these from Cα geometry alone — distances and angles — without requiring backbone oxygens, so it works on any Cα trace.

Solvent-accessible surface area. Solvent-accessible surface area (SASA) is the area in Å² traced out by the centre of a 1.4 Å probe sphere (a water molecule) rolled over the protein's van der Waals surface (Shrake–Rupley / Lee–Richards construction). Buried residues have near-zero SASA; fully exposed residues can exceed 200 Å². The total SASA scales roughly with the number of surface residues.

Foldseek 3Di. The Foldseek 3Di string encodes local tertiary geometry as a 20-letter alphabet — one character per residue — derived from the relative positions of nearby Cα atoms. Unlike the amino-acid sequence, 3Di is a direct function of the 3D structure, so two proteins with the same fold have similar 3Di strings even at low sequence identity.

B-factor. For experimental (PDB) structures, the B-factor (temperature factor) quantifies the positional spread of each atom in the crystal — a combination of thermal vibration and static disorder — in units of Å². High B-factors mark flexible loops or poorly resolved regions; low B-factors mark the rigid, well-ordered core.

mmCIF coordinates. The mmCIF block holds the 3D Cartesian coordinates of each backbone atom (N, Cα, C, O) in ångströms. mmCIF is the PDB's canonical archive format — a tagged-loop text representation of the atomic model.

InterPro / GO / CATH / organism. Functional annotations link the protein to curated databases. InterPro entries identify conserved domains and families by matching the sequence against member-database signatures (Pfam, PROSITE, CDD, …). Gene Ontology (GO) terms describe molecular function, biological process, and cellular component in a controlled vocabulary. CATH places the structure in a hierarchical fold classification (Class/Architecture/Topology/Homologous-superfamily). The organism is the source species.

Rendered structure images. Structure images are PyMOL renders from six orthogonal camera directions. Cartoon representation draws helices as coils and strands as arrows; sticks shows the backbone as bonds; surface shows the solvent-excluded envelope. Rainbow coloring maps sequence position to hue (blue→red, N→C); chain coloring assigns a distinct color per polypeptide.

Sequence. This is the polypeptide sequence — one letter per residue, N-terminus first. Length ranges from a few dozen residues for small domains to over a thousand for large multi-domain proteins.

Secondary structure (8-state, DSSP). The SS8 string is DSSP's per-residue secondary-structure call. α-helix (H) means an i→i+4 H-bond ladder; β-strand (E) means the residue participates in a β-sheet; 3₁₀ (G) and π (I) are tighter and wider helices; T/S are turns/bends; '-' is loop.

Nearest PDB structures. Structural nearest neighbors (via Foldseek easy-search vs the PDB). Reported per hit: target PDB id, E-value, and alignment TM-score. A TM-score above ~0.5 is the conventional threshold for 'same fold'.